Protein AF-0000000072274434 (afdb_homodimer)

Nearest PDB structures (foldseek):
  4j3c-assembly1_B  TM=9.153E-01  e=1.387E-28  Sinorhizobium meliloti 1021
  5o96-assembly4_G  TM=9.118E-01  e=1.972E-22  Legionella pneumophila
  1vhy-assembly3_A  TM=8.417E-01  e=1.534E-19  Haemophilus influenzae
  3kw2-assembly1_B  TM=8.567E-01  e=9.175E-18  Porphyromonas gingivalis ATCC 33277
  1z85-assembly2_A-2  TM=8.521E-01  e=2.335E-16  Thermotoga maritima MSB8

Solvent-accessible surface area (backbone atoms only — not comparable to full-atom values): 25683 Å² total; per-residue (Å²): 129,86,68,80,75,53,89,44,57,43,76,44,100,60,84,67,45,71,72,35,73,39,79,39,51,33,70,55,21,44,42,41,40,71,73,65,60,50,55,60,69,36,64,32,29,37,32,51,50,71,65,19,32,24,37,23,32,28,65,45,72,48,79,75,21,24,34,28,33,27,55,44,82,72,40,78,60,70,86,73,88,33,37,30,38,34,30,24,43,44,58,68,71,50,38,53,50,32,50,37,44,33,51,46,48,44,37,32,26,39,33,39,26,49,53,90,48,41,78,45,79,81,76,61,60,68,59,52,48,52,42,46,51,55,30,22,42,68,17,68,47,65,57,69,54,49,72,47,73,72,39,50,45,69,59,51,62,72,66,54,59,77,77,38,36,35,35,37,58,38,97,48,91,83,27,35,32,44,48,63,55,35,46,75,44,50,90,51,53,40,31,39,35,31,41,17,88,73,36,69,40,70,67,57,47,51,58,51,58,67,38,86,47,34,44,52,23,22,84,36,87,43,52,59,55,42,44,54,44,47,39,28,51,36,30,31,36,25,45,58,37,49,59,21,64,76,112,129,86,68,79,74,55,90,44,56,45,76,41,100,59,83,68,48,72,72,36,73,40,80,39,50,33,67,55,22,45,42,41,41,71,72,65,62,50,55,61,69,38,66,32,28,37,31,52,51,69,64,18,32,25,37,22,32,29,64,45,71,46,81,76,21,24,32,28,33,27,55,43,81,70,40,79,60,68,87,74,88,33,36,31,36,34,31,24,42,43,59,68,69,51,38,53,49,32,49,38,44,32,50,45,48,44,38,33,26,38,33,40,27,48,52,90,48,41,79,46,80,82,76,60,59,69,58,52,47,52,44,46,51,54,29,23,41,69,18,67,47,64,58,68,53,49,72,47,74,71,39,49,44,68,58,52,62,73,66,53,60,78,77,39,36,34,35,36,57,37,97,48,91,84,28,35,32,44,47,64,55,36,47,74,45,49,89,51,53,38,29,39,36,32,41,16,87,74,36,68,40,68,67,57,48,50,57,50,59,65,39,88,45,35,42,53,23,20,83,39,89,43,50,58,55,43,43,54,44,47,39,28,50,36,31,30,36,25,44,60,38,47,58,19,65,77,104

Radius of gyration: 24.23 Å; Cα contacts (8 Å, |Δi|>4): 1135; chains: 2; bounding box: 58×73×56 Å

pLDDT: mean 94.59, std 8.35, range [32.66, 98.94]

InterPro domains:
  IPR006700 Ribosomal RNA small subunit methyltransferase E [PIRSF015601] (8-243)
  IPR006700 Ribosomal RNA small subunit methyltransferase E [PTHR30027] (9-241)
  IPR006700 Ribosomal RNA small subunit methyltransferase E [TIGR00046] (11-241)
  IPR015947 PUA-like superfamily [SSF88697] (8-70)
  IPR029026 tRNA (guanine-N1-)-methyltransferase, N-terminal [G3DSA:3.40.1280.10] (83-245)
  IPR029028 Alpha/beta knot methyltransferases [SSF75217] (84-244)
  IPR046886 Ribosomal RNA small subunit methyltransferase E, methyltransferase domain [PF04452] (85-238)
  IPR046886 Ribosomal RNA small subunit methyltransferase E, methyltransferase domain [cd18084] (84-225)
  IPR046887 Ribosomal RNA small subunit methyltransferase E, PUA-like domain [PF20260] (24-63)

Sequence (494 aa):
MIAQPPRHRLYVDAPLAAGLDVRLDGAQAHYLRDVMRLGPGAAVALFNGRDGEWLATLDTLGKAGAQAVAQTLLRPQGDEDGPWLLFAPLKKEATDYLVEKAVELGCGALLPVMTRRTQSQKVRTDRLRAQVIGAAEQCERLTLPAVFEPRPLAKVLEDWPAERRLFVLAERRDALPAARAFAGARALKAALLVGPEGGLDDKDLDALLALPSSTPVGLGPRILRAETAAAAALAVWQAVAGDWETRMIAQPPRHRLYVDAPLAAGLDVRLDGAQAHYLRDVMRLGPGAAVALFNGRDGEWLATLDTLGKAGAQAVAQTLLRPQGDEDGPWLLFAPLKKEATDYLVEKAVELGCGALLPVMTRRTQSQKVRTDRLRAQVIGAAEQCERLTLPAVFEPRPLAKVLEDWPAERRLFVLAERRDALPAARAFAGARALKAALLVGPEGGLDDKDLDALLALPSSTPVGLGPRILRAETAAAAALAVWQAVAGDWETR

Structure (mmCIF, N/CA/C/O backbone):
data_AF-0000000072274434-model_v1
#
loop_
_entity.id
_entity.type
_entity.pdbx_description
1 polymer 'Ribosomal RNA small subunit methyltransferase E'
#
loop_
_atom_site.group_PDB
_atom_site.id
_atom_site.type_symbol
_atom_site.label_atom_id
_atom_site.label_alt_id
_atom_site.label_comp_id
_atom_site.label_asym_id
_atom_site.label_entity_id
_atom_site.label_seq_id
_atom_site.pdbx_PDB_ins_code
_atom_site.Cartn_x
_atom_site.Cartn_y
_atom_site.Cartn_z
_atom_site.occupancy
_atom_site.B_iso_or_equiv
_atom_site.auth_seq_id
_atom_site.auth_comp_id
_atom_site.auth_asym_id
_atom_site.auth_atom_id
_atom_site.pdbx_PDB_model_num
ATOM 1 N N . MET A 1 1 ? 17.5 -32.312 -11.68 1 32.66 1 MET A N 1
ATOM 2 C CA . MET A 1 1 ? 18.016 -30.969 -11.547 1 32.66 1 MET A CA 1
ATOM 3 C C . MET A 1 1 ? 17.141 -29.969 -12.281 1 32.66 1 MET A C 1
ATOM 5 O O . MET A 1 1 ? 17.141 -29.906 -13.508 1 32.66 1 MET A O 1
ATOM 9 N N . ILE A 1 2 ? 15.93 -29.734 -11.984 1 42.81 2 ILE A N 1
ATOM 10 C CA . ILE A 1 2 ? 15.023 -29 -12.859 1 42.81 2 ILE A CA 1
ATOM 11 C C . ILE A 1 2 ? 15.664 -27.672 -13.266 1 42.81 2 ILE A C 1
ATOM 13 O O . ILE A 1 2 ? 16.344 -27.031 -12.461 1 42.81 2 ILE A O 1
ATOM 17 N N . ALA A 1 3 ? 15.867 -27.391 -14.531 1 49.56 3 ALA A N 1
ATOM 18 C CA . ALA A 1 3 ? 16.234 -26.188 -15.273 1 49.56 3 ALA A CA 1
ATOM 19 C C . ALA A 1 3 ? 15.609 -24.953 -14.641 1 49.56 3 ALA A C 1
ATOM 21 O O . ALA A 1 3 ? 14.672 -25.047 -13.852 1 49.56 3 ALA A O 1
ATOM 22 N N . GLN A 1 4 ? 16.234 -23.844 -14.797 1 61.09 4 GLN A N 1
ATOM 23 C CA . GLN A 1 4 ? 15.82 -22.516 -14.391 1 61.09 4 GLN A CA 1
ATOM 24 C C . GLN A 1 4 ? 14.336 -22.297 -14.641 1 61.09 4 GLN A C 1
ATOM 26 O O . GLN A 1 4 ? 13.828 -22.609 -15.727 1 61.09 4 GLN A O 1
ATOM 31 N N . PRO A 1 5 ? 13.492 -22.172 -13.531 1 68.81 5 PRO A N 1
ATOM 32 C CA . PRO A 1 5 ? 12.062 -21.922 -13.75 1 68.81 5 PRO A CA 1
ATOM 33 C C . PRO A 1 5 ? 11.805 -20.953 -14.883 1 68.81 5 PRO A C 1
ATOM 35 O O . PRO A 1 5 ? 12.609 -20.047 -15.133 1 68.81 5 PRO A O 1
ATOM 38 N N . PRO A 1 6 ? 10.836 -21.391 -15.805 1 78.94 6 PRO A N 1
ATOM 39 C CA . PRO A 1 6 ? 10.516 -20.469 -16.891 1 78.94 6 PRO A CA 1
ATOM 40 C C . PRO A 1 6 ? 10.352 -19.016 -16.422 1 78.94 6 PRO A C 1
ATOM 42 O O . PRO A 1 6 ? 9.914 -18.781 -15.297 1 78.94 6 PRO A O 1
ATOM 45 N N . ARG A 1 7 ? 10.711 -18.203 -17.25 1 77.38 7 ARG A N 1
ATOM 46 C CA . ARG A 1 7 ? 10.719 -16.766 -16.953 1 77.38 7 ARG A CA 1
ATOM 47 C C . ARG A 1 7 ? 9.305 -16.188 -17.016 1 77.38 7 ARG A C 1
ATOM 49 O O . ARG A 1 7 ? 9.016 -15.188 -16.359 1 77.38 7 ARG A O 1
ATOM 56 N N . HIS A 1 8 ? 8.438 -16.891 -17.766 1 90.44 8 HIS A N 1
ATOM 57 C CA . HIS A 1 8 ? 7.102 -16.359 -18 1 90.44 8 HIS A CA 1
ATOM 58 C C . HIS A 1 8 ? 6.031 -17.266 -17.422 1 90.44 8 HIS A C 1
ATOM 60 O O . HIS A 1 8 ? 6.078 -18.484 -17.609 1 90.44 8 HIS A O 1
ATOM 66 N N . ARG A 1 9 ? 5.125 -16.625 -16.75 1 95.5 9 ARG A N 1
ATOM 67 C CA . ARG A 1 9 ? 4.062 -17.344 -16.047 1 95.5 9 ARG A CA 1
ATOM 68 C C . ARG A 1 9 ? 2.688 -16.859 -16.516 1 95.5 9 ARG A C 1
ATOM 70 O O . ARG A 1 9 ? 2.436 -15.656 -16.578 1 95.5 9 ARG A O 1
ATOM 77 N N . LEU A 1 10 ? 1.803 -17.828 -16.906 1 97.5 10 LEU A N 1
ATOM 78 C CA . LEU A 1 10 ? 0.482 -17.484 -17.422 1 97.5 10 LEU A CA 1
ATOM 79 C C . LEU A 1 10 ? -0.605 -18.281 -16.719 1 97.5 10 LEU A C 1
ATOM 81 O O . LEU A 1 10 ? -0.434 -19.469 -16.453 1 97.5 10 LEU A O 1
ATOM 85 N N . TYR A 1 11 ? -1.72 -17.641 -16.359 1 98.31 11 TYR A N 1
ATOM 86 C CA . TYR A 1 11 ? -2.932 -18.312 -15.906 1 98.31 11 TYR A CA 1
ATOM 87 C C . TYR A 1 11 ? -3.703 -18.906 -17.078 1 98.31 11 TYR A C 1
ATOM 89 O O . TYR A 1 11 ? -3.82 -18.266 -18.141 1 98.31 11 TYR A O 1
ATOM 97 N N . VAL A 1 12 ? -4.215 -20.047 -16.922 1 98 12 VAL A N 1
ATOM 98 C CA . VAL A 1 12 ? -5.086 -20.656 -17.922 1 98 12 VAL A CA 1
ATOM 99 C C . VAL A 1 12 ? -6.324 -21.234 -17.25 1 98 12 VAL A C 1
ATOM 101 O O . VAL A 1 12 ? -6.234 -21.781 -16.141 1 98 12 VAL A O 1
ATOM 104 N N . ASP A 1 13 ? -7.484 -21.047 -17.906 1 96.19 13 ASP A N 1
ATOM 105 C CA . ASP A 1 13 ? -8.703 -21.688 -17.422 1 96.19 13 ASP A CA 1
ATOM 106 C C . ASP A 1 13 ? -8.898 -23.062 -18.062 1 96.19 13 ASP A C 1
ATOM 108 O O . ASP A 1 13 ? -9.836 -23.266 -18.844 1 96.19 13 ASP A O 1
ATOM 112 N N . ALA A 1 14 ? -8.023 -24.031 -17.844 1 97.25 14 ALA A N 1
ATOM 113 C CA . ALA A 1 14 ? -8 -25.406 -18.359 1 97.25 14 ALA A CA 1
ATOM 114 C C . ALA A 1 14 ? -7.289 -26.344 -17.406 1 97.25 14 ALA A C 1
ATOM 116 O O . ALA A 1 14 ? -6.465 -25.922 -16.594 1 97.25 14 ALA A O 1
ATOM 117 N N . PRO A 1 15 ? -7.676 -27.609 -17.438 1 98 15 PRO A N 1
ATOM 118 C CA . PRO A 1 15 ? -6.941 -28.562 -16.609 1 98 15 PRO A CA 1
ATOM 119 C C . PRO A 1 15 ? -5.465 -28.656 -16.984 1 98 15 PRO A C 1
ATOM 121 O O . PRO A 1 15 ? -5.109 -28.484 -18.156 1 98 15 PRO A O 1
ATOM 124 N N . LEU A 1 16 ? -4.645 -28.891 -16.062 1 98.44 16 LEU A N 1
ATOM 125 C CA . LEU A 1 16 ? -3.211 -29.078 -16.266 1 98.44 16 LEU A CA 1
ATOM 126 C C . LEU A 1 16 ? -2.77 -30.438 -15.75 1 98.44 16 LEU A C 1
ATOM 128 O O . LEU A 1 16 ? -3.057 -30.812 -14.602 1 98.44 16 LEU A O 1
ATOM 132 N N . ALA A 1 17 ? -2.156 -31.188 -16.531 1 98.25 17 ALA A N 1
ATOM 133 C CA . ALA A 1 17 ? -1.574 -32.5 -16.234 1 98.25 17 ALA A CA 1
ATOM 134 C C . ALA A 1 17 ? -0.5 -32.844 -17.266 1 98.25 17 ALA A C 1
ATOM 136 O O . ALA A 1 17 ? -0.442 -32.25 -18.344 1 98.25 17 ALA A O 1
ATOM 137 N N . ALA A 1 18 ? 0.296 -33.812 -16.922 1 97.94 18 ALA A N 1
ATOM 138 C CA . ALA A 1 18 ? 1.395 -34.219 -17.797 1 97.94 18 ALA A CA 1
ATOM 139 C C . ALA A 1 18 ? 0.875 -34.656 -19.156 1 97.94 18 ALA A C 1
ATOM 141 O O . ALA A 1 18 ? 0.019 -35.562 -19.25 1 97.94 18 ALA A O 1
ATOM 142 N N . GLY A 1 19 ? 1.357 -34 -20.156 1 97.69 19 GLY A N 1
ATOM 143 C CA . GLY A 1 19 ? 1.059 -34.406 -21.531 1 97.69 19 GLY A CA 1
ATOM 144 C C . GLY A 1 19 ? -0.195 -33.75 -22.078 1 97.69 19 GLY A C 1
ATOM 145 O O . GLY A 1 19 ? -0.528 -33.906 -23.25 1 97.69 19 GLY A O 1
ATOM 146 N N . LEU A 1 20 ? -0.874 -33 -21.266 1 97.75 20 LEU A N 1
ATOM 147 C CA . LEU A 1 20 ? -2.139 -32.375 -21.688 1 97.75 20 LEU A CA 1
ATOM 148 C C . LEU A 1 20 ? -1.899 -31.125 -22.516 1 97.75 20 LEU A C 1
ATOM 150 O O . LEU A 1 20 ? -1.041 -30.312 -22.172 1 97.75 20 LEU A O 1
ATOM 154 N N . ASP A 1 21 ? -2.637 -31.062 -23.594 1 97.75 21 ASP A N 1
ATOM 155 C CA . ASP A 1 21 ? -2.633 -29.844 -24.406 1 97.75 21 ASP A CA 1
ATOM 156 C C . ASP A 1 21 ? -3.438 -28.734 -23.734 1 97.75 21 ASP A C 1
ATOM 158 O O . ASP A 1 21 ? -4.508 -28.984 -23.188 1 97.75 21 ASP A O 1
ATOM 162 N N . VAL A 1 22 ? -2.883 -27.547 -23.844 1 98.12 22 VAL A N 1
ATOM 163 C CA . VAL A 1 22 ? -3.545 -26.375 -23.281 1 98.12 22 VAL A CA 1
ATOM 164 C C . VAL A 1 22 ? -3.654 -25.281 -24.328 1 98.12 22 VAL A C 1
ATOM 166 O O . VAL A 1 22 ? -2.648 -24.875 -24.922 1 98.12 22 VAL A O 1
ATOM 169 N N . ARG A 1 23 ? -4.805 -24.859 -24.547 1 97.19 23 ARG A N 1
ATOM 170 C CA . ARG A 1 23 ? -5.035 -23.766 -25.5 1 97.19 23 ARG A CA 1
ATOM 171 C C . ARG A 1 23 ? -4.828 -22.406 -24.844 1 97.19 23 ARG A C 1
ATOM 173 O O . ARG A 1 23 ? -5.305 -22.188 -23.734 1 97.19 23 ARG A O 1
ATOM 180 N N . LEU A 1 24 ? -4.164 -21.562 -25.453 1 97.06 24 LEU A N 1
ATOM 181 C CA . LEU A 1 24 ? -4 -20.156 -25.062 1 97.06 24 LEU A CA 1
ATOM 182 C C . LEU A 1 24 ? -4.789 -19.234 -25.984 1 97.06 24 LEU A C 1
ATOM 184 O O . LEU A 1 24 ? -4.836 -19.469 -27.188 1 97.06 24 LEU A O 1
ATOM 188 N N . ASP A 1 25 ? -5.375 -18.234 -25.406 1 95 25 ASP A N 1
ATOM 189 C CA . ASP A 1 25 ? -6.211 -17.359 -26.219 1 95 25 ASP A CA 1
ATOM 190 C C . ASP A 1 25 ? -5.367 -16.359 -26.984 1 95 25 ASP A C 1
ATOM 192 O O . ASP A 1 25 ? -4.137 -16.375 -26.906 1 95 25 ASP A O 1
ATOM 196 N N . GLY A 1 26 ? -5.988 -15.578 -27.797 1 95.56 26 GLY A N 1
ATOM 197 C CA . GLY A 1 26 ? -5.301 -14.633 -28.672 1 95.56 26 GLY A CA 1
ATOM 198 C C . GLY A 1 26 ? -4.461 -13.625 -27.906 1 95.56 26 GLY A C 1
ATOM 199 O O . GLY A 1 26 ? -3.355 -13.289 -28.328 1 95.56 26 GLY A O 1
ATOM 200 N N . ALA A 1 27 ? -5 -13.141 -26.844 1 94.5 27 ALA A N 1
ATOM 201 C CA . ALA A 1 27 ? -4.273 -12.156 -26.047 1 94.5 27 ALA A CA 1
ATOM 202 C C . ALA A 1 27 ? -3.002 -12.758 -25.453 1 94.5 27 ALA A C 1
ATOM 204 O O . ALA A 1 27 ? -1.942 -12.125 -25.469 1 94.5 27 ALA A O 1
ATOM 205 N N . GLN A 1 28 ? -3.127 -13.922 -24.969 1 95.88 28 GLN A N 1
ATOM 206 C CA . GLN A 1 28 ? -1.974 -14.617 -24.406 1 95.88 28 GLN A CA 1
ATOM 207 C C . GLN A 1 28 ? -0.941 -14.93 -25.484 1 95.88 28 GLN A C 1
ATOM 209 O O . GLN A 1 28 ? 0.262 -14.773 -25.266 1 95.88 28 GLN A O 1
ATOM 214 N N . ALA A 1 29 ? -1.402 -15.344 -26.609 1 96.12 29 ALA A N 1
ATOM 215 C CA . ALA A 1 29 ? -0.507 -15.602 -27.734 1 96.12 29 ALA A CA 1
ATOM 216 C C . ALA A 1 29 ? 0.234 -14.336 -28.156 1 96.12 29 ALA A C 1
ATOM 218 O O . ALA A 1 29 ? 1.443 -14.367 -28.391 1 96.12 29 ALA A O 1
ATOM 219 N N . HIS A 1 30 ? -0.538 -13.312 -28.297 1 96.44 30 HIS A N 1
ATOM 220 C CA . HIS A 1 30 ? 0.065 -12.031 -28.641 1 96.44 30 HIS A CA 1
ATOM 221 C C . HIS A 1 30 ? 1.133 -11.641 -27.625 1 96.44 30 HIS A C 1
ATOM 223 O O . HIS A 1 30 ? 2.221 -11.203 -27.984 1 96.44 30 HIS A O 1
ATOM 229 N N . TYR A 1 31 ? 0.804 -11.82 -26.359 1 95.31 31 TYR A N 1
ATOM 230 C CA . TYR A 1 31 ? 1.747 -11.508 -25.297 1 95.31 31 TYR A CA 1
ATOM 231 C C . TYR A 1 31 ? 3.035 -12.305 -25.453 1 95.31 31 TYR A C 1
ATOM 233 O O . TYR A 1 31 ? 4.129 -11.742 -25.438 1 95.31 31 TYR A O 1
ATOM 241 N N . LEU A 1 32 ? 2.939 -13.555 -25.625 1 95.81 32 LEU A N 1
ATOM 242 C CA . LEU A 1 32 ? 4.102 -14.43 -25.719 1 95.81 32 LEU A CA 1
ATOM 243 C C . LEU A 1 32 ? 4.895 -14.141 -26.984 1 95.81 32 LEU A C 1
ATOM 245 O O . LEU A 1 32 ? 6.125 -14.047 -26.938 1 95.81 32 LEU A O 1
ATOM 249 N N . ARG A 1 33 ? 4.242 -13.961 -28.031 1 95.5 33 ARG A N 1
ATOM 250 C CA . ARG A 1 33 ? 4.875 -13.812 -29.328 1 95.5 33 ARG A CA 1
ATOM 251 C C . ARG A 1 33 ? 5.457 -12.406 -29.5 1 95.5 33 ARG A C 1
ATOM 253 O O . ARG A 1 33 ? 6.621 -12.258 -29.875 1 95.5 33 ARG A O 1
ATOM 260 N N . ASP A 1 34 ? 4.695 -11.391 -29.188 1 96.12 34 ASP A N 1
ATOM 261 C CA . ASP A 1 34 ? 5.051 -10.023 -29.547 1 96.12 34 ASP A CA 1
ATOM 262 C C . ASP A 1 34 ? 5.734 -9.297 -28.391 1 96.12 34 ASP A C 1
ATOM 264 O O . ASP A 1 34 ? 6.617 -8.469 -28.609 1 96.12 34 ASP A O 1
ATOM 268 N N . VAL A 1 35 ? 5.293 -9.594 -27.25 1 94.06 35 VAL A N 1
ATOM 269 C CA . VAL A 1 35 ? 5.848 -8.898 -26.094 1 94.06 35 VAL A CA 1
ATOM 270 C C . VAL A 1 35 ? 7.055 -9.656 -25.562 1 94.06 35 VAL A C 1
ATOM 272 O O . VAL A 1 35 ? 8.117 -9.07 -25.328 1 94.06 35 VAL A O 1
ATOM 275 N N . MET A 1 36 ? 6.926 -10.961 -25.453 1 93.69 36 MET A N 1
ATOM 276 C CA . MET A 1 36 ? 8 -11.758 -24.875 1 93.69 36 MET A CA 1
ATOM 277 C C . MET A 1 36 ? 8.906 -12.328 -25.953 1 93.69 36 MET A C 1
ATOM 279 O O . MET A 1 36 ? 9.969 -12.875 -25.672 1 93.69 36 MET A O 1
ATOM 283 N N . ARG A 1 37 ? 8.445 -12.242 -27.203 1 95.75 37 ARG A N 1
ATOM 284 C CA . ARG A 1 37 ? 9.203 -12.633 -28.375 1 95.75 37 ARG A CA 1
ATOM 285 C C . ARG A 1 37 ? 9.617 -14.102 -28.312 1 95.75 37 ARG A C 1
ATOM 287 O O . ARG A 1 37 ? 10.773 -14.438 -28.562 1 95.75 37 ARG A O 1
ATOM 294 N N . LEU A 1 38 ? 8.734 -14.836 -27.906 1 95.19 38 LEU A N 1
ATOM 295 C CA . LEU A 1 38 ? 8.945 -16.281 -27.844 1 95.19 38 LEU A CA 1
ATOM 296 C C . LEU A 1 38 ? 8.43 -16.953 -29.109 1 95.19 38 LEU A C 1
ATOM 298 O O . LEU A 1 38 ? 7.738 -16.328 -29.922 1 95.19 38 LEU A O 1
ATOM 302 N N . GLY A 1 39 ? 8.883 -18.203 -29.312 1 94.94 39 GLY A N 1
ATOM 303 C CA . GLY A 1 39 ? 8.406 -19.047 -30.391 1 94.94 39 GLY A CA 1
ATOM 304 C C . GLY A 1 39 ? 8.125 -20.469 -29.969 1 94.94 39 GLY A C 1
ATOM 305 O O . GLY A 1 39 ? 8.32 -20.828 -28.797 1 94.94 39 GLY A O 1
ATOM 306 N N . PRO A 1 40 ? 7.57 -21.266 -30.969 1 96.06 40 PRO A N 1
ATOM 307 C CA . PRO A 1 40 ? 7.391 -22.688 -30.656 1 96.06 40 PRO A CA 1
ATOM 308 C C . PRO A 1 40 ? 8.641 -23.328 -30.062 1 96.06 40 PRO A C 1
ATOM 310 O O . PRO A 1 40 ? 9.758 -23.016 -30.484 1 96.06 40 PRO A O 1
ATOM 313 N N . GLY A 1 41 ? 8.43 -24.188 -29.062 1 96.06 41 GLY A N 1
ATOM 314 C CA . GLY A 1 41 ? 9.555 -24.828 -28.391 1 96.06 41 GLY A CA 1
ATOM 315 C C . GLY A 1 41 ? 9.93 -24.125 -27.094 1 96.06 41 GLY A C 1
ATOM 316 O O . GLY A 1 41 ? 10.617 -24.703 -26.25 1 96.06 41 GLY A O 1
ATOM 317 N N . ALA A 1 42 ? 9.445 -22.922 -26.922 1 95.94 42 ALA A N 1
ATOM 318 C CA . ALA A 1 42 ? 9.773 -22.156 -25.719 1 95.94 42 ALA A CA 1
ATOM 319 C C . ALA A 1 42 ? 9.062 -22.719 -24.5 1 95.94 42 ALA A C 1
ATOM 321 O O . ALA A 1 42 ? 7.941 -23.234 -24.609 1 95.94 42 ALA A O 1
ATOM 322 N N . ALA A 1 43 ? 9.727 -22.594 -23.344 1 96.69 43 ALA A N 1
ATOM 323 C CA . ALA A 1 43 ? 9.164 -23.031 -22.062 1 96.69 43 ALA A CA 1
ATOM 324 C C . ALA A 1 43 ? 8.391 -21.906 -21.391 1 96.69 43 ALA A C 1
ATOM 326 O O . ALA A 1 43 ? 8.828 -20.75 -21.406 1 96.69 43 ALA A O 1
ATOM 327 N N . VAL A 1 44 ? 7.207 -22.234 -20.859 1 97.06 44 VAL A N 1
ATOM 328 C CA . VAL A 1 44 ? 6.406 -21.297 -20.078 1 97.06 44 VAL A CA 1
ATOM 329 C C . VAL A 1 44 ? 5.824 -22 -18.859 1 97.06 44 VAL A C 1
ATOM 331 O O . VAL A 1 44 ? 5.602 -23.219 -18.875 1 97.06 44 VAL A O 1
ATOM 334 N N . ALA A 1 45 ? 5.68 -21.266 -17.812 1 98 45 ALA A N 1
ATOM 335 C CA . ALA A 1 45 ? 4.984 -21.781 -16.641 1 98 45 ALA A CA 1
ATOM 336 C C . ALA A 1 45 ? 3.488 -21.484 -16.719 1 98 45 ALA A C 1
ATOM 338 O O . ALA A 1 45 ? 3.09 -20.344 -17 1 98 45 ALA A O 1
ATOM 339 N N . LEU A 1 46 ? 2.682 -22.5 -16.531 1 98.25 46 LEU A N 1
ATOM 340 C CA . LEU A 1 46 ? 1.23 -22.344 -16.516 1 98.25 46 LEU A CA 1
ATOM 341 C C . LEU A 1 46 ? 0.65 -22.688 -15.156 1 98.25 46 LEU A C 1
ATOM 343 O O . LEU A 1 46 ? 1.115 -23.625 -14.5 1 98.25 46 LEU A O 1
ATOM 347 N N . PHE A 1 47 ? -0.35 -21.984 -14.719 1 98.31 47 PHE A N 1
ATOM 348 C CA . PHE A 1 47 ? -1.101 -22.312 -13.516 1 98.31 47 PHE A CA 1
ATOM 349 C C . PHE A 1 47 ? -2.578 -21.984 -13.695 1 98.31 47 PHE A C 1
ATOM 351 O O . PHE A 1 47 ? -2.949 -21.234 -14.594 1 98.31 47 PHE A O 1
ATOM 358 N N . ASN A 1 48 ? -3.455 -22.656 -12.898 1 98.06 48 ASN A N 1
ATOM 359 C CA . ASN A 1 48 ? -4.887 -22.453 -13.078 1 98.06 48 ASN A CA 1
ATOM 360 C C . ASN A 1 48 ? -5.609 -22.312 -11.734 1 98.06 48 ASN A C 1
ATOM 362 O O . ASN A 1 48 ? -6.84 -22.375 -11.68 1 98.06 48 ASN A O 1
ATOM 366 N N . GLY A 1 49 ? -4.926 -22.281 -10.648 1 96.88 49 GLY A N 1
ATOM 367 C CA . GLY A 1 49 ? -5.496 -22.078 -9.328 1 96.88 49 GLY A CA 1
ATOM 368 C C . GLY A 1 49 ? -5.938 -23.375 -8.664 1 96.88 49 GLY A C 1
ATOM 369 O O . GLY A 1 49 ? -6.465 -23.359 -7.551 1 96.88 49 GLY A O 1
ATOM 370 N N . ARG A 1 50 ? -5.762 -24.547 -9.328 1 96.38 50 ARG A N 1
ATOM 371 C CA . ARG A 1 50 ? -6.289 -25.766 -8.75 1 96.38 50 ARG A CA 1
ATOM 372 C C . ARG A 1 50 ? -5.332 -26.938 -8.977 1 96.38 50 ARG A C 1
ATOM 374 O O . ARG A 1 50 ? -5.305 -27.891 -8.195 1 96.38 50 ARG A O 1
ATOM 381 N N . ASP A 1 51 ? -4.496 -26.859 -10.008 1 98.06 51 ASP A N 1
ATOM 382 C CA . ASP A 1 51 ? -3.715 -28.031 -10.383 1 98.06 51 ASP A CA 1
ATOM 383 C C . ASP A 1 51 ? -2.227 -27.797 -10.133 1 98.06 51 ASP A C 1
ATOM 385 O O . ASP A 1 51 ? -1.4 -28.656 -10.445 1 98.06 51 ASP A O 1
ATOM 389 N N . GLY A 1 52 ? -1.89 -26.641 -9.562 1 97.56 52 GLY A N 1
ATOM 390 C CA . GLY A 1 52 ? -0.487 -26.312 -9.375 1 97.56 52 GLY A CA 1
ATOM 391 C C . GLY A 1 52 ? 0.116 -25.562 -10.547 1 97.56 52 GLY A C 1
ATOM 392 O O . GLY A 1 52 ? -0.607 -25.109 -11.438 1 97.56 52 GLY A O 1
ATOM 393 N N . GLU A 1 53 ? 1.383 -25.375 -10.469 1 97.81 53 GLU A N 1
ATOM 394 C CA . GLU A 1 53 ? 2.139 -24.734 -11.547 1 97.81 53 GLU A CA 1
ATOM 395 C C . GLU A 1 53 ? 2.865 -25.781 -12.398 1 97.81 53 GLU A C 1
ATOM 397 O O . GLU A 1 53 ? 3.521 -26.672 -11.859 1 97.81 53 GLU A O 1
ATOM 402 N N . TRP A 1 54 ? 2.82 -25.625 -13.688 1 98.19 54 TRP A N 1
ATOM 403 C CA . TRP A 1 54 ? 3.344 -26.625 -14.602 1 98.19 54 TRP A CA 1
ATOM 404 C C . TRP A 1 54 ? 4.293 -26 -15.617 1 98.19 54 TRP A C 1
ATOM 406 O O . TRP A 1 54 ? 4.02 -24.922 -16.141 1 98.19 54 TRP A O 1
ATOM 416 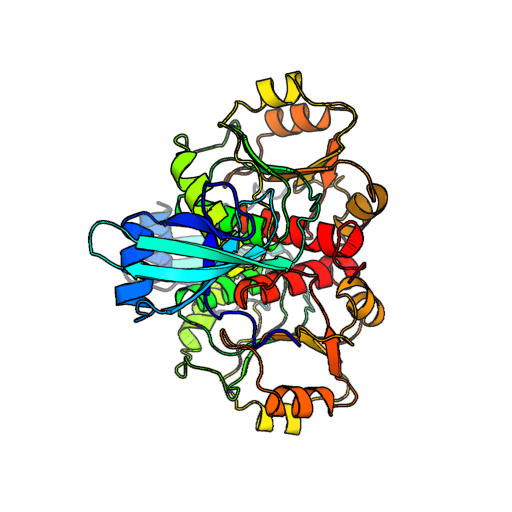N N . LEU A 1 55 ? 5.336 -26.625 -15.852 1 98.06 55 LEU A N 1
ATOM 417 C CA . LEU A 1 55 ? 6.16 -26.328 -17.016 1 98.06 55 LEU A CA 1
ATOM 418 C C . LEU A 1 55 ? 5.473 -26.781 -18.297 1 98.06 55 LEU A C 1
ATOM 420 O O . LEU A 1 55 ? 5.039 -27.922 -18.406 1 98.06 55 LEU A O 1
ATOM 424 N N . ALA A 1 56 ? 5.383 -25.906 -19.188 1 97.88 56 ALA A N 1
ATOM 425 C CA . ALA A 1 56 ? 4.785 -26.234 -20.484 1 97.88 56 ALA A CA 1
ATOM 426 C C . ALA A 1 56 ? 5.691 -25.781 -21.641 1 97.88 56 ALA A C 1
ATOM 428 O O . ALA A 1 56 ? 6.539 -24.906 -21.453 1 97.88 56 ALA A O 1
ATOM 429 N N . THR A 1 57 ? 5.496 -26.422 -22.672 1 97.31 57 THR A N 1
ATOM 430 C CA . THR A 1 57 ? 6.203 -26.047 -23.891 1 97.31 57 THR A CA 1
ATOM 431 C C . THR A 1 57 ? 5.223 -25.562 -24.969 1 97.31 57 THR A C 1
ATOM 433 O O . THR A 1 57 ? 4.195 -26.203 -25.203 1 97.31 57 THR A O 1
ATOM 436 N N . LEU A 1 58 ? 5.582 -24.484 -25.531 1 97.06 58 LEU A N 1
ATOM 437 C CA . LEU A 1 58 ? 4.754 -23.984 -26.625 1 97.06 58 LEU A CA 1
ATOM 438 C C . LEU A 1 58 ? 4.879 -24.875 -27.844 1 97.06 58 LEU A C 1
ATOM 440 O O . LEU A 1 58 ? 5.988 -25.125 -28.328 1 97.06 58 LEU A O 1
ATOM 444 N N . ASP A 1 59 ? 3.859 -25.359 -28.359 1 96.62 59 ASP A N 1
ATOM 445 C CA . ASP A 1 59 ? 3.84 -26.188 -29.547 1 96.62 59 ASP A CA 1
ATOM 446 C C . ASP A 1 59 ? 3.582 -25.344 -30.797 1 96.62 59 ASP A C 1
ATOM 448 O O . ASP A 1 59 ? 4.309 -25.453 -31.781 1 96.62 59 ASP A O 1
ATOM 452 N N . THR A 1 60 ? 2.475 -24.578 -30.812 1 95.44 60 THR A N 1
ATOM 453 C CA . THR A 1 60 ? 2.148 -23.641 -31.875 1 95.44 60 THR A CA 1
ATOM 454 C C . THR A 1 60 ? 1.903 -22.25 -31.297 1 95.44 60 THR A C 1
ATOM 456 O O . THR A 1 60 ? 1.489 -22.109 -30.141 1 95.44 60 THR A O 1
ATOM 459 N N . LEU A 1 61 ? 2.232 -21.25 -32.031 1 94.5 61 LEU A N 1
ATOM 460 C CA . LEU A 1 61 ? 2.051 -19.859 -31.656 1 94.5 61 LEU A CA 1
ATOM 461 C C . LEU A 1 61 ? 1.644 -19.016 -32.844 1 94.5 61 LEU A C 1
ATOM 463 O O . LEU A 1 61 ? 2.488 -18.656 -33.688 1 94.5 61 LEU A O 1
ATOM 467 N N . GLY A 1 62 ? 0.334 -18.875 -33.031 1 90.69 62 GLY A N 1
ATOM 468 C CA . GLY A 1 62 ? -0.209 -18.125 -34.125 1 90.69 62 GLY A CA 1
ATOM 469 C C . GLY A 1 62 ? -0.925 -16.859 -33.719 1 90.69 62 GLY A C 1
ATOM 470 O O . GLY A 1 62 ? -0.943 -16.516 -32.531 1 90.69 62 GLY A O 1
ATOM 471 N N . LYS A 1 63 ? -1.551 -16.094 -34.625 1 88.38 63 LYS A N 1
ATOM 472 C CA . LYS A 1 63 ? -2.25 -14.828 -34.375 1 88.38 63 LYS A CA 1
ATOM 473 C C . LYS A 1 63 ? -3.531 -15.07 -33.594 1 88.38 63 LYS A C 1
ATOM 475 O O . LYS A 1 63 ? -3.855 -14.297 -32.688 1 88.38 63 LYS A O 1
ATOM 480 N N . ALA A 1 64 ? -4.246 -16.125 -33.812 1 89.75 64 ALA A N 1
ATOM 481 C CA . ALA A 1 64 ? -5.551 -16.375 -33.219 1 89.75 64 ALA A CA 1
ATOM 482 C C . ALA A 1 64 ? -5.406 -17.062 -31.859 1 89.75 64 ALA A C 1
ATOM 484 O O . ALA A 1 64 ? -6.348 -17.078 -31.062 1 89.75 64 ALA A O 1
ATOM 485 N N . GLY A 1 65 ? -4.242 -17.625 -31.641 1 94.31 65 GLY A N 1
ATOM 486 C CA . GLY A 1 65 ? -4.016 -18.359 -30.406 1 94.31 65 GLY A CA 1
ATOM 487 C C . GLY A 1 65 ? -2.758 -19.203 -30.438 1 94.31 65 GLY A C 1
ATOM 488 O O . GLY A 1 65 ? -1.962 -19.109 -31.375 1 94.31 65 GLY A O 1
ATOM 489 N N . ALA A 1 66 ? -2.607 -19.922 -29.328 1 96.19 66 ALA A N 1
ATOM 490 C CA . ALA A 1 66 ? -1.454 -20.812 -29.219 1 96.19 66 ALA A CA 1
ATOM 491 C C . ALA A 1 66 ? -1.832 -22.109 -28.5 1 96.19 66 ALA A C 1
ATOM 493 O O . ALA A 1 66 ? -2.922 -22.219 -27.938 1 96.19 66 ALA A O 1
ATOM 494 N N . GLN A 1 67 ? -1.003 -23.047 -28.734 1 97.56 67 GLN A N 1
ATOM 495 C CA . GLN A 1 67 ? -1.114 -24.328 -28.031 1 97.56 67 GLN A CA 1
ATOM 496 C C . GLN A 1 67 ? 0.157 -24.641 -27.25 1 97.56 67 GLN A C 1
ATOM 498 O O . GLN A 1 67 ? 1.267 -24.438 -27.75 1 97.56 67 GLN A O 1
ATOM 503 N N . ALA A 1 68 ? -0.009 -25.062 -26.078 1 97.94 68 ALA A N 1
ATOM 504 C CA . ALA A 1 68 ? 1.099 -25.531 -25.25 1 97.94 68 ALA A CA 1
ATOM 505 C C . ALA A 1 68 ? 0.833 -26.922 -24.703 1 97.94 68 ALA A C 1
ATOM 507 O O . ALA A 1 68 ? -0.313 -27.375 -24.672 1 97.94 68 ALA A O 1
ATOM 508 N N . VAL A 1 69 ? 1.876 -27.609 -24.344 1 98.19 69 VAL A N 1
ATOM 509 C CA . VAL A 1 69 ? 1.751 -28.922 -23.734 1 98.19 69 VAL A CA 1
ATOM 510 C C . VAL A 1 69 ? 2.338 -28.891 -22.312 1 98.19 69 VAL A C 1
ATOM 512 O O . VAL A 1 69 ? 3.516 -28.578 -22.141 1 98.19 69 VAL A O 1
ATOM 515 N N . ALA A 1 70 ? 1.472 -29.141 -21.375 1 98.19 70 ALA A N 1
ATOM 516 C CA . ALA A 1 70 ? 1.961 -29.25 -20 1 98.19 70 ALA A CA 1
ATOM 517 C C . ALA A 1 70 ? 2.85 -30.469 -19.828 1 98.19 70 ALA A C 1
ATOM 519 O O . ALA A 1 70 ? 2.506 -31.562 -20.297 1 98.19 70 ALA A O 1
ATOM 520 N N . GLN A 1 71 ? 3.959 -30.281 -19.188 1 97.19 71 GLN A N 1
ATOM 521 C CA . GLN A 1 71 ? 4.922 -31.375 -19.125 1 97.19 71 GLN A CA 1
ATOM 522 C C . GLN A 1 71 ? 5.145 -31.844 -17.688 1 97.19 71 GLN A C 1
ATOM 524 O O . GLN A 1 71 ? 4.879 -33 -17.359 1 97.19 71 GLN A O 1
ATOM 529 N N . THR A 1 72 ? 5.613 -30.953 -16.875 1 97.12 72 THR A N 1
ATOM 530 C CA . THR A 1 72 ? 6.043 -31.328 -15.531 1 97.12 72 THR A CA 1
ATOM 531 C C . THR A 1 72 ? 5.484 -30.375 -14.484 1 97.12 72 THR A C 1
ATOM 533 O O . THR A 1 72 ? 5.441 -29.156 -14.711 1 97.12 72 THR A O 1
ATOM 536 N N . LEU A 1 73 ? 5.035 -30.969 -13.352 1 97.62 73 LEU A N 1
ATOM 537 C CA . LEU A 1 73 ? 4.602 -30.172 -12.219 1 97.62 73 LEU A CA 1
ATOM 538 C C . LEU A 1 73 ? 5.789 -29.469 -11.562 1 97.62 73 LEU A C 1
ATOM 540 O O . LEU A 1 73 ? 6.75 -30.125 -11.141 1 97.62 73 LEU A O 1
ATOM 544 N N . LEU A 1 74 ? 5.754 -28.141 -11.625 1 96.81 74 LEU A N 1
ATOM 545 C CA . LEU A 1 74 ? 6.82 -27.359 -11.008 1 96.81 74 LEU A CA 1
ATOM 546 C C . LEU A 1 74 ? 6.551 -27.141 -9.523 1 96.81 74 LEU A C 1
ATOM 548 O O . LEU A 1 74 ? 7.461 -27.25 -8.703 1 96.81 74 LEU A O 1
ATOM 552 N N . ARG A 1 75 ? 5.402 -26.719 -9.156 1 95.75 75 ARG A N 1
ATOM 553 C CA . ARG A 1 75 ? 4.965 -26.469 -7.789 1 95.75 75 ARG A CA 1
ATOM 554 C C . ARG A 1 75 ? 3.566 -27.016 -7.547 1 95.75 75 ARG A C 1
ATOM 556 O O . ARG A 1 75 ? 2.643 -26.75 -8.312 1 95.75 75 ARG A O 1
ATOM 563 N N . PRO A 1 76 ? 3.41 -27.891 -6.535 1 97.25 76 PRO A N 1
ATOM 564 C CA . PRO A 1 76 ? 2.062 -28.375 -6.23 1 97.25 76 PRO A CA 1
ATOM 565 C C . PRO A 1 76 ? 1.123 -27.25 -5.785 1 97.25 76 PRO A C 1
ATOM 567 O O . PRO A 1 76 ? 1.577 -26.234 -5.246 1 97.25 76 PRO A O 1
ATOM 570 N N . GLN A 1 77 ? -0.146 -27.609 -6.051 1 96.12 77 GLN A N 1
ATOM 571 C CA . GLN A 1 77 ? -1.15 -26.656 -5.598 1 96.12 77 GLN A CA 1
ATOM 572 C C . GLN A 1 77 ? -1.186 -26.578 -4.074 1 96.12 77 GLN A C 1
ATOM 574 O O . GLN A 1 77 ? -1.147 -27.594 -3.393 1 96.12 77 GLN A O 1
ATOM 579 N N . GLY A 1 78 ? -1.11 -25.469 -3.529 1 90.31 78 GLY A N 1
ATOM 580 C CA . GLY A 1 78 ? -1.275 -25.234 -2.102 1 90.31 78 GLY A CA 1
ATOM 581 C C . GLY A 1 78 ? -2.467 -24.359 -1.767 1 90.31 78 GLY A C 1
ATOM 582 O O . GLY A 1 78 ? -3.113 -23.812 -2.662 1 90.31 78 GLY A O 1
ATOM 583 N N . ASP A 1 79 ? -2.742 -24.328 -0.47 1 87.06 79 ASP A N 1
ATOM 584 C CA . ASP A 1 79 ? -3.805 -23.453 0 1 87.06 79 ASP A CA 1
ATOM 585 C C . ASP A 1 79 ? -3.238 -22.094 0.45 1 87.06 79 ASP A C 1
ATOM 587 O O . ASP A 1 79 ? -2.078 -22.016 0.858 1 87.06 79 ASP A O 1
ATOM 591 N N . GLU A 1 80 ? -3.797 -21.156 0.149 1 87.06 80 GLU A N 1
ATOM 592 C CA . GLU A 1 80 ? -3.547 -19.844 0.721 1 87.06 80 GLU A CA 1
ATOM 593 C C . GLU A 1 80 ? -4.812 -19.25 1.341 1 87.06 80 GLU A C 1
ATOM 595 O O . GLU A 1 80 ? -5.754 -18.906 0.628 1 87.06 80 GLU A O 1
ATOM 600 N N . ASP A 1 81 ? -4.777 -19.391 2.639 1 87.06 81 ASP A N 1
ATOM 601 C CA . ASP A 1 81 ? -5.926 -18.875 3.383 1 87.06 81 ASP A CA 1
ATOM 602 C C . ASP A 1 81 ? -5.672 -17.453 3.883 1 87.06 81 ASP A C 1
ATOM 604 O O . ASP A 1 81 ? -4.883 -17.25 4.805 1 87.06 81 ASP A O 1
ATOM 608 N N . GLY A 1 82 ? -6.102 -16.484 3.203 1 95.31 82 GLY A N 1
ATOM 609 C CA . GLY A 1 82 ? -6.008 -15.094 3.646 1 95.31 82 GLY A CA 1
ATOM 610 C C . GLY A 1 82 ? -7.352 -14.484 3.982 1 95.31 82 GLY A C 1
ATOM 611 O O . GLY A 1 82 ? -8.398 -15.102 3.75 1 95.31 82 GLY A O 1
ATOM 612 N N . PRO A 1 83 ? -7.324 -13.422 4.586 1 98.44 83 PRO A N 1
ATOM 613 C CA . PRO A 1 83 ? -8.594 -12.781 4.945 1 98.44 83 PRO A CA 1
ATOM 614 C C . PRO A 1 83 ? -9.375 -12.297 3.725 1 98.44 83 PRO A C 1
ATOM 616 O O . PRO A 1 83 ? -8.781 -11.984 2.691 1 98.44 83 PRO A O 1
ATOM 619 N N . TRP A 1 84 ? -10.703 -12.336 3.895 1 98.75 84 TRP A N 1
ATOM 620 C CA . TRP A 1 84 ? -11.508 -11.625 2.91 1 98.75 84 TRP A CA 1
ATOM 621 C C . TRP A 1 84 ? -11.281 -10.117 3.01 1 98.75 84 TRP A C 1
ATOM 623 O O . TRP A 1 84 ? -11.094 -9.586 4.105 1 98.75 84 TRP A O 1
ATOM 633 N N . LEU A 1 85 ? -11.266 -9.539 1.891 1 98.94 85 LEU A N 1
ATOM 634 C CA . LEU A 1 85 ? -11.258 -8.078 1.877 1 98.94 85 LEU A CA 1
ATOM 635 C C . LEU A 1 85 ? -12.578 -7.531 1.357 1 98.94 85 LEU A C 1
ATOM 637 O O . LEU A 1 85 ? -12.914 -7.711 0.183 1 98.94 85 LEU A O 1
ATOM 641 N N . LEU A 1 86 ? -13.359 -6.992 2.25 1 98.88 86 LEU A N 1
ATOM 642 C CA . LEU A 1 86 ? -14.523 -6.191 1.884 1 98.88 86 LEU A CA 1
ATOM 643 C C . LEU A 1 86 ? -14.133 -4.738 1.656 1 98.88 86 LEU A C 1
ATOM 645 O O . LEU A 1 86 ? -13.414 -4.148 2.469 1 98.88 86 LEU A O 1
ATOM 649 N N . PHE A 1 87 ? -14.602 -4.191 0.535 1 98.5 87 PHE A N 1
ATOM 650 C CA . PHE A 1 87 ? -14.25 -2.799 0.276 1 98.5 87 PHE A CA 1
ATOM 651 C C . PHE A 1 87 ? -15.391 -2.07 -0.412 1 98.5 87 PHE A C 1
ATOM 653 O O . PHE A 1 87 ? -16.094 -2.652 -1.239 1 98.5 87 PHE A O 1
ATOM 660 N N . ALA A 1 88 ? -15.57 -0.859 0.018 1 97.75 88 ALA A N 1
ATOM 661 C CA . ALA A 1 88 ? -16.438 0.011 -0.763 1 97.75 88 ALA A CA 1
ATOM 662 C C . ALA A 1 88 ? -15.773 0.441 -2.064 1 97.75 88 ALA A C 1
ATOM 664 O O . ALA A 1 88 ? -14.609 0.848 -2.062 1 97.75 88 ALA A O 1
ATOM 665 N N . PRO A 1 89 ? -16.531 0.338 -3.145 1 96.12 89 PRO A N 1
ATOM 666 C CA . PRO A 1 89 ? -15.953 0.742 -4.43 1 96.12 89 PRO A CA 1
ATOM 667 C C . PRO A 1 89 ? -15.375 2.154 -4.398 1 96.12 89 PRO A C 1
ATOM 669 O O . PRO A 1 89 ? -15.992 3.066 -3.84 1 96.12 89 PRO A O 1
ATOM 672 N N . LEU A 1 90 ? -14.18 2.299 -4.977 1 96.69 90 LEU A N 1
ATOM 673 C CA . LEU A 1 90 ? -13.445 3.555 -5.059 1 96.69 90 LEU A CA 1
ATOM 674 C C . LEU A 1 90 ? -13.328 4.027 -6.504 1 96.6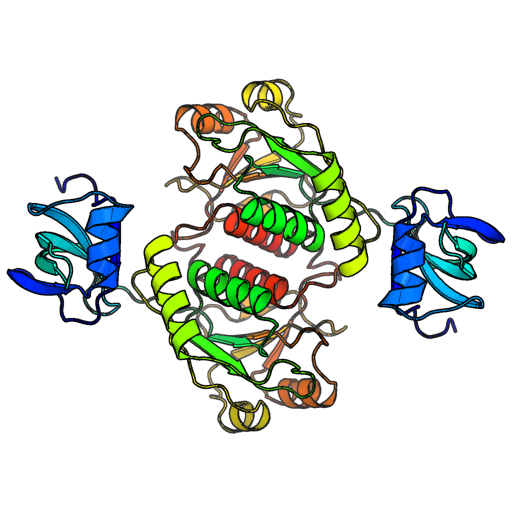9 90 LEU A C 1
ATOM 676 O O . LEU A 1 90 ? -13.812 3.359 -7.422 1 96.69 90 LEU A O 1
ATOM 680 N N . LYS A 1 91 ? -12.742 5.176 -6.66 1 94.69 91 LYS A N 1
ATOM 681 C CA . LYS A 1 91 ? -12.414 5.609 -8.016 1 94.69 91 LYS A CA 1
ATOM 682 C C . LYS A 1 91 ? -11.508 4.598 -8.711 1 94.69 91 LYS A C 1
ATOM 684 O O . LYS A 1 91 ? -10.812 3.826 -8.055 1 94.69 91 LYS A O 1
ATOM 689 N N . LYS A 1 92 ? -11.484 4.648 -9.984 1 94.31 92 LYS A N 1
ATOM 690 C CA . LYS A 1 92 ? -10.883 3.607 -10.812 1 94.31 92 LYS A CA 1
ATOM 691 C C . LYS A 1 92 ? -9.438 3.34 -10.391 1 94.31 92 LYS A C 1
ATOM 693 O O . LYS A 1 92 ? -9.078 2.199 -10.094 1 94.31 92 LYS A O 1
ATOM 698 N N . GLU A 1 93 ? -8.633 4.375 -10.367 1 94.56 93 GLU A N 1
ATOM 699 C CA . GLU A 1 93 ? -7.211 4.207 -10.078 1 94.56 93 GLU A CA 1
ATOM 700 C C . GLU A 1 93 ? -6.996 3.623 -8.688 1 94.56 93 GLU A C 1
ATOM 702 O O . GLU A 1 93 ? -6.156 2.738 -8.5 1 94.56 93 GLU A O 1
ATOM 707 N N . ALA A 1 94 ? -7.789 4.121 -7.734 1 96.5 94 ALA A N 1
ATOM 708 C CA . ALA A 1 94 ? -7.695 3.627 -6.363 1 96.5 94 ALA A CA 1
ATOM 709 C C . ALA A 1 94 ? -8.164 2.178 -6.27 1 96.5 94 ALA A C 1
ATOM 711 O O . ALA A 1 94 ? -7.566 1.371 -5.551 1 96.5 94 ALA A O 1
ATOM 712 N N . THR A 1 95 ? -9.203 1.853 -6.945 1 96.88 95 THR A N 1
ATOM 713 C CA . THR A 1 95 ? -9.695 0.481 -6.969 1 96.88 95 THR A CA 1
ATOM 714 C C . THR A 1 95 ? -8.672 -0.454 -7.602 1 96.88 95 THR A C 1
ATOM 716 O O . THR A 1 95 ? -8.414 -1.544 -7.086 1 96.88 95 THR A O 1
ATOM 719 N N . ASP A 1 96 ? -8.102 -0.003 -8.711 1 96.5 96 ASP A N 1
ATOM 720 C CA . ASP A 1 96 ? -7.078 -0.801 -9.375 1 96.5 96 ASP A CA 1
ATOM 721 C C . ASP A 1 96 ? -5.91 -1.084 -8.43 1 96.5 96 ASP A C 1
ATOM 723 O O . ASP A 1 96 ? -5.438 -2.219 -8.344 1 96.5 96 ASP A O 1
ATOM 727 N N . TYR A 1 97 ? -5.449 -0.077 -7.746 1 97.62 97 TYR A N 1
ATOM 728 C CA . TYR A 1 97 ? -4.387 -0.236 -6.758 1 97.62 97 TYR A CA 1
ATOM 729 C C . TYR A 1 97 ? -4.793 -1.231 -5.676 1 97.62 97 TYR A C 1
ATOM 731 O O . TYR A 1 97 ? -4.043 -2.156 -5.363 1 97.62 97 TYR A O 1
ATOM 739 N N . LEU A 1 98 ? -5.934 -1.036 -5.156 1 98.38 98 LEU A N 1
ATOM 740 C CA . LEU A 1 98 ? -6.422 -1.857 -4.055 1 98.38 98 LEU A CA 1
ATOM 741 C C . LEU A 1 98 ? -6.438 -3.334 -4.441 1 98.38 98 LEU A C 1
ATOM 743 O O . LEU A 1 98 ? -5.914 -4.176 -3.707 1 98.38 98 LEU A O 1
ATOM 747 N N . VAL A 1 99 ? -6.945 -3.641 -5.547 1 98.5 99 VAL A N 1
ATOM 748 C CA . VAL A 1 99 ? -7.109 -5.023 -5.977 1 98.5 99 VAL A CA 1
ATOM 749 C C . VAL A 1 99 ? -5.738 -5.652 -6.227 1 98.5 99 VAL A C 1
ATOM 751 O O . VAL A 1 99 ? -5.461 -6.758 -5.754 1 98.5 99 VAL A O 1
ATOM 754 N N . GLU A 1 100 ? -4.934 -4.949 -6.961 1 98.56 100 GLU A N 1
ATOM 755 C CA . GLU A 1 100 ? -3.598 -5.453 -7.262 1 98.56 100 GLU A CA 1
ATOM 756 C C . GLU A 1 100 ? -2.822 -5.758 -5.98 1 98.56 100 GLU A C 1
ATOM 758 O O . GLU A 1 100 ? -2.25 -6.84 -5.836 1 98.56 100 GLU A O 1
ATOM 763 N N . LYS A 1 101 ? -2.801 -4.82 -5.031 1 98.81 101 LYS A N 1
ATOM 764 C CA . LYS A 1 101 ? -2.043 -4.98 -3.797 1 98.81 101 LYS A CA 1
ATOM 765 C C . LYS A 1 101 ? -2.672 -6.047 -2.902 1 98.81 101 LYS A C 1
ATOM 767 O O . LYS A 1 101 ? -1.964 -6.77 -2.197 1 98.81 101 LYS A O 1
ATOM 772 N N . ALA A 1 102 ? -3.988 -6.113 -2.93 1 98.81 102 ALA A N 1
ATOM 773 C CA . ALA A 1 102 ? -4.656 -7.137 -2.133 1 98.81 102 ALA A CA 1
ATOM 774 C C . ALA A 1 102 ? -4.227 -8.539 -2.564 1 98.81 102 ALA A C 1
ATOM 776 O O . ALA A 1 102 ? -3.969 -9.398 -1.723 1 98.81 102 ALA A O 1
ATOM 777 N N . VAL A 1 103 ? -4.137 -8.766 -3.846 1 98.62 103 VAL A N 1
ATOM 778 C CA . VAL A 1 103 ? -3.719 -10.062 -4.363 1 98.62 103 VAL A CA 1
ATOM 779 C C . VAL A 1 103 ? -2.271 -10.336 -3.963 1 98.62 103 VAL A C 1
ATOM 781 O O . VAL A 1 103 ? -1.954 -11.414 -3.457 1 98.62 103 VAL A O 1
ATOM 784 N N . GLU A 1 104 ? -1.412 -9.352 -4.121 1 98.19 104 GLU A N 1
ATOM 785 C CA . GLU A 1 104 ? -0.008 -9.469 -3.742 1 98.19 104 GLU A CA 1
ATOM 786 C C . GLU A 1 104 ? 0.137 -9.781 -2.256 1 98.19 104 GLU A C 1
ATOM 788 O O . GLU A 1 104 ? 1.024 -10.539 -1.859 1 98.19 104 GLU A O 1
ATOM 793 N N . LEU A 1 105 ? -0.764 -9.203 -1.514 1 98.62 105 LEU A N 1
ATOM 794 C CA . LEU A 1 105 ? -0.626 -9.281 -0.064 1 98.62 105 LEU A CA 1
ATOM 795 C C . LEU A 1 105 ? -1.465 -10.422 0.503 1 98.62 105 LEU A C 1
ATOM 797 O O . LEU A 1 105 ? -1.67 -10.5 1.716 1 98.62 105 LEU A O 1
ATOM 801 N N . GLY A 1 106 ? -2.008 -11.258 -0.345 1 97.75 106 GLY A N 1
ATOM 802 C CA . GLY A 1 106 ? -2.479 -12.562 0.07 1 97.75 106 GLY A CA 1
ATOM 803 C C . GLY A 1 106 ? -3.926 -12.562 0.522 1 97.75 106 GLY A C 1
ATOM 804 O O . GLY A 1 106 ? -4.328 -13.406 1.332 1 97.75 106 GLY A O 1
ATOM 805 N N . CYS A 1 107 ? -4.734 -11.641 0.054 1 98.44 107 CYS A N 1
ATOM 806 C CA . CYS A 1 107 ? -6.152 -11.711 0.393 1 98.44 107 CYS A CA 1
ATOM 807 C C . CYS A 1 107 ? -6.773 -13 -0.138 1 98.44 107 CYS A C 1
ATOM 809 O O . CYS A 1 107 ? -6.348 -13.523 -1.168 1 98.44 107 CYS A O 1
ATOM 811 N N . GLY A 1 108 ? -7.777 -13.508 0.561 1 97.75 108 GLY A N 1
ATOM 812 C CA . GLY A 1 108 ? -8.406 -14.758 0.172 1 97.75 108 GLY A CA 1
ATOM 813 C C . GLY A 1 108 ? -9.594 -14.562 -0.759 1 97.75 108 GLY A C 1
ATOM 814 O O . GLY A 1 108 ? -9.945 -15.469 -1.519 1 97.75 108 GLY A O 1
ATOM 815 N N . ALA A 1 109 ? -10.203 -13.391 -0.658 1 98.38 109 ALA A N 1
ATOM 816 C CA . ALA A 1 109 ? -11.359 -13.031 -1.476 1 98.38 109 ALA A CA 1
ATOM 817 C C . ALA A 1 109 ? -11.578 -11.523 -1.48 1 98.38 109 ALA A C 1
ATOM 819 O O . ALA A 1 109 ? -11.109 -10.812 -0.58 1 98.38 109 ALA A O 1
ATOM 820 N N . LEU A 1 110 ? -12.195 -11.078 -2.549 1 98.69 110 LEU A N 1
ATOM 821 C CA . LEU A 1 110 ? -12.586 -9.68 -2.695 1 98.69 110 LEU A CA 1
ATOM 822 C C . LEU A 1 110 ? -14.102 -9.539 -2.766 1 98.69 110 LEU A C 1
ATOM 824 O O . LEU A 1 110 ? -14.75 -10.203 -3.574 1 98.69 110 LEU A O 1
ATOM 828 N N . LEU A 1 111 ? -14.633 -8.734 -1.923 1 98.56 111 LEU A N 1
ATOM 829 C CA . LEU A 1 111 ? -16.062 -8.5 -1.904 1 98.56 111 LEU A CA 1
ATOM 830 C C . LEU A 1 111 ? -16.375 -7.008 -1.91 1 98.56 111 LEU A C 1
ATOM 832 O O . LEU A 1 111 ? -16.312 -6.352 -0.869 1 98.56 111 LEU A O 1
ATOM 836 N N . PRO A 1 112 ? -16.734 -6.449 -3.1 1 98.31 112 PRO A N 1
ATOM 837 C CA . PRO A 1 112 ? -17.234 -5.074 -3.096 1 98.31 112 PRO A CA 1
ATOM 838 C C . PRO A 1 112 ? -18.531 -4.918 -2.316 1 98.31 112 PRO A C 1
ATOM 840 O O . PRO A 1 112 ? -19.469 -5.711 -2.498 1 98.31 112 PRO A O 1
ATOM 843 N N . VAL A 1 113 ? -18.562 -3.961 -1.462 1 98.19 113 VAL A N 1
ATOM 844 C CA . VAL A 1 113 ? -19.703 -3.729 -0.602 1 98.19 113 VAL A CA 1
ATOM 845 C C . VAL A 1 113 ? -20.188 -2.287 -0.759 1 98.19 113 VAL A C 1
ATOM 847 O O . VAL A 1 113 ? -19.406 -1.347 -0.622 1 98.19 113 VAL A O 1
ATOM 850 N N . MET A 1 114 ? -21.453 -2.1 -1.067 1 97.5 114 MET A N 1
ATOM 851 C CA . MET A 1 114 ? -22.031 -0.765 -1.21 1 97.5 114 MET A CA 1
ATOM 852 C C . MET A 1 114 ? -22.406 -0.187 0.149 1 97.5 114 MET A C 1
ATOM 854 O O . MET A 1 114 ? -23.266 -0.739 0.847 1 97.5 114 MET A O 1
ATOM 858 N N . THR A 1 115 ? -21.781 0.918 0.499 1 96.94 115 THR A N 1
ATOM 859 C CA . THR A 1 115 ? -22.078 1.62 1.742 1 96.94 115 THR A CA 1
ATOM 860 C C . THR A 1 115 ? -22.766 2.957 1.458 1 96.94 115 THR A C 1
ATOM 862 O O . THR A 1 115 ? -22.891 3.363 0.3 1 96.94 115 THR A O 1
ATOM 865 N N . ARG A 1 116 ? -23.141 3.668 2.463 1 96.19 116 ARG A N 1
ATOM 866 C CA . ARG A 1 116 ? -23.953 4.879 2.33 1 96.19 116 ARG A CA 1
ATOM 867 C C . ARG A 1 116 ? -23.156 5.984 1.634 1 96.19 116 ARG A C 1
ATOM 869 O O . ARG A 1 116 ? -23.734 6.797 0.904 1 96.19 116 ARG A O 1
ATOM 876 N N . ARG A 1 117 ? -21.844 6 1.812 1 95.69 117 ARG A N 1
ATOM 877 C CA . ARG A 1 117 ? -21.047 7.098 1.265 1 95.69 117 ARG A CA 1
ATOM 878 C C . ARG A 1 117 ? -20.266 6.645 0.032 1 95.69 117 ARG A C 1
ATOM 880 O O . ARG A 1 117 ? -19.312 7.309 -0.385 1 95.69 117 ARG A O 1
ATOM 887 N N . THR A 1 118 ? -20.625 5.484 -0.533 1 95.38 118 THR A N 1
ATOM 888 C CA . THR A 1 118 ? -19.984 5.012 -1.759 1 95.38 118 THR A CA 1
ATOM 889 C C . THR A 1 118 ? -20.375 5.895 -2.941 1 95.38 118 THR A C 1
ATOM 891 O O . THR A 1 118 ? -21.562 6.137 -3.182 1 95.38 118 THR A O 1
ATOM 894 N N . GLN A 1 119 ? -19.453 6.387 -3.645 1 88.69 119 GLN A N 1
ATOM 895 C CA . GLN A 1 119 ? -19.703 7.273 -4.777 1 88.69 119 GLN A CA 1
ATOM 896 C C . GLN A 1 119 ? -19.641 6.508 -6.098 1 88.69 119 GLN A C 1
ATOM 898 O O . GLN A 1 119 ? -20.375 6.836 -7.039 1 88.69 119 GLN A O 1
ATOM 903 N N . SER A 1 120 ? -18.766 5.562 -6.102 1 80.88 120 SER A N 1
ATOM 904 C CA . SER A 1 120 ? -18.641 4.746 -7.309 1 80.88 120 SER A CA 1
ATOM 905 C C . SER A 1 120 ? -19.625 3.578 -7.289 1 80.88 120 SER A C 1
ATOM 907 O O . SER A 1 120 ? -19.531 2.697 -6.434 1 80.88 120 SER A O 1
ATOM 909 N N . GLN A 1 121 ? -20.578 3.547 -8.172 1 75.31 121 GLN A N 1
ATOM 910 C CA . GLN A 1 121 ? -21.609 2.52 -8.07 1 75.31 121 GLN A CA 1
ATOM 911 C C . GLN A 1 121 ? -21.344 1.386 -9.062 1 75.31 121 GLN A C 1
ATOM 913 O O . GLN A 1 121 ? -21.844 0.274 -8.883 1 75.31 121 GLN A O 1
ATOM 918 N N . LYS A 1 122 ? -20.641 1.641 -9.961 1 81.5 122 LYS A N 1
ATOM 919 C CA . LYS A 1 122 ? -20.438 0.589 -10.953 1 81.5 122 LYS A CA 1
ATOM 920 C C . LYS A 1 122 ? -19.156 -0.178 -10.703 1 81.5 122 LYS A C 1
ATOM 922 O O . LYS A 1 122 ? -18.062 0.415 -10.656 1 81.5 122 LYS A O 1
ATOM 927 N N . VAL A 1 123 ? -19.344 -1.425 -10.352 1 88.44 123 VAL A N 1
ATOM 928 C CA . VAL A 1 123 ? -18.219 -2.324 -10.203 1 88.44 123 VAL A CA 1
ATOM 929 C C . VAL A 1 123 ? -18.219 -3.369 -11.312 1 88.44 123 VAL A C 1
ATOM 931 O O . VAL A 1 123 ? -19.203 -4.094 -11.484 1 88.44 123 VAL A O 1
ATOM 934 N N . ARG A 1 124 ? -17.25 -3.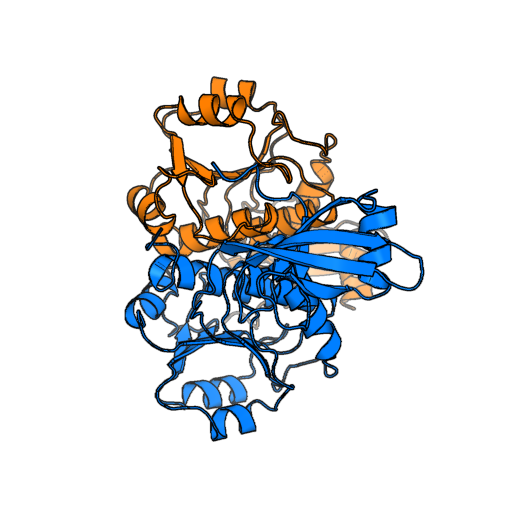299 -12.148 1 92.06 124 ARG A N 1
ATOM 935 C CA . ARG A 1 124 ? -17.094 -4.312 -13.18 1 92.06 124 ARG A CA 1
ATOM 936 C C . ARG A 1 124 ? -16.297 -5.504 -12.664 1 92.06 124 ARG A C 1
ATOM 938 O O . ARG A 1 124 ? -15.07 -5.523 -12.75 1 92.06 124 ARG A O 1
ATOM 945 N N . THR A 1 125 ? -17 -6.527 -12.234 1 95.44 125 THR A N 1
ATOM 946 C CA . THR A 1 125 ? -16.375 -7.68 -11.594 1 95.44 125 THR A CA 1
ATOM 947 C C . THR A 1 125 ? -15.461 -8.414 -12.57 1 95.44 125 THR A C 1
ATOM 949 O O . THR A 1 125 ? -14.453 -8.992 -12.164 1 95.44 125 THR A O 1
ATOM 952 N N . ASP A 1 126 ? -15.812 -8.414 -13.844 1 95.75 126 ASP A N 1
ATOM 953 C CA . ASP A 1 126 ? -14.961 -9.031 -14.852 1 95.75 126 ASP A CA 1
ATOM 954 C C . ASP A 1 126 ? -13.594 -8.344 -14.922 1 95.75 126 ASP A C 1
ATOM 956 O O . ASP A 1 126 ? -12.57 -9.008 -15.078 1 95.75 126 ASP A O 1
ATOM 960 N N . ARG A 1 127 ? -13.617 -7.043 -14.82 1 96.12 127 ARG A N 1
ATOM 961 C CA . ARG A 1 127 ? -12.375 -6.289 -14.797 1 96.12 127 ARG A CA 1
ATOM 962 C C . ARG A 1 127 ? -11.547 -6.625 -13.562 1 96.12 127 ARG A C 1
ATOM 964 O O . ARG A 1 127 ? -10.328 -6.777 -13.641 1 96.12 127 ARG A O 1
ATOM 971 N N . LEU A 1 128 ? -12.227 -6.723 -12.43 1 97.75 128 LEU A N 1
ATOM 972 C CA . LEU A 1 128 ? -11.539 -7.082 -11.195 1 97.75 128 LEU A CA 1
ATOM 973 C C . LEU A 1 128 ? -10.906 -8.469 -11.312 1 97.75 128 LEU A C 1
ATOM 975 O O . LEU A 1 128 ? -9.773 -8.672 -10.883 1 97.75 128 LEU A O 1
ATOM 979 N N . ARG A 1 129 ? -11.633 -9.375 -11.852 1 97.81 129 ARG A N 1
ATOM 980 C CA . ARG A 1 129 ? -11.117 -10.727 -12.031 1 97.81 129 ARG A CA 1
ATOM 981 C C . ARG A 1 129 ? -9.883 -10.727 -12.922 1 97.81 129 ARG A C 1
ATOM 983 O O . ARG A 1 129 ? -8.906 -11.43 -12.633 1 97.81 129 ARG A O 1
ATOM 990 N N . ALA A 1 130 ? -9.93 -10 -13.977 1 97.31 130 ALA A N 1
ATOM 991 C CA . ALA A 1 130 ? -8.773 -9.875 -14.859 1 97.31 130 ALA A CA 1
ATOM 992 C C . ALA A 1 130 ? -7.562 -9.32 -14.109 1 97.31 130 ALA A C 1
ATOM 994 O O . ALA A 1 130 ? -6.434 -9.773 -14.312 1 97.31 130 ALA A O 1
ATOM 995 N N . GLN A 1 131 ? -7.82 -8.352 -13.289 1 97.88 131 GLN A N 1
ATOM 996 C CA . GLN A 1 131 ? -6.75 -7.758 -12.492 1 97.88 131 GLN A CA 1
ATOM 997 C C . GLN A 1 131 ? -6.172 -8.766 -11.508 1 97.88 131 GLN A C 1
ATOM 999 O O . GLN A 1 131 ? -4.961 -8.812 -11.289 1 97.88 131 GLN A O 1
ATOM 1004 N N . VAL A 1 132 ? -7.055 -9.531 -10.906 1 98.5 132 VAL A N 1
ATOM 1005 C CA . VAL A 1 132 ? -6.633 -10.578 -9.977 1 98.5 132 VAL A CA 1
ATOM 1006 C C . VAL A 1 132 ? -5.703 -11.555 -10.695 1 98.5 132 VAL A C 1
ATOM 1008 O O . VAL A 1 132 ? -4.641 -11.906 -10.172 1 98.5 132 VAL A O 1
ATOM 1011 N N . ILE A 1 133 ? -6.055 -11.969 -11.836 1 97.75 133 ILE A N 1
ATOM 1012 C CA . ILE A 1 133 ? -5.266 -12.898 -12.625 1 97.75 133 ILE A CA 1
ATOM 1013 C C . ILE A 1 133 ? -3.898 -12.289 -12.938 1 97.75 133 ILE A C 1
ATOM 1015 O O . ILE A 1 133 ? -2.863 -12.93 -12.711 1 97.75 133 ILE A O 1
ATOM 1019 N N . GLY A 1 134 ? -3.889 -11.086 -13.477 1 97.25 134 GLY A N 1
ATOM 1020 C CA . GLY A 1 134 ? -2.635 -10.414 -13.781 1 97.25 134 GLY A CA 1
ATOM 1021 C C . GLY A 1 134 ? -1.721 -10.297 -12.578 1 97.25 134 GLY A C 1
ATOM 1022 O O . GLY A 1 134 ? -0.514 -10.523 -12.68 1 97.25 134 GLY A O 1
ATOM 1023 N N . ALA A 1 135 ? -2.311 -9.883 -11.469 1 97.94 135 ALA A N 1
ATOM 1024 C CA . ALA A 1 135 ? -1.532 -9.734 -10.242 1 97.94 135 ALA A CA 1
ATOM 1025 C C . ALA A 1 135 ? -0.976 -11.078 -9.773 1 97.94 135 ALA A C 1
ATOM 1027 O O . ALA A 1 135 ? 0.172 -11.164 -9.328 1 97.94 135 ALA A O 1
ATOM 1028 N N . ALA A 1 136 ? -1.771 -12.117 -9.828 1 97.5 136 ALA A N 1
ATOM 1029 C CA . ALA A 1 136 ? -1.325 -13.453 -9.438 1 97.5 136 ALA A CA 1
ATOM 1030 C C . ALA A 1 136 ? -0.162 -13.922 -10.312 1 97.5 136 ALA A C 1
ATOM 1032 O O . ALA A 1 136 ? 0.807 -14.492 -9.805 1 97.5 136 ALA A O 1
ATOM 1033 N N . GLU A 1 137 ? -0.251 -13.719 -11.625 1 96.69 137 GLU A N 1
ATOM 1034 C CA . GLU A 1 137 ? 0.84 -14.047 -12.539 1 96.69 137 GLU A CA 1
ATOM 1035 C C . GLU A 1 137 ? 2.133 -13.352 -12.133 1 96.69 137 GLU A C 1
ATOM 1037 O O . GLU A 1 137 ? 3.201 -13.961 -12.125 1 96.69 137 GLU A O 1
ATOM 1042 N N . GLN A 1 138 ? 1.964 -12.148 -11.758 1 94.06 138 GLN A N 1
ATOM 1043 C CA . GLN A 1 138 ? 3.135 -11.328 -11.461 1 94.06 138 GLN A CA 1
ATOM 1044 C C . GLN A 1 138 ? 3.734 -11.695 -10.109 1 94.06 138 GLN A C 1
ATOM 1046 O O . GLN A 1 138 ? 4.957 -11.766 -9.961 1 94.06 138 GLN A O 1
ATOM 1051 N N . CYS A 1 139 ? 2.92 -11.867 -9.094 1 95.5 139 CYS A N 1
ATOM 1052 C CA . CYS A 1 139 ? 3.441 -12.047 -7.742 1 95.5 139 CYS A CA 1
ATOM 1053 C C . CYS A 1 139 ? 3.732 -13.516 -7.461 1 95.5 139 CYS A C 1
ATOM 1055 O O . CYS A 1 139 ? 4.125 -13.867 -6.352 1 95.5 139 CYS A O 1
ATOM 1057 N N . GLU A 1 140 ? 3.48 -14.422 -8.391 1 93.88 140 GLU A N 1
ATOM 1058 C CA . GLU A 1 140 ? 3.807 -15.844 -8.391 1 93.88 140 GLU A CA 1
ATOM 1059 C C . GLU A 1 140 ? 2.936 -16.609 -7.402 1 93.88 140 GLU A C 1
ATOM 1061 O O . GLU A 1 140 ? 3.379 -17.594 -6.812 1 93.88 140 GLU A O 1
ATOM 1066 N N . ARG A 1 141 ? 1.845 -16.047 -7.121 1 95 141 ARG A N 1
ATOM 1067 C CA . ARG A 1 141 ? 0.84 -16.766 -6.348 1 95 141 ARG A CA 1
ATOM 1068 C C . ARG A 1 141 ? 0.131 -17.812 -7.203 1 95 141 ARG A C 1
ATOM 1070 O O . ARG A 1 141 ? -0.11 -17.594 -8.391 1 95 141 ARG A O 1
ATOM 1077 N N . LEU A 1 142 ? -0.234 -18.969 -6.613 1 96.31 142 LEU A N 1
ATOM 1078 C CA . LEU A 1 142 ? -0.894 -20.016 -7.383 1 96.31 142 LEU A CA 1
ATOM 1079 C C . LEU A 1 142 ? -2.41 -19.906 -7.25 1 96.31 142 LEU A C 1
ATOM 1081 O O . LEU A 1 142 ? -3.143 -20.25 -8.18 1 96.31 142 LEU A O 1
ATOM 1085 N N . THR A 1 143 ? -2.855 -19.453 -6.09 1 96.62 143 THR A N 1
ATOM 1086 C CA . THR A 1 143 ? -4.289 -19.328 -5.859 1 96.62 143 THR A CA 1
ATOM 1087 C C . THR A 1 143 ? -4.816 -18.016 -6.438 1 96.62 143 THR A C 1
ATOM 1089 O O . THR A 1 143 ? -4.082 -17.031 -6.531 1 96.62 143 THR A O 1
ATOM 1092 N N . LEU A 1 144 ? -6.055 -18.031 -6.809 1 97.19 144 LEU A N 1
ATOM 1093 C CA . LEU A 1 144 ? -6.75 -16.812 -7.207 1 97.19 144 LEU A CA 1
ATOM 1094 C C . LEU A 1 144 ? -7.832 -16.453 -6.195 1 97.19 144 LEU A C 1
ATOM 1096 O O . LEU A 1 144 ? -8.773 -17.219 -5.98 1 97.19 144 LEU A O 1
ATOM 1100 N N . PRO A 1 145 ? -7.703 -15.297 -5.582 1 97.69 145 PRO A N 1
ATOM 1101 C CA . PRO A 1 145 ? -8.812 -14.867 -4.719 1 97.69 145 PRO A CA 1
ATOM 1102 C C . PRO A 1 145 ? -10.141 -14.805 -5.461 1 97.69 145 PRO A C 1
ATOM 1104 O O . PRO A 1 145 ? -10.188 -14.391 -6.621 1 97.69 145 PRO A O 1
ATOM 1107 N N . ALA A 1 146 ? -11.211 -15.258 -4.801 1 97.12 146 ALA A N 1
ATOM 1108 C CA . ALA A 1 146 ? -12.547 -15.094 -5.367 1 97.12 146 ALA A CA 1
ATOM 1109 C C . ALA A 1 146 ? -12.93 -13.617 -5.461 1 97.12 146 ALA A C 1
ATOM 1111 O O . ALA A 1 146 ? -12.555 -12.82 -4.598 1 97.12 146 ALA A O 1
ATOM 1112 N N . VAL A 1 147 ? -13.57 -13.273 -6.508 1 98.25 147 VAL A N 1
ATOM 1113 C CA . VAL A 1 147 ? -14.164 -11.953 -6.656 1 98.25 147 VAL A CA 1
ATOM 1114 C C . VAL A 1 147 ? -15.688 -12.062 -6.633 1 98.25 147 VAL A C 1
ATOM 1116 O O . VAL A 1 147 ? -16.297 -12.594 -7.566 1 98.25 147 VAL A O 1
ATOM 1119 N N . PHE A 1 148 ? -16.266 -11.578 -5.574 1 98 148 PHE A N 1
ATOM 1120 C CA . PHE A 1 148 ? -17.719 -11.672 -5.426 1 98 148 PHE A CA 1
ATOM 1121 C C . PHE A 1 148 ? -18.406 -10.492 -6.113 1 98 148 PHE A C 1
ATOM 1123 O O . PHE A 1 148 ? -17.781 -9.453 -6.332 1 98 148 PHE A O 1
ATOM 1130 N N . GLU A 1 149 ? -19.672 -10.719 -6.465 1 97.25 149 GLU A N 1
ATOM 1131 C CA . GLU A 1 149 ? -20.5 -9.609 -6.949 1 97.25 149 GLU A CA 1
ATOM 1132 C C . GLU A 1 149 ? -20.734 -8.57 -5.855 1 97.25 149 GLU A C 1
ATOM 1134 O O . GLU A 1 149 ? -20.859 -8.922 -4.68 1 97.25 149 GLU A O 1
ATOM 1139 N N . PRO A 1 150 ? -20.781 -7.32 -6.312 1 97.38 150 PRO A N 1
ATOM 1140 C CA . PRO A 1 150 ? -21.078 -6.281 -5.32 1 97.38 150 PRO A CA 1
ATOM 1141 C C . PRO A 1 150 ? -22.406 -6.512 -4.602 1 97.38 150 PRO A C 1
ATOM 1143 O O . PRO A 1 150 ? -23.375 -6.973 -5.215 1 97.38 150 PRO A O 1
ATOM 1146 N N . ARG A 1 151 ? -22.438 -6.27 -3.359 1 97.31 151 ARG A N 1
ATOM 1147 C CA . ARG A 1 151 ? -23.641 -6.398 -2.541 1 97.31 151 ARG A CA 1
ATOM 1148 C C . ARG A 1 151 ? -23.812 -5.199 -1.614 1 97.31 151 ARG A C 1
ATOM 1150 O O . ARG A 1 151 ? -22.812 -4.609 -1.172 1 97.31 151 ARG A O 1
ATOM 1157 N N . PRO A 1 152 ? -25.094 -4.844 -1.284 1 97.44 152 PRO A N 1
ATOM 1158 C CA . PRO A 1 152 ? -25.281 -3.836 -0.239 1 97.44 152 PRO A CA 1
ATOM 1159 C C . PRO A 1 152 ? -24.766 -4.297 1.124 1 97.44 152 PRO A C 1
ATOM 1161 O O . PRO A 1 152 ? -24.891 -5.473 1.471 1 97.44 152 PRO A O 1
ATOM 1164 N N . LEU A 1 153 ? -24.25 -3.357 1.88 1 98.25 153 LEU A N 1
ATOM 1165 C CA . LEU A 1 153 ? -23.719 -3.664 3.203 1 98.25 153 LEU A CA 1
ATOM 1166 C C . LEU A 1 153 ? -24.766 -4.398 4.047 1 98.25 153 LEU A C 1
ATOM 1168 O O . LEU A 1 153 ? -24.438 -5.387 4.711 1 98.25 153 LEU A O 1
ATOM 1172 N N . ALA A 1 154 ? -25.984 -3.984 4.004 1 97.88 154 ALA A N 1
ATOM 1173 C CA . ALA A 1 154 ? -27.062 -4.566 4.812 1 97.88 154 ALA A CA 1
ATOM 1174 C C . ALA A 1 154 ? -27.219 -6.055 4.508 1 97.88 154 ALA A C 1
ATOM 1176 O O . ALA A 1 154 ? -27.391 -6.863 5.422 1 97.88 154 ALA A O 1
ATOM 1177 N N . LYS A 1 155 ? -27.156 -6.426 3.285 1 98.25 155 LYS A N 1
ATOM 1178 C CA . LYS A 1 155 ? -27.312 -7.82 2.877 1 98.25 155 LYS A CA 1
ATOM 1179 C C . LYS A 1 155 ? -26.109 -8.656 3.326 1 98.25 155 LYS A C 1
ATOM 1181 O O . LYS A 1 155 ? -26.281 -9.805 3.754 1 98.25 155 LYS A O 1
ATOM 1186 N N . VAL A 1 156 ? -24.953 -8.078 3.184 1 98.5 156 VAL A N 1
ATOM 1187 C CA . VAL A 1 156 ? -23.734 -8.758 3.623 1 98.5 156 VAL A CA 1
ATOM 1188 C C . VAL A 1 156 ? -23.828 -9.07 5.113 1 98.5 156 VAL A C 1
ATOM 1190 O O . VAL A 1 156 ? -23.516 -10.188 5.543 1 98.5 156 VAL A O 1
ATOM 1193 N N . LEU A 1 157 ? -24.25 -8.117 5.887 1 98.31 157 LEU A N 1
ATOM 1194 C CA . LEU A 1 157 ? -24.328 -8.273 7.336 1 98.31 157 LEU A CA 1
ATOM 1195 C C . LEU A 1 157 ? -25.406 -9.289 7.715 1 98.31 157 LEU A C 1
ATOM 1197 O O . LEU A 1 157 ? -25.219 -10.062 8.656 1 98.31 157 LEU A O 1
ATOM 1201 N N . GLU A 1 158 ? -26.484 -9.281 7.008 1 97.62 158 GLU A N 1
ATOM 1202 C CA . GLU A 1 158 ? -27.562 -10.227 7.246 1 97.62 158 GLU A CA 1
ATOM 1203 C C . GLU A 1 158 ? -27.094 -11.664 7.07 1 97.62 158 GLU A C 1
ATOM 1205 O O . GLU A 1 158 ? -27.5 -12.562 7.816 1 97.62 158 GLU A O 1
ATOM 1210 N N . ASP A 1 159 ? -26.234 -11.883 6.133 1 97.56 159 ASP A N 1
ATOM 1211 C CA . ASP A 1 159 ? -25.781 -13.219 5.754 1 97.56 159 ASP A CA 1
ATOM 1212 C C . ASP A 1 159 ? -24.406 -13.516 6.348 1 97.56 159 ASP A C 1
ATOM 1214 O O . ASP A 1 159 ? -23.75 -14.484 5.945 1 97.56 159 ASP A O 1
ATOM 1218 N N . TRP A 1 160 ? -23.938 -12.75 7.27 1 98.06 160 TRP A N 1
ATOM 1219 C CA . TRP A 1 160 ? -22.562 -12.844 7.715 1 98.06 160 TRP A CA 1
ATOM 1220 C C . TRP A 1 160 ? -22.312 -14.172 8.43 1 98.06 160 TRP A C 1
ATOM 1222 O O . TRP A 1 160 ? -23.062 -14.547 9.328 1 98.06 160 TRP A O 1
ATOM 1232 N N . PRO A 1 161 ? -21.328 -14.883 8.078 1 96.69 161 PRO A N 1
ATOM 1233 C CA . PRO A 1 161 ? -20.984 -16.109 8.797 1 96.69 161 PRO A CA 1
ATOM 1234 C C . PRO A 1 161 ? -20.406 -15.836 10.188 1 96.69 161 PRO A C 1
ATOM 1236 O O . PRO A 1 161 ? -19.312 -15.266 10.305 1 96.69 161 PRO A O 1
ATOM 1239 N N . ALA A 1 162 ? -20.906 -16.391 11.219 1 93.94 162 ALA A N 1
ATOM 1240 C CA . ALA A 1 162 ? -20.562 -16.078 12.602 1 93.94 162 ALA A CA 1
ATOM 1241 C C . ALA A 1 162 ? -19.156 -16.531 12.938 1 93.94 162 ALA A C 1
ATOM 1243 O O . ALA A 1 162 ? -18.5 -15.961 13.828 1 93.94 162 ALA A O 1
ATOM 1244 N N . GLU A 1 163 ? -18.688 -17.453 12.203 1 95.94 163 GLU A N 1
ATOM 1245 C CA . GLU A 1 163 ? -17.359 -18 12.508 1 95.94 163 GLU A CA 1
ATOM 1246 C C . GLU A 1 163 ? -16.266 -17.125 11.938 1 95.94 163 GLU A C 1
ATOM 1248 O O . GLU A 1 163 ? -15.086 -17.297 12.266 1 95.94 163 GLU A O 1
ATOM 1253 N N . ARG A 1 164 ? -16.594 -16.188 11.117 1 97.62 164 ARG A N 1
ATOM 1254 C CA . ARG A 1 164 ? -15.594 -15.312 10.508 1 97.62 164 ARG A CA 1
ATOM 1255 C C . ARG A 1 164 ? -15.516 -13.984 11.258 1 97.62 164 ARG A C 1
ATOM 1257 O O . ARG A 1 164 ? -16.516 -13.273 11.375 1 97.62 164 ARG A O 1
ATOM 1264 N N . ARG A 1 165 ? -14.352 -13.664 11.703 1 98.25 165 ARG A N 1
ATOM 1265 C CA . ARG A 1 165 ? -14.141 -12.398 12.398 1 98.25 165 ARG A CA 1
ATOM 1266 C C . ARG A 1 165 ? -14.055 -11.242 11.406 1 98.25 165 ARG A C 1
ATOM 1268 O O . ARG A 1 165 ? -13.344 -11.32 10.406 1 98.25 165 ARG A O 1
ATOM 1275 N N . LEU A 1 166 ? -14.805 -10.234 11.695 1 98.56 166 LEU A N 1
ATOM 1276 C CA . LEU A 1 166 ? -14.812 -9.047 10.844 1 98.56 166 LEU A CA 1
ATOM 1277 C C . LEU A 1 166 ? -14.07 -7.895 11.508 1 98.56 166 LEU A C 1
ATOM 1279 O O . LEU A 1 166 ? -14.477 -7.422 12.57 1 98.56 166 LEU A O 1
ATOM 1283 N N . PHE A 1 167 ? -13 -7.461 10.906 1 98.75 167 PHE A N 1
ATOM 1284 C CA . PHE A 1 167 ? -12.266 -6.285 11.359 1 98.75 167 PHE A CA 1
ATOM 1285 C C . PHE A 1 167 ? -12.633 -5.062 10.531 1 98.75 167 PHE A C 1
ATOM 1287 O O . PHE A 1 167 ? -12.406 -5.039 9.32 1 98.75 167 PHE A O 1
ATOM 1294 N N . VAL A 1 168 ? -13.195 -4.086 11.156 1 98.56 168 VAL A N 1
ATOM 1295 C CA . VAL A 1 168 ? -13.625 -2.859 10.5 1 98.56 168 VAL A CA 1
ATOM 1296 C C . VAL A 1 168 ? -12.547 -1.787 10.648 1 98.56 168 VAL A C 1
ATOM 1298 O O . VAL A 1 168 ? -12.273 -1.329 11.758 1 98.56 168 VAL A O 1
ATOM 1301 N N . LEU A 1 169 ? -11.93 -1.417 9.508 1 97.88 169 LEU A N 1
ATOM 1302 C CA . LEU A 1 169 ? -10.914 -0.373 9.562 1 97.88 169 LEU A CA 1
ATOM 1303 C C . LEU A 1 169 ? -11.555 0.998 9.766 1 97.88 169 LEU A C 1
ATOM 1305 O O . LEU A 1 169 ? -12.195 1.53 8.859 1 97.88 169 LEU A O 1
ATOM 1309 N N . ALA A 1 170 ? -11.43 1.519 10.898 1 90.25 170 ALA A N 1
ATOM 1310 C CA . ALA A 1 170 ? -12.125 2.748 11.281 1 90.25 170 ALA A CA 1
ATOM 1311 C C . ALA A 1 170 ? -11.25 3.609 12.188 1 90.25 170 ALA A C 1
ATOM 1313 O O . ALA A 1 170 ? -10.469 3.088 12.984 1 90.25 170 ALA A O 1
ATOM 1314 N N . GLU A 1 171 ? -11.422 4.879 11.883 1 80.19 171 GLU A N 1
ATOM 1315 C CA . GLU A 1 171 ? -10.781 5.836 12.781 1 80.19 171 GLU A CA 1
ATOM 1316 C C . GLU A 1 171 ? -11.672 6.141 13.984 1 80.19 171 GLU A C 1
ATOM 1318 O O . GLU A 1 171 ? -12.531 7.027 13.914 1 80.19 171 GLU A O 1
ATOM 1323 N N . ARG A 1 172 ? -11.641 5.363 14.953 1 76.06 172 ARG A N 1
ATOM 1324 C CA . ARG A 1 172 ? -12.43 5.535 16.172 1 76.06 172 ARG A CA 1
ATOM 1325 C C . ARG A 1 172 ? -11.555 5.496 17.406 1 76.06 172 ARG A C 1
ATOM 1327 O O . ARG A 1 172 ? -10.484 4.875 17.406 1 76.06 172 ARG A O 1
ATOM 1334 N N . ARG A 1 173 ? -12.117 6.152 18.391 1 74.44 173 ARG A N 1
ATOM 1335 C CA . ARG A 1 173 ? -11.383 6.219 19.641 1 74.44 173 ARG A CA 1
ATOM 1336 C C . ARG A 1 173 ? -11.258 4.84 20.281 1 74.44 173 ARG A C 1
ATOM 1338 O O . ARG A 1 173 ? -10.25 4.531 20.922 1 74.44 173 ARG A O 1
ATOM 1345 N N . ASP A 1 174 ? -12.188 3.998 20.062 1 83.88 174 ASP A N 1
ATOM 1346 C CA . ASP A 1 174 ? -12.188 2.703 20.734 1 83.88 174 ASP A CA 1
ATOM 1347 C C . ASP A 1 174 ? -11.656 1.606 19.812 1 83.88 174 ASP A C 1
ATOM 1349 O O . ASP A 1 174 ? -11.695 0.424 20.156 1 83.88 174 ASP A O 1
ATOM 1353 N N . ALA A 1 175 ? -11.109 2 18.75 1 93.31 175 ALA A N 1
ATOM 1354 C CA . ALA A 1 175 ? -10.555 1.009 17.844 1 93.31 175 ALA A CA 1
ATOM 1355 C C . ALA A 1 175 ? -9.258 0.415 18.391 1 93.31 175 ALA A C 1
ATOM 1357 O O . ALA A 1 175 ? -8.445 1.128 18.984 1 93.31 175 ALA A O 1
ATOM 1358 N N . LEU A 1 176 ? -9.078 -0.862 18.281 1 95.44 176 LEU A N 1
ATOM 1359 C CA . LEU A 1 176 ? -7.852 -1.531 18.703 1 95.44 176 LEU A CA 1
ATOM 1360 C C . LEU A 1 176 ? -6.742 -1.325 17.672 1 95.44 176 LEU A C 1
ATOM 1362 O O . LEU A 1 176 ? -6.996 -1.329 16.469 1 95.44 176 LEU A O 1
ATOM 1366 N N . PRO A 1 177 ? -5.496 -1.17 18.172 1 96.88 177 PRO A N 1
ATOM 1367 C CA . PRO A 1 177 ? -4.402 -1.171 17.203 1 96.88 177 PRO A CA 1
ATOM 1368 C C . PRO A 1 177 ? -4.363 -2.443 16.359 1 96.88 177 PRO A C 1
ATOM 1370 O O . PRO A 1 177 ? -4.598 -3.539 16.875 1 96.88 177 PRO A O 1
ATOM 1373 N N . ALA A 1 178 ? -4.094 -2.311 15.125 1 97.62 178 ALA A N 1
ATOM 1374 C CA . ALA A 1 178 ? -4.223 -3.371 14.133 1 97.62 178 ALA A CA 1
ATOM 1375 C C . ALA A 1 178 ? -3.451 -4.617 14.555 1 97.62 178 ALA A C 1
ATOM 1377 O O . ALA A 1 178 ? -3.994 -5.727 14.547 1 97.62 178 ALA A O 1
ATOM 1378 N N . ALA A 1 179 ? -2.164 -4.445 14.914 1 97.31 179 ALA A N 1
ATOM 1379 C CA . ALA A 1 179 ? -1.336 -5.598 15.258 1 97.31 179 ALA A CA 1
ATOM 1380 C C . ALA A 1 179 ? -1.947 -6.387 16.406 1 97.31 179 ALA A C 1
ATOM 1382 O O . ALA A 1 179 ? -1.977 -7.621 16.391 1 97.31 179 ALA A O 1
ATOM 1383 N N . ARG A 1 180 ? -2.408 -5.707 17.422 1 96.25 180 ARG A N 1
ATOM 1384 C CA . ARG A 1 180 ? -3.021 -6.355 18.578 1 96.25 180 ARG A CA 1
ATOM 1385 C C . ARG A 1 180 ? -4.312 -7.07 18.188 1 96.25 180 ARG A C 1
ATOM 1387 O O . ARG A 1 180 ? -4.531 -8.219 18.562 1 96.25 180 ARG A O 1
ATOM 1394 N N . ALA A 1 181 ? -5.168 -6.383 17.469 1 97.19 181 ALA A N 1
ATOM 1395 C CA . ALA A 1 181 ? -6.434 -6.965 17.047 1 97.19 181 ALA A CA 1
ATOM 1396 C C . ALA A 1 181 ? -6.207 -8.234 16.219 1 97.19 181 ALA A C 1
ATOM 1398 O O . ALA A 1 181 ? -6.855 -9.258 16.453 1 97.19 181 ALA A O 1
ATOM 1399 N N . PHE A 1 182 ? -5.297 -8.172 15.297 1 97.94 182 PHE A N 1
ATOM 1400 C CA . PHE A 1 182 ? -5.07 -9.273 14.375 1 97.94 182 PHE A CA 1
ATOM 1401 C C . PHE A 1 182 ? -4.395 -10.445 15.078 1 97.94 182 PHE A C 1
ATOM 1403 O O . PHE A 1 182 ? -4.695 -11.602 14.797 1 97.94 182 PHE A O 1
ATOM 1410 N N . ALA A 1 183 ? -3.451 -10.133 15.969 1 95.44 183 ALA A N 1
ATOM 1411 C CA . ALA A 1 183 ? -2.766 -11.188 16.703 1 95.44 183 ALA A CA 1
ATOM 1412 C C . ALA A 1 183 ? -3.764 -12.07 17.453 1 95.44 183 ALA A C 1
ATOM 1414 O O . ALA A 1 183 ? -3.555 -13.281 17.594 1 95.44 183 ALA A O 1
ATOM 1415 N N . GLY A 1 184 ? -4.82 -11.508 17.891 1 94.19 184 GLY A N 1
ATOM 1416 C CA . GLY A 1 184 ? -5.836 -12.234 18.625 1 94.19 184 GLY A CA 1
ATOM 1417 C C . GLY A 1 184 ? -6.691 -13.125 17.75 1 94.19 184 GLY A C 1
ATOM 1418 O O . GLY A 1 184 ? -7.473 -13.945 18.25 1 94.19 184 GLY A O 1
ATOM 1419 N N . ALA A 1 185 ? -6.531 -13.016 16.469 1 94.12 185 ALA A N 1
ATOM 1420 C CA . ALA A 1 185 ? -7.379 -13.758 15.547 1 94.12 185 ALA A CA 1
ATOM 1421 C C . ALA A 1 185 ? -6.551 -14.695 14.672 1 94.12 185 ALA A C 1
ATOM 1423 O O . ALA A 1 185 ? -6.992 -15.102 13.594 1 94.12 185 ALA A O 1
ATOM 1424 N N . ARG A 1 186 ? -5.422 -14.984 15.211 1 90.94 186 ARG A N 1
ATOM 1425 C CA . ARG A 1 186 ? -4.57 -15.922 14.484 1 90.94 186 ARG A CA 1
ATOM 1426 C C . ARG A 1 186 ? -5.281 -17.25 14.266 1 90.94 186 ARG A C 1
ATOM 1428 O O . ARG A 1 186 ? -5.945 -17.766 15.164 1 90.94 186 ARG A O 1
ATOM 1435 N N . ALA A 1 187 ? -5.32 -17.844 13.094 1 89.75 187 ALA A N 1
ATOM 1436 C CA . ALA A 1 187 ? -5.84 -19.172 12.742 1 89.75 187 ALA A CA 1
ATOM 1437 C C . ALA A 1 187 ? -7.352 -19.125 12.531 1 89.75 187 ALA A C 1
ATOM 1439 O O . ALA A 1 187 ? -7.98 -20.156 12.297 1 89.75 187 ALA A O 1
ATOM 1440 N N . LEU A 1 188 ? -7.934 -17.922 12.742 1 93.31 188 LEU A N 1
ATOM 1441 C CA . LEU A 1 188 ? -9.359 -17.766 12.5 1 93.31 188 LEU A CA 1
ATOM 1442 C C . LEU A 1 188 ? -9.625 -17.297 11.078 1 93.31 188 LEU A C 1
ATOM 1444 O O . LEU A 1 188 ? -8.742 -16.703 10.445 1 93.31 188 LEU A O 1
ATOM 1448 N N . LYS A 1 189 ? -10.82 -17.656 10.617 1 96.81 189 LYS A N 1
ATOM 1449 C CA . LYS A 1 189 ? -11.281 -17 9.398 1 96.81 189 LYS A CA 1
ATOM 1450 C C . LYS A 1 189 ? -11.523 -15.508 9.633 1 96.81 189 LYS A C 1
ATOM 1452 O O . LYS A 1 189 ? -12.156 -15.125 10.617 1 96.81 189 LYS A O 1
ATOM 1457 N N . ALA A 1 190 ? -10.93 -14.734 8.797 1 98.31 190 ALA A N 1
ATOM 1458 C CA . ALA A 1 190 ? -11 -13.289 9.039 1 98.31 190 ALA A CA 1
ATOM 1459 C C . ALA A 1 190 ? -11.453 -12.547 7.789 1 98.31 190 ALA A C 1
ATOM 1461 O O . ALA A 1 190 ? -11.367 -13.078 6.68 1 98.31 190 ALA A O 1
ATOM 1462 N N . ALA A 1 191 ? -11.961 -11.398 8.031 1 98.81 191 ALA A N 1
ATOM 1463 C CA . ALA A 1 191 ? -12.281 -10.422 6.992 1 98.81 191 ALA A CA 1
ATOM 1464 C C . ALA A 1 191 ? -11.922 -9.008 7.434 1 98.81 191 ALA A C 1
ATOM 1466 O O . ALA A 1 191 ? -12 -8.688 8.617 1 98.81 191 ALA A O 1
ATOM 1467 N N . LEU A 1 192 ? -11.453 -8.273 6.543 1 98.88 192 LEU A N 1
ATOM 1468 C CA . LEU A 1 192 ? -11.195 -6.852 6.734 1 98.88 192 LEU A CA 1
ATOM 1469 C C . LEU A 1 192 ? -12.148 -6.004 5.902 1 98.88 192 LEU A C 1
ATOM 1471 O O . LEU A 1 192 ? -12.438 -6.336 4.75 1 98.88 192 LEU A O 1
ATOM 1475 N N . LEU A 1 193 ? -12.633 -4.918 6.426 1 98.88 193 LEU A N 1
ATOM 1476 C CA . LEU A 1 193 ? -13.523 -4.035 5.68 1 98.88 193 LEU A CA 1
ATOM 1477 C C . LEU A 1 193 ? -12.961 -2.617 5.629 1 98.88 193 LEU A C 1
ATOM 1479 O O . LEU A 1 193 ? -12.672 -2.023 6.672 1 98.88 193 LEU A O 1
ATOM 1483 N N . VAL A 1 194 ? -12.75 -2.127 4.477 1 98.44 194 VAL A N 1
ATOM 1484 C CA . VAL A 1 194 ? -12.32 -0.747 4.273 1 98.44 194 VAL A CA 1
ATOM 1485 C C . VAL A 1 194 ? -13.453 0.054 3.631 1 98.44 194 VAL A C 1
ATOM 1487 O O . VAL A 1 194 ? -14.078 -0.406 2.674 1 98.44 194 VAL A O 1
ATOM 1490 N N . GLY A 1 195 ? -13.758 1.193 4.125 1 97.38 195 GLY A N 1
ATOM 1491 C CA . GLY A 1 195 ? -14.836 2.045 3.648 1 97.38 195 GLY A CA 1
ATOM 1492 C C . GLY A 1 195 ? -14.469 2.842 2.414 1 97.38 195 GLY A C 1
ATOM 1493 O O . GLY A 1 195 ? -13.367 2.68 1.87 1 97.38 195 GLY A O 1
ATOM 1494 N N . PRO A 1 196 ? -15.445 3.666 1.961 1 96.38 196 PRO A N 1
ATOM 1495 C CA . PRO A 1 196 ? -15.219 4.492 0.772 1 96.38 196 PRO A CA 1
ATOM 1496 C C . PRO A 1 196 ? -14.359 5.719 1.06 1 96.38 196 PRO A C 1
ATOM 1498 O O . PRO A 1 196 ? -13.961 5.941 2.203 1 96.38 196 PRO A O 1
ATOM 1501 N N . GLU A 1 197 ? -14.047 6.551 0.034 1 93.69 197 GLU A N 1
ATOM 1502 C CA . GLU A 1 197 ? -13.258 7.77 0.153 1 93.69 197 GLU A CA 1
ATOM 1503 C C . GLU A 1 197 ? -13.828 8.695 1.219 1 93.69 197 GLU A C 1
ATOM 1505 O O . GLU A 1 197 ? -13.086 9.359 1.946 1 93.69 197 GLU A O 1
ATOM 1510 N N . GLY A 1 198 ? -15.078 8.711 1.359 1 92.06 198 GLY A N 1
ATOM 1511 C CA . GLY A 1 198 ? -15.742 9.586 2.311 1 92.06 198 GLY A CA 1
ATOM 1512 C C . GLY A 1 198 ? -15.859 8.984 3.697 1 92.06 198 GLY A C 1
ATOM 1513 O O . GLY A 1 198 ? -16.469 9.578 4.586 1 92.06 198 GLY A O 1
ATOM 1514 N N . GLY A 1 199 ? -15.266 7.836 3.928 1 94.31 199 GLY A N 1
ATOM 1515 C CA . GLY A 1 199 ? -15.383 7.164 5.211 1 94.31 199 GLY A CA 1
ATOM 1516 C C . GLY A 1 199 ? -16.719 6.465 5.398 1 94.31 199 GLY A C 1
ATOM 1517 O O . GLY A 1 199 ? -17.609 6.578 4.555 1 94.31 199 GLY A O 1
ATOM 1518 N N . LEU A 1 200 ? -16.797 5.75 6.477 1 95.56 200 LEU A N 1
ATOM 1519 C CA . LEU A 1 200 ? -18.047 5.062 6.805 1 95.56 200 LEU A CA 1
ATOM 1520 C C . LEU A 1 200 ? -19.016 6 7.512 1 95.56 200 LEU A C 1
ATOM 1522 O O . LEU A 1 200 ? -18.641 6.699 8.453 1 95.56 200 LEU A O 1
ATOM 1526 N N . ASP A 1 201 ? -20.188 5.992 7.035 1 95.12 201 ASP A N 1
ATOM 1527 C CA . ASP A 1 201 ? -21.266 6.691 7.727 1 95.12 201 ASP A CA 1
ATOM 1528 C C . ASP A 1 201 ? -21.5 6.102 9.117 1 95.12 201 ASP A C 1
ATOM 1530 O O . ASP A 1 201 ? -21.344 4.895 9.32 1 95.12 201 ASP A O 1
ATOM 1534 N N . ASP A 1 202 ? -22 6.938 10 1 95.44 202 ASP A N 1
ATOM 1535 C CA . ASP A 1 202 ? -22.234 6.492 11.367 1 95.44 202 ASP A CA 1
ATOM 1536 C C . ASP A 1 202 ? -23.203 5.305 11.406 1 95.44 202 ASP A C 1
ATOM 1538 O O . ASP A 1 202 ? -23 4.371 12.188 1 95.44 202 ASP A O 1
ATOM 1542 N N . LYS A 1 203 ? -24.188 5.336 10.609 1 96.88 203 LYS A N 1
ATOM 1543 C CA . LYS A 1 203 ? -25.156 4.25 10.57 1 96.88 203 LYS A CA 1
ATOM 1544 C C . LYS A 1 203 ? -24.516 2.957 10.07 1 96.88 203 LYS A C 1
ATOM 1546 O O . LYS A 1 203 ? -24.812 1.873 10.57 1 96.88 203 LYS A O 1
ATOM 1551 N N . ASP A 1 204 ? -23.734 3.057 9.016 1 97.38 204 ASP A N 1
ATOM 1552 C CA . ASP A 1 204 ? -22.984 1.895 8.531 1 97.38 204 ASP A CA 1
ATOM 1553 C C . ASP A 1 204 ? -22.078 1.329 9.617 1 97.38 204 ASP A C 1
ATOM 1555 O O . ASP A 1 204 ? -22.047 0.118 9.844 1 97.38 204 ASP A O 1
ATOM 1559 N N . LEU A 1 205 ? -21.328 2.229 10.211 1 96.62 205 LEU A N 1
ATOM 1560 C CA . LEU A 1 205 ? -20.406 1.819 11.25 1 96.62 205 LEU A CA 1
ATOM 1561 C C . LEU A 1 205 ? -21.141 1.156 12.414 1 96.62 205 LEU A C 1
ATOM 1563 O O . LEU A 1 205 ? -20.703 0.113 12.914 1 96.62 205 LEU A O 1
ATOM 1567 N N . ASP A 1 206 ? -22.219 1.762 12.82 1 96.69 206 ASP A N 1
ATOM 1568 C CA . ASP A 1 206 ? -23.031 1.198 13.898 1 96.69 206 ASP A CA 1
ATOM 1569 C C . ASP A 1 206 ? -23.531 -0.202 13.539 1 96.69 206 ASP A C 1
ATOM 1571 O O . ASP A 1 206 ? -23.469 -1.114 14.367 1 96.69 206 ASP A O 1
ATOM 1575 N N . ALA A 1 207 ? -24.016 -0.356 12.336 1 97.69 207 ALA A N 1
ATOM 1576 C CA . ALA A 1 207 ? -24.5 -1.655 11.875 1 97.69 207 ALA A CA 1
ATOM 1577 C C . ALA A 1 207 ? -23.375 -2.689 11.875 1 97.69 207 ALA A C 1
ATOM 1579 O O . ALA A 1 207 ? -23.578 -3.834 12.281 1 97.69 207 ALA A O 1
ATOM 1580 N N . LEU A 1 208 ? -22.25 -2.305 11.43 1 97.75 208 LEU A N 1
ATOM 1581 C CA . LEU A 1 208 ? -21.078 -3.182 11.391 1 97.75 208 LEU A CA 1
ATOM 1582 C C . LEU A 1 208 ? -20.688 -3.613 12.805 1 97.75 208 LEU A C 1
ATOM 1584 O O . LEU A 1 208 ? -20.422 -4.793 13.047 1 97.75 208 LEU A O 1
ATOM 1588 N N . LEU A 1 209 ? -20.641 -2.652 13.68 1 96.06 209 LEU A N 1
ATOM 1589 C CA . LEU A 1 209 ? -20.125 -2.9 15.023 1 96.06 209 LEU A CA 1
ATOM 1590 C C . LEU A 1 209 ? -21.172 -3.613 15.875 1 96.06 209 LEU A C 1
ATOM 1592 O O . LEU A 1 209 ? -20.859 -4.121 16.953 1 96.06 209 LEU A O 1
ATOM 1596 N N . ALA A 1 210 ? -22.406 -3.646 15.398 1 96.38 210 ALA A N 1
ATOM 1597 C CA . ALA A 1 210 ? -23.453 -4.398 16.094 1 96.38 210 ALA A CA 1
ATOM 1598 C C . ALA A 1 210 ? -23.25 -5.902 15.914 1 96.38 210 ALA A C 1
ATOM 1600 O O . ALA A 1 210 ? -23.812 -6.699 16.672 1 96.38 210 ALA A O 1
ATOM 1601 N N . LEU A 1 211 ? -22.531 -6.324 14.906 1 96.31 211 LEU A N 1
ATOM 1602 C CA . LEU A 1 211 ? -22.188 -7.734 14.719 1 96.31 211 LEU A CA 1
ATOM 1603 C C . LEU A 1 211 ? -21.266 -8.219 15.836 1 96.31 211 LEU A C 1
ATOM 1605 O O . LEU A 1 211 ? -20.219 -7.613 16.094 1 96.31 211 LEU A O 1
ATOM 1609 N N . PRO A 1 212 ? -21.562 -9.32 16.516 1 96 212 PRO A N 1
ATOM 1610 C CA . PRO A 1 212 ? -20.734 -9.805 17.625 1 96 212 PRO A CA 1
ATOM 1611 C C . PRO A 1 212 ? -19.312 -10.172 17.188 1 96 212 PRO A C 1
ATOM 1613 O O . PRO A 1 212 ? -18.375 -10.078 17.984 1 96 212 PRO A O 1
ATOM 1616 N N . SER A 1 213 ? -19.156 -10.57 15.992 1 96.75 213 SER A N 1
ATOM 1617 C CA . SER A 1 213 ? -17.859 -11.008 15.5 1 96.75 213 SER A CA 1
ATOM 1618 C C . SER A 1 213 ? -17.062 -9.844 14.922 1 96.75 213 SER A C 1
ATOM 1620 O O . SER A 1 213 ? -16 -10.039 14.328 1 96.75 213 SER A O 1
ATOM 1622 N N . SER A 1 214 ? -17.562 -8.641 15.086 1 97.19 214 SER A N 1
ATOM 1623 C CA . SER A 1 214 ? -16.922 -7.469 14.484 1 97.19 214 SER A CA 1
ATOM 1624 C C . SER A 1 214 ? -16.062 -6.723 15.492 1 97.19 214 SER A C 1
ATOM 1626 O O . SER A 1 214 ? -16.422 -6.605 16.656 1 97.19 214 SER A O 1
ATOM 1628 N N . THR A 1 215 ? -14.93 -6.234 15.102 1 97.12 215 THR A N 1
ATOM 1629 C CA . THR A 1 215 ? -14 -5.457 15.906 1 97.12 215 THR A CA 1
ATOM 1630 C C . THR A 1 215 ? -13.484 -4.25 15.125 1 97.12 215 THR A C 1
ATOM 1632 O O . THR A 1 215 ? -12.977 -4.391 14.008 1 97.12 215 THR A O 1
ATOM 1635 N N . PRO A 1 216 ? -13.672 -3.039 15.641 1 97.44 216 PRO A N 1
ATOM 1636 C CA . PRO A 1 216 ? -13.023 -1.891 15 1 97.44 216 PRO A CA 1
ATOM 1637 C C . PRO A 1 216 ? -11.508 -1.881 15.188 1 97.44 216 PRO A C 1
ATOM 1639 O O . PRO A 1 216 ? -11.016 -2.217 16.266 1 97.44 216 PRO A O 1
ATOM 1642 N N . VAL A 1 217 ? -10.805 -1.526 14.18 1 97.69 217 VAL A N 1
ATOM 1643 C CA . VAL A 1 217 ? -9.344 -1.552 14.18 1 97.69 217 VAL A CA 1
ATOM 1644 C C . VAL A 1 217 ? -8.805 -0.216 13.672 1 97.69 217 VAL A C 1
ATOM 1646 O O . VAL A 1 217 ? -9.297 0.326 12.688 1 97.69 217 VAL A O 1
ATOM 1649 N N . GLY A 1 218 ? -7.793 0.291 14.359 1 96.75 218 GLY A N 1
ATOM 1650 C CA . GLY A 1 218 ? -7.133 1.526 13.969 1 96.75 218 GLY A CA 1
ATOM 1651 C C . GLY A 1 218 ? -5.781 1.302 13.312 1 96.75 218 GLY A C 1
ATOM 1652 O O . GLY A 1 218 ? -5.066 0.362 13.664 1 96.75 218 GLY A O 1
ATOM 1653 N N . LEU A 1 219 ? -5.449 2.16 12.367 1 97 219 LEU A N 1
ATOM 1654 C CA . LEU A 1 219 ? -4.184 2.092 11.648 1 97 219 LEU A CA 1
ATOM 1655 C C . LEU A 1 219 ? -3.328 3.322 11.93 1 97 219 LEU A C 1
ATOM 1657 O O . LEU A 1 219 ? -2.729 3.895 11.016 1 97 219 LEU A O 1
ATOM 1661 N N . GLY A 1 220 ? -3.363 3.732 13.172 1 94.62 220 GLY A N 1
ATOM 1662 C CA . GLY A 1 220 ? -2.469 4.793 13.609 1 94.62 220 GLY A CA 1
ATOM 1663 C C . GLY A 1 220 ? -3.096 6.172 13.523 1 94.62 220 GLY A C 1
ATOM 1664 O O . GLY A 1 220 ? -4.305 6.301 13.32 1 94.62 220 GLY A O 1
ATOM 1665 N N . PRO A 1 221 ? -2.283 7.227 13.672 1 92.62 221 PRO A N 1
ATOM 1666 C CA . PRO A 1 221 ? -2.795 8.578 13.891 1 92.62 221 PRO A CA 1
ATOM 1667 C C . PRO A 1 221 ? -3.057 9.328 12.586 1 92.62 221 PRO A C 1
ATOM 1669 O O . PRO A 1 221 ? -3.693 10.383 12.586 1 92.62 221 PRO A O 1
ATOM 1672 N N . ARG A 1 222 ? -2.57 8.898 11.484 1 94.25 222 ARG A N 1
ATOM 1673 C CA . ARG A 1 222 ? -2.725 9.578 10.203 1 94.25 222 ARG A CA 1
ATOM 1674 C C . ARG A 1 222 ? -3.947 9.062 9.453 1 94.25 222 ARG A C 1
ATOM 1676 O O . ARG A 1 222 ? -4.34 7.91 9.617 1 94.25 222 ARG A O 1
ATOM 1683 N N . ILE A 1 223 ? -4.477 9.859 8.695 1 94 223 ILE A N 1
ATOM 1684 C CA . ILE A 1 223 ? -5.613 9.461 7.871 1 94 223 ILE A CA 1
ATOM 1685 C C . ILE A 1 223 ? -5.113 8.781 6.594 1 94 223 ILE A C 1
ATOM 1687 O O . ILE A 1 223 ? -4.535 9.438 5.723 1 94 223 ILE A O 1
ATOM 1691 N N . LEU A 1 224 ? -5.387 7.559 6.496 1 97 224 LEU A N 1
ATOM 1692 C CA . LEU A 1 224 ? -4.969 6.824 5.305 1 97 224 LEU A CA 1
ATOM 1693 C C . LEU A 1 224 ? -6.055 6.855 4.238 1 97 224 LEU A C 1
ATOM 1695 O O . LEU A 1 224 ? -7.242 6.754 4.551 1 97 224 LEU A O 1
ATOM 1699 N N . ARG A 1 225 ? -5.656 7.039 2.98 1 97.19 225 ARG A N 1
ATOM 1700 C CA . ARG A 1 225 ? -6.598 6.754 1.902 1 97.19 225 ARG A CA 1
ATOM 1701 C C . A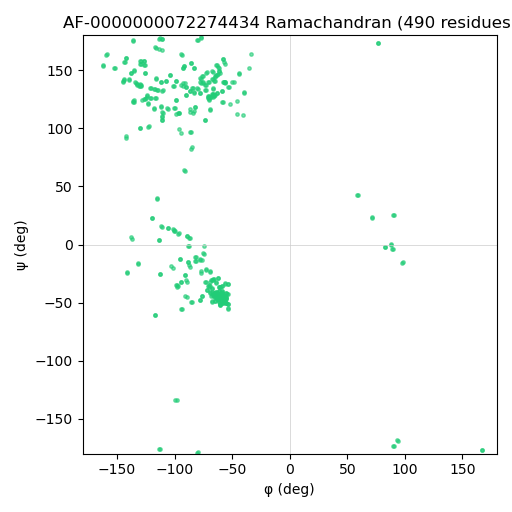RG A 1 225 ? -7.105 5.316 1.986 1 97.19 225 ARG A C 1
ATOM 1703 O O . ARG A 1 225 ? -6.418 4.441 2.51 1 97.19 225 ARG A O 1
ATOM 1710 N N . ALA A 1 226 ? -8.266 5.082 1.432 1 97.44 226 ALA A N 1
ATOM 1711 C CA . ALA A 1 226 ? -8.922 3.785 1.551 1 97.44 226 ALA A CA 1
ATOM 1712 C C . ALA A 1 226 ? -8.047 2.67 0.985 1 97.44 226 ALA A C 1
ATOM 1714 O O . ALA A 1 226 ? -7.898 1.615 1.605 1 97.44 226 ALA A O 1
ATOM 1715 N N . GLU A 1 227 ? -7.445 2.883 -0.191 1 98.25 227 GLU A N 1
ATOM 1716 C CA . GLU A 1 227 ? -6.621 1.851 -0.815 1 98.25 227 GLU A CA 1
ATOM 1717 C C . GLU A 1 227 ? -5.336 1.616 -0.026 1 98.25 227 GLU A C 1
ATOM 1719 O O . GLU A 1 227 ? -4.824 0.496 0.016 1 98.25 227 GLU A O 1
ATOM 1724 N N . THR A 1 228 ? -4.793 2.688 0.628 1 98.5 228 THR A N 1
ATOM 1725 C CA . THR A 1 228 ? -3.633 2.541 1.501 1 98.5 228 THR A CA 1
ATOM 1726 C C . THR A 1 228 ? -3.994 1.737 2.748 1 98.5 228 THR A C 1
ATOM 1728 O O . THR A 1 228 ? -3.24 0.853 3.16 1 98.5 228 THR A O 1
ATOM 1731 N N . ALA A 1 229 ? -5.16 2.061 3.312 1 98.56 229 ALA A N 1
ATOM 1732 C CA . ALA A 1 229 ? -5.625 1.358 4.504 1 98.56 229 ALA A CA 1
ATOM 1733 C C . ALA A 1 229 ? -5.777 -0.137 4.238 1 98.56 229 ALA A C 1
ATOM 1735 O O . ALA A 1 229 ? -5.379 -0.964 5.062 1 98.56 229 ALA A O 1
ATOM 1736 N N . ALA A 1 230 ? -6.336 -0.478 3.115 1 98.75 230 ALA A N 1
ATOM 1737 C CA . ALA A 1 230 ? -6.527 -1.877 2.746 1 98.75 230 ALA A CA 1
ATOM 1738 C C . ALA A 1 230 ? -5.195 -2.609 2.652 1 98.75 230 ALA A C 1
ATOM 1740 O O . ALA A 1 230 ? -5.016 -3.668 3.26 1 98.75 230 ALA A O 1
ATOM 1741 N N . ALA A 1 231 ? -4.273 -2.02 1.898 1 98.81 231 ALA A N 1
ATOM 1742 C CA . ALA A 1 231 ? -2.969 -2.65 1.718 1 98.81 231 ALA A CA 1
ATOM 1743 C C . ALA A 1 231 ? -2.223 -2.76 3.045 1 98.81 231 ALA A C 1
ATOM 1745 O O . ALA A 1 231 ? -1.621 -3.795 3.344 1 98.81 231 ALA A O 1
ATOM 1746 N N . ALA A 1 232 ? -2.299 -1.676 3.826 1 98.81 232 ALA A N 1
ATOM 1747 C CA . ALA A 1 232 ? -1.615 -1.646 5.117 1 98.81 232 ALA A CA 1
ATOM 1748 C C . ALA A 1 232 ? -2.176 -2.707 6.059 1 98.81 232 ALA A C 1
ATOM 1750 O O . ALA A 1 232 ? -1.42 -3.432 6.711 1 98.81 232 ALA A O 1
ATOM 1751 N N . ALA A 1 233 ? -3.467 -2.801 6.121 1 98.88 233 ALA A N 1
ATOM 1752 C CA . ALA A 1 233 ? -4.105 -3.77 7.004 1 98.88 233 ALA A CA 1
ATOM 1753 C C . ALA A 1 233 ? -3.762 -5.199 6.59 1 98.88 233 ALA A C 1
ATOM 1755 O O . ALA A 1 233 ? -3.484 -6.047 7.441 1 98.88 233 ALA A O 1
ATOM 1756 N N . LEU A 1 234 ? -3.76 -5.453 5.297 1 98.88 234 LEU A N 1
ATOM 1757 C CA . LEU A 1 234 ? -3.41 -6.785 4.809 1 98.88 234 LEU A CA 1
ATOM 1758 C C . LEU A 1 234 ? -1.961 -7.121 5.141 1 98.88 234 LEU A C 1
ATOM 1760 O O . LEU A 1 234 ? -1.654 -8.258 5.516 1 98.88 234 LEU A O 1
ATOM 1764 N N . ALA A 1 235 ? -1.064 -6.152 4.988 1 98.81 235 ALA A N 1
ATOM 1765 C CA . ALA A 1 235 ? 0.341 -6.371 5.316 1 98.81 235 ALA A CA 1
ATOM 1766 C C . ALA A 1 235 ? 0.512 -6.707 6.797 1 98.81 235 ALA A C 1
ATOM 1768 O O . ALA A 1 235 ? 1.219 -7.656 7.145 1 98.81 235 ALA A O 1
ATOM 1769 N N . VAL A 1 236 ? -0.136 -5.926 7.645 1 98.69 236 VAL A N 1
ATOM 1770 C CA . VAL A 1 236 ? -0.037 -6.16 9.078 1 98.69 236 VAL A CA 1
ATOM 1771 C C . VAL A 1 236 ? -0.646 -7.516 9.43 1 98.69 236 VAL A C 1
ATOM 1773 O O . VAL A 1 236 ? -0.091 -8.266 10.234 1 98.69 236 VAL A O 1
ATOM 1776 N N . TRP A 1 237 ? -1.801 -7.883 8.828 1 98.56 237 TRP A N 1
ATOM 1777 C CA . TRP A 1 237 ? -2.4 -9.195 9.039 1 98.56 237 TRP A CA 1
ATOM 1778 C C . TRP A 1 237 ? -1.409 -10.305 8.711 1 98.56 237 TRP A C 1
ATOM 1780 O O . TRP A 1 237 ? -1.201 -11.219 9.516 1 98.56 237 TRP A O 1
ATOM 1790 N N . GLN A 1 238 ? -0.79 -10.203 7.5 1 97.81 238 GLN A N 1
ATOM 1791 C CA . GLN A 1 238 ? 0.133 -11.25 7.074 1 97.81 238 GLN A CA 1
ATOM 1792 C C . GLN A 1 238 ? 1.321 -11.359 8.023 1 97.81 238 GLN A C 1
ATOM 1794 O O . GLN A 1 238 ? 1.79 -12.461 8.32 1 97.81 238 GLN A O 1
ATOM 1799 N N . ALA A 1 239 ? 1.773 -10.266 8.531 1 97.75 239 ALA A N 1
ATOM 1800 C CA . ALA A 1 239 ? 2.969 -10.219 9.367 1 97.75 239 ALA A CA 1
ATOM 1801 C C . ALA A 1 239 ? 2.695 -10.805 10.75 1 97.75 239 ALA A C 1
ATOM 1803 O O . ALA A 1 239 ? 3.58 -11.414 11.359 1 97.75 239 ALA A O 1
ATOM 1804 N N . VAL A 1 240 ? 1.441 -10.641 11.227 1 96.88 240 VAL A N 1
ATOM 1805 C CA . VAL A 1 240 ? 1.229 -10.953 12.633 1 96.88 240 VAL A CA 1
ATOM 1806 C C . VAL A 1 240 ? 0.332 -12.188 12.758 1 96.88 240 VAL A C 1
ATOM 1808 O O . VAL A 1 240 ? 0.368 -12.883 13.773 1 96.88 240 VAL A O 1
ATOM 1811 N N . ALA A 1 241 ? -0.469 -12.422 11.766 1 96.75 241 ALA A N 1
ATOM 1812 C CA . ALA A 1 241 ? -1.46 -13.484 11.898 1 96.75 241 ALA A CA 1
ATOM 1813 C C . ALA A 1 241 ? -1.451 -14.398 10.68 1 96.75 241 ALA A C 1
ATOM 1815 O O . ALA A 1 241 ? -2.004 -15.5 10.711 1 96.75 241 ALA A O 1
ATOM 1816 N N . GLY A 1 242 ? -0.835 -13.891 9.609 1 96.19 242 GLY A N 1
ATOM 1817 C CA . GLY A 1 242 ? -0.923 -14.602 8.344 1 96.19 242 GLY A CA 1
ATOM 1818 C C . GLY A 1 242 ? 0.293 -15.461 8.062 1 96.19 242 GLY A C 1
ATOM 1819 O O . GLY A 1 242 ? 0.764 -16.188 8.938 1 96.19 242 GLY A O 1
ATOM 1820 N N . ASP A 1 243 ? 0.835 -15.406 6.891 1 95 243 ASP A N 1
ATOM 1821 C CA . ASP A 1 243 ? 1.796 -16.406 6.441 1 95 243 ASP A CA 1
ATOM 1822 C C . ASP A 1 243 ? 3.191 -15.812 6.297 1 95 243 ASP A C 1
ATOM 1824 O O . ASP A 1 243 ? 4.043 -16.359 5.594 1 95 243 ASP A O 1
ATOM 1828 N N . TRP A 1 244 ? 3.457 -14.594 6.887 1 95.38 244 TRP A N 1
ATOM 1829 C CA . TRP A 1 244 ? 4.785 -14 6.762 1 95.38 244 TRP A CA 1
ATOM 1830 C C . TRP A 1 244 ? 5.742 -14.586 7.789 1 95.38 244 TRP A C 1
ATOM 1832 O O . TRP A 1 244 ? 6.957 -14.398 7.699 1 95.38 244 TRP A O 1
ATOM 1842 N N . GLU A 1 245 ? 5.273 -15.312 8.828 1 86.5 245 GLU A N 1
ATOM 1843 C CA . GLU A 1 245 ? 6.152 -15.922 9.82 1 86.5 245 GLU A CA 1
ATOM 1844 C C . GLU A 1 245 ? 6.578 -17.328 9.391 1 86.5 245 GLU A C 1
ATOM 1846 O O . GLU A 1 245 ? 7.562 -17.859 9.898 1 86.5 245 GLU A O 1
ATOM 1851 N N . THR A 1 246 ? 5.707 -18.016 8.68 1 66.19 246 THR A N 1
ATOM 1852 C CA . THR A 1 246 ? 5.945 -19.422 8.352 1 66.19 246 THR A CA 1
ATOM 1853 C C . THR A 1 246 ? 7.012 -19.547 7.27 1 66.19 246 THR A C 1
ATOM 1855 O O . THR A 1 246 ? 7.605 -20.609 7.098 1 66.19 246 THR A O 1
ATOM 1858 N N . ARG A 1 247 ? 7.621 -18.5 6.676 1 52.25 247 ARG A N 1
ATOM 1859 C CA . ARG A 1 247 ? 8.609 -18.938 5.695 1 52.25 247 ARG A CA 1
ATOM 1860 C C . ARG A 1 247 ? 9.938 -19.266 6.363 1 52.25 247 ARG A C 1
ATOM 1862 O O . ARG A 1 247 ? 10.312 -18.625 7.352 1 52.25 247 ARG A O 1
ATOM 1869 N N . MET B 1 1 ? -14.305 26.469 22.75 1 34.5 1 MET B N 1
ATOM 1870 C CA . MET B 1 1 ? -14.859 25.312 22.047 1 34.5 1 MET B CA 1
ATOM 1871 C C . MET B 1 1 ? -14.57 25.375 20.562 1 34.5 1 MET B C 1
ATOM 1873 O O . MET B 1 1 ? -15.188 26.172 19.844 1 34.5 1 MET B O 1
ATOM 1877 N N . ILE B 1 2 ? -13.383 25.438 20.031 1 43.66 2 ILE B N 1
ATOM 1878 C CA . ILE B 1 2 ? -13.102 25.75 18.641 1 43.66 2 ILE B CA 1
ATOM 1879 C C . ILE B 1 2 ? -14.039 24.953 17.734 1 43.66 2 ILE B C 1
ATOM 1881 O O . ILE B 1 2 ? -14.352 23.797 18.016 1 43.66 2 ILE B O 1
ATOM 1885 N N . ALA B 1 3 ? -14.773 25.578 16.906 1 50.97 3 ALA B N 1
ATOM 1886 C CA . ALA B 1 3 ? -15.586 25.203 15.75 1 50.97 3 ALA B CA 1
ATOM 1887 C C . ALA B 1 3 ? -14.953 24.031 14.984 1 50.97 3 ALA B C 1
ATOM 1889 O O . ALA B 1 3 ? -13.789 23.703 15.211 1 50.97 3 ALA B O 1
ATOM 1890 N N . GLN B 1 4 ? -15.719 23.453 14.195 1 61.75 4 GLN B N 1
ATOM 1891 C CA . GLN B 1 4 ? -15.391 22.359 13.289 1 61.75 4 GLN B CA 1
ATOM 1892 C C . GLN B 1 4 ? -14.094 22.625 12.531 1 61.75 4 GLN B C 1
ATOM 1894 O O . GLN B 1 4 ? -13.914 23.719 11.977 1 61.75 4 GLN B O 1
ATOM 1899 N N . PRO B 1 5 ? -12.992 21.844 12.797 1 68.88 5 PRO B N 1
ATOM 1900 C CA . PRO B 1 5 ? -11.75 22.047 12.047 1 68.88 5 PRO B CA 1
ATOM 1901 C C . PRO B 1 5 ? -12 22.328 10.57 1 68.88 5 PRO B C 1
ATOM 1903 O O . PRO B 1 5 ? -12.969 21.828 9.992 1 68.88 5 PRO B O 1
ATOM 1906 N N . PRO B 1 6 ? -11.312 23.453 10.07 1 79.12 6 PRO B N 1
ATOM 1907 C CA . PRO B 1 6 ? -11.484 23.75 8.648 1 79.12 6 PRO B CA 1
ATOM 1908 C C . PRO B 1 6 ? -11.398 22.5 7.773 1 79.12 6 PRO B C 1
ATOM 1910 O O . PRO B 1 6 ? -10.672 21.562 8.102 1 79.12 6 PRO B O 1
ATOM 1913 N N . ARG B 1 7 ? -12.109 22.562 6.793 1 77.19 7 ARG B N 1
ATOM 1914 C CA . ARG B 1 7 ? -12.234 21.438 5.875 1 77.19 7 ARG B CA 1
ATOM 1915 C C . ARG B 1 7 ? -11.016 21.328 4.969 1 77.19 7 ARG B C 1
ATOM 1917 O O . ARG B 1 7 ? -10.688 20.234 4.492 1 77.19 7 ARG B O 1
ATOM 1924 N N . HIS B 1 8 ? -10.336 22.484 4.797 1 90.5 8 HIS B N 1
ATOM 1925 C CA . HIS B 1 8 ? -9.234 22.516 3.844 1 90.5 8 HIS B CA 1
ATOM 1926 C C . HIS B 1 8 ? -7.914 22.812 4.539 1 90.5 8 HIS B C 1
ATOM 1928 O O . HIS B 1 8 ? -7.836 23.719 5.371 1 90.5 8 HIS B O 1
ATOM 1934 N N . ARG B 1 9 ? -6.949 22.031 4.16 1 95.56 9 ARG B N 1
ATOM 1935 C CA . ARG B 1 9 ? -5.633 22.109 4.777 1 95.56 9 ARG B CA 1
ATOM 1936 C C . ARG B 1 9 ? -4.551 22.359 3.732 1 95.56 9 ARG B C 1
ATOM 1938 O O . ARG B 1 9 ? -4.508 21.688 2.703 1 95.56 9 ARG B O 1
ATOM 1945 N N . LEU B 1 10 ? -3.695 23.422 3.961 1 97.56 10 LEU B N 1
ATOM 1946 C CA . LEU B 1 10 ? -2.664 23.781 2.996 1 97.56 10 LEU B CA 1
ATOM 1947 C C . LEU B 1 10 ? -1.306 23.922 3.676 1 97.56 10 LEU B C 1
ATOM 1949 O O . LEU B 1 10 ? -1.212 24.453 4.781 1 97.56 10 LEU B O 1
ATOM 1953 N N . TYR B 1 11 ? -0.254 23.406 3.041 1 98.31 11 TYR B N 1
ATOM 1954 C CA . TYR B 1 11 ? 1.124 23.672 3.439 1 98.31 11 TYR B CA 1
ATOM 1955 C C . TYR B 1 11 ? 1.573 25.047 2.971 1 98.31 11 TYR B C 1
ATOM 1957 O O . TYR B 1 11 ? 1.264 25.469 1.852 1 98.31 11 TYR B O 1
ATOM 1965 N N . VAL B 1 12 ? 2.283 25.734 3.773 1 98 12 VAL B N 1
ATOM 1966 C CA . VAL B 1 12 ? 2.881 27 3.391 1 98 12 VAL B CA 1
ATOM 1967 C C . VAL B 1 12 ? 4.34 27.047 3.84 1 98 12 VAL B C 1
ATOM 1969 O O . VAL B 1 12 ? 4.68 26.531 4.91 1 98 12 VAL B O 1
ATOM 1972 N N . ASP B 1 13 ? 5.191 27.609 2.967 1 96.19 13 ASP B N 1
ATOM 1973 C CA . ASP B 1 13 ? 6.582 27.828 3.348 1 96.19 13 ASP B CA 1
ATOM 1974 C C . ASP B 1 13 ? 6.762 29.219 3.953 1 96.19 13 ASP B C 1
ATOM 1976 O O . ASP B 1 13 ? 7.426 30.078 3.365 1 96.19 13 ASP B O 1
ATOM 1980 N N . ALA B 1 14 ? 6.16 29.547 5.09 1 97.25 14 ALA B N 1
ATOM 1981 C CA . ALA B 1 14 ? 6.176 30.797 5.828 1 97.25 14 ALA B CA 1
ATOM 1982 C C . ALA B 1 14 ? 5.945 30.562 7.32 1 97.25 14 ALA B C 1
ATOM 1984 O O . ALA B 1 14 ? 5.355 29.562 7.711 1 97.25 14 ALA B O 1
ATOM 1985 N N . PRO B 1 15 ? 6.484 31.453 8.141 1 97.94 15 PRO B N 1
ATOM 1986 C CA . PRO B 1 15 ? 6.195 31.312 9.57 1 97.94 15 PRO B CA 1
ATOM 1987 C C . PRO B 1 15 ? 4.707 31.453 9.883 1 97.94 15 PRO B C 1
ATOM 1989 O O . PRO B 1 15 ? 3.986 32.156 9.195 1 97.94 15 PRO B O 1
ATOM 1992 N N . LEU B 1 16 ? 4.25 30.766 10.836 1 98.44 16 LEU B N 1
ATOM 1993 C CA . LEU B 1 16 ? 2.871 30.828 11.305 1 98.44 16 LEU B CA 1
ATOM 1994 C C . LEU B 1 16 ? 2.814 31.25 12.773 1 98.44 16 LEU B C 1
ATOM 1996 O O . LEU B 1 16 ? 3.49 30.656 13.617 1 98.44 16 LEU B O 1
ATOM 2000 N N . ALA B 1 17 ? 2.109 32.219 13.078 1 98.19 17 ALA B N 1
ATOM 2001 C CA . ALA B 1 17 ? 1.842 32.75 14.406 1 98.19 17 ALA B CA 1
ATOM 2002 C C . ALA B 1 17 ? 0.571 33.594 14.422 1 98.19 17 ALA B C 1
ATOM 2004 O O . ALA B 1 17 ? 0.099 34.031 13.367 1 98.19 17 ALA B O 1
ATOM 2005 N N . ALA B 1 18 ? 0.07 33.812 15.594 1 97.94 18 ALA B N 1
ATOM 2006 C CA . ALA B 1 18 ? -1.174 34.594 15.727 1 97.94 18 ALA B CA 1
ATOM 2007 C C . ALA B 1 18 ? -1.039 35.969 15.117 1 97.94 18 ALA B C 1
ATOM 2009 O O . ALA B 1 18 ? -0.132 36.719 15.477 1 97.94 18 ALA B O 1
ATOM 2010 N N . GLY B 1 19 ? -1.899 36.25 14.188 1 97.69 19 GLY B N 1
ATOM 2011 C CA . GLY B 1 19 ? -1.983 37.562 13.602 1 97.69 19 GLY B CA 1
ATOM 2012 C C . GLY B 1 19 ? -1.073 37.75 12.406 1 97.69 19 GLY B C 1
ATOM 2013 O O . GLY B 1 19 ? -1.103 38.781 11.75 1 97.69 19 GLY B O 1
ATOM 2014 N N . LEU B 1 20 ? -0.295 36.781 12.094 1 97.69 20 LEU B N 1
ATOM 2015 C CA . LEU B 1 20 ? 0.675 36.906 11.008 1 97.69 20 LEU B CA 1
ATOM 2016 C C . LEU B 1 20 ? 0.007 36.688 9.656 1 97.69 20 LEU B C 1
ATOM 2018 O O . LEU B 1 20 ? -0.824 35.781 9.5 1 97.69 20 LEU B O 1
ATOM 2022 N N . ASP B 1 21 ? 0.354 37.562 8.75 1 97.75 21 ASP B N 1
ATOM 2023 C CA . ASP B 1 21 ? -0.081 37.406 7.367 1 97.75 21 ASP B CA 1
ATOM 2024 C C . ASP B 1 21 ? 0.719 36.312 6.66 1 97.75 21 ASP B C 1
ATOM 2026 O O . ASP B 1 21 ? 1.933 36.188 6.848 1 97.75 21 ASP B O 1
ATOM 2030 N N . VAL B 1 22 ? -0.012 35.531 5.879 1 98.12 22 VAL B N 1
ATOM 2031 C CA . VAL B 1 22 ? 0.612 34.469 5.117 1 98.12 22 VAL B CA 1
ATOM 2032 C C . VAL B 1 22 ? 0.226 34.594 3.643 1 98.12 22 VAL B C 1
ATOM 2034 O O . VAL B 1 22 ? -0.96 34.625 3.307 1 98.12 22 VAL B O 1
ATOM 2037 N N . ARG B 1 23 ? 1.176 34.656 2.836 1 97.25 23 ARG B N 1
ATOM 2038 C CA . ARG B 1 23 ? 0.935 34.719 1.397 1 97.25 23 ARG B CA 1
ATOM 2039 C C . ARG B 1 23 ? 0.747 33.312 0.815 1 97.25 23 ARG B C 1
ATOM 2041 O O . ARG B 1 23 ? 1.503 32.406 1.137 1 97.25 23 ARG B O 1
ATOM 2048 N N . LEU B 1 24 ? -0.197 33.125 0.015 1 97.06 24 LEU B N 1
ATOM 2049 C CA . LEU B 1 24 ? -0.431 31.922 -0.762 1 97.06 24 LEU B CA 1
ATOM 2050 C C . LEU B 1 24 ? -0.114 32.156 -2.236 1 97.06 24 LEU B C 1
ATOM 2052 O O . LEU B 1 24 ? -0.416 33.219 -2.781 1 97.06 24 LEU B O 1
ATOM 2056 N N . ASP B 1 25 ? 0.466 31.172 -2.842 1 95.12 25 ASP B N 1
ATOM 2057 C CA . ASP B 1 25 ? 0.874 31.344 -4.23 1 95.12 25 ASP B CA 1
ATOM 2058 C C . ASP B 1 25 ? -0.31 31.172 -5.18 1 95.12 25 ASP B C 1
ATOM 2060 O O . ASP B 1 25 ? -1.436 30.922 -4.738 1 95.12 25 ASP B O 1
ATOM 2064 N N . GLY B 1 26 ? -0.084 31.375 -6.418 1 95.69 26 GLY B N 1
ATOM 2065 C CA . GLY B 1 26 ? -1.135 31.328 -7.422 1 95.69 26 GLY B CA 1
ATOM 2066 C C . GLY B 1 26 ? -1.838 29.984 -7.492 1 95.69 26 GLY B C 1
ATOM 2067 O O . GLY B 1 26 ? -3.059 29.922 -7.652 1 95.69 26 GLY B O 1
ATOM 2068 N N . ALA B 1 27 ? -1.073 28.953 -7.426 1 94.56 27 ALA B N 1
ATOM 2069 C CA . ALA B 1 27 ? -1.656 27.625 -7.488 1 94.56 27 ALA B CA 1
ATOM 2070 C C . ALA B 1 27 ? -2.578 27.375 -6.297 1 94.56 27 ALA B C 1
ATOM 2072 O O . ALA B 1 27 ? -3.67 26.812 -6.457 1 94.56 27 ALA B O 1
ATOM 2073 N N . GLN B 1 28 ? -2.137 27.75 -5.16 1 95.94 28 GLN B N 1
ATOM 2074 C CA . GLN B 1 28 ? -2.945 27.609 -3.955 1 95.94 28 GLN B CA 1
ATOM 2075 C C . GLN B 1 28 ? -4.203 28.469 -4.027 1 95.94 28 GLN B C 1
ATOM 2077 O O . GLN B 1 28 ? -5.289 28.016 -3.645 1 95.94 28 GLN B O 1
ATOM 2082 N N . ALA B 1 29 ? -4.059 29.656 -4.508 1 96.19 29 ALA B N 1
ATOM 2083 C CA . ALA B 1 29 ? -5.211 30.547 -4.684 1 96.19 29 ALA B CA 1
ATOM 2084 C C . ALA B 1 29 ? -6.223 29.938 -5.656 1 96.19 29 ALA B C 1
ATOM 2086 O O . ALA B 1 29 ? -7.426 29.953 -5.398 1 96.19 29 ALA B O 1
ATOM 2087 N N . HIS B 1 30 ? -5.691 29.516 -6.754 1 96.56 30 HIS B N 1
ATOM 2088 C CA . HIS B 1 30 ? -6.547 28.859 -7.734 1 96.56 30 HIS B CA 1
ATOM 2089 C C . HIS B 1 30 ? -7.293 27.672 -7.117 1 96.56 30 HIS B C 1
ATOM 2091 O O . HIS B 1 30 ? -8.5 27.516 -7.332 1 96.56 30 HIS B O 1
ATOM 2097 N N . TYR B 1 31 ? -6.57 26.891 -6.367 1 95.38 31 TYR B N 1
ATOM 2098 C CA . TYR B 1 31 ? -7.176 25.75 -5.703 1 95.38 31 TYR B CA 1
ATOM 2099 C C . TYR B 1 31 ? -8.312 26.172 -4.789 1 95.38 31 TYR B C 1
ATOM 2101 O O . TYR B 1 31 ? -9.422 25.641 -4.871 1 95.38 31 TYR B O 1
ATOM 2109 N N . LEU B 1 32 ? -8.102 27.109 -3.957 1 95.88 32 LEU B N 1
ATOM 2110 C CA . LEU B 1 32 ? -9.086 27.578 -2.99 1 95.88 32 LEU B CA 1
ATOM 2111 C C . LEU B 1 32 ? -10.273 28.234 -3.697 1 95.88 32 LEU B C 1
ATOM 2113 O O . LEU B 1 32 ? -11.43 27.953 -3.367 1 95.88 32 LEU B O 1
ATOM 2117 N N . ARG B 1 33 ? -10.008 29 -4.633 1 95.56 33 ARG B N 1
ATOM 2118 C CA . ARG B 1 33 ? -11.031 29.797 -5.305 1 95.56 33 ARG B CA 1
ATOM 2119 C C . ARG B 1 33 ? -11.836 28.938 -6.281 1 95.56 33 ARG B C 1
ATOM 2121 O O . ARG B 1 33 ? -13.062 28.953 -6.258 1 95.56 33 ARG B O 1
ATOM 2128 N N . ASP B 1 34 ? -11.164 28.156 -7.109 1 96.19 34 ASP B N 1
ATOM 2129 C CA . ASP B 1 34 ? -11.812 27.516 -8.25 1 96.19 34 ASP B CA 1
ATOM 2130 C C . ASP B 1 34 ? -12.195 26.078 -7.922 1 96.19 34 ASP B C 1
ATOM 2132 O O . ASP B 1 34 ? -13.211 25.562 -8.414 1 96.19 34 ASP B O 1
ATOM 2136 N N . VAL B 1 35 ? -11.391 25.484 -7.156 1 94.19 35 VAL B N 1
ATOM 2137 C CA . VAL B 1 35 ? -11.656 24.078 -6.855 1 94.19 35 VAL B CA 1
ATOM 2138 C C . VAL B 1 35 ? -12.516 23.969 -5.598 1 94.19 35 VAL B C 1
ATOM 2140 O O . VAL B 1 35 ? -13.523 23.266 -5.582 1 94.19 35 VAL B O 1
ATOM 2143 N N . MET B 1 36 ? -12.172 24.734 -4.59 1 93.75 36 MET B N 1
ATOM 2144 C CA . MET B 1 36 ? -12.891 24.641 -3.322 1 93.75 36 MET B CA 1
ATOM 2145 C C . MET B 1 36 ? -13.992 25.703 -3.236 1 93.75 36 MET B C 1
ATOM 2147 O O . MET B 1 36 ? -14.812 25.672 -2.324 1 93.75 36 MET B O 1
ATOM 2151 N N . ARG B 1 37 ? -13.945 26.656 -4.152 1 95.88 37 ARG B N 1
ATOM 2152 C CA . ARG B 1 37 ? -14.969 27.688 -4.305 1 95.88 37 ARG B CA 1
ATOM 2153 C C . ARG B 1 37 ? -15.117 28.5 -3.023 1 95.88 37 ARG B C 1
ATOM 2155 O O . ARG B 1 37 ? -16.234 28.75 -2.562 1 95.88 37 ARG B O 1
ATOM 2162 N N . LEU B 1 38 ? -14.062 28.797 -2.506 1 95.19 38 LEU B N 1
ATOM 2163 C CA . LEU B 1 38 ? -14.031 29.641 -1.314 1 95.19 38 LEU B CA 1
ATOM 2164 C C . LEU B 1 38 ? -13.836 31.109 -1.688 1 95.19 38 LEU B C 1
ATOM 2166 O O . LEU B 1 38 ? -13.516 31.422 -2.838 1 95.19 38 LEU B O 1
ATOM 2170 N N . GLY B 1 39 ? -14.133 31.984 -0.722 1 94.94 39 GLY B N 1
ATOM 2171 C CA . GLY B 1 39 ? -13.898 33.406 -0.857 1 94.94 39 GLY B CA 1
ATOM 2172 C C . GLY B 1 39 ? -13.281 34.031 0.384 1 94.94 39 GLY B C 1
ATOM 2173 O O . GLY B 1 39 ? -13.062 33.344 1.383 1 94.94 39 GLY B O 1
ATOM 2174 N N . PRO B 1 40 ? -12.969 35.375 0.225 1 96.06 40 PRO B N 1
ATOM 2175 C CA . PRO B 1 40 ? -12.492 36.062 1.423 1 96.06 40 PRO B CA 1
ATOM 2176 C C . PRO B 1 40 ? -13.391 35.844 2.635 1 96.06 40 PRO B C 1
ATOM 2178 O O . PRO B 1 40 ? -14.617 35.812 2.5 1 96.06 40 PRO B O 1
ATOM 2181 N N . GLY B 1 41 ? -12.75 35.656 3.811 1 96.06 41 GLY B N 1
ATOM 2182 C CA . GLY B 1 41 ? -13.5 35.375 5.023 1 96.06 41 GLY B CA 1
ATOM 2183 C C . GLY B 1 41 ? -13.555 33.906 5.355 1 96.06 41 GLY B C 1
ATOM 2184 O O . GLY B 1 41 ? -13.859 33.531 6.488 1 96.06 41 GLY B O 1
ATOM 2185 N N . ALA B 1 42 ? -13.219 33.094 4.395 1 95.94 42 ALA B N 1
ATOM 2186 C CA . ALA B 1 42 ? -13.266 31.641 4.609 1 95.94 42 ALA B CA 1
ATOM 2187 C C . ALA B 1 42 ? -12.133 31.188 5.523 1 95.94 42 ALA B C 1
ATOM 2189 O O . ALA B 1 42 ? -11.047 31.75 5.508 1 95.94 42 ALA B O 1
ATOM 2190 N N . ALA B 1 43 ? -12.422 30.125 6.309 1 96.69 43 ALA B N 1
ATOM 2191 C CA . ALA B 1 43 ? -11.438 29.516 7.199 1 96.69 43 ALA B CA 1
ATOM 2192 C C . ALA B 1 43 ? -10.664 28.406 6.496 1 96.69 43 ALA B C 1
ATOM 2194 O O . ALA B 1 43 ? -11.25 27.625 5.746 1 96.69 43 ALA B O 1
ATOM 2195 N N . VAL B 1 44 ? -9.336 28.406 6.688 1 97.06 44 VAL B N 1
ATOM 2196 C CA . VAL B 1 44 ? -8.484 27.328 6.18 1 97.06 44 VAL B CA 1
ATOM 2197 C C . VAL B 1 44 ? -7.453 26.953 7.238 1 97.06 44 VAL B C 1
ATOM 2199 O O . VAL B 1 44 ? -7.074 27.766 8.07 1 97.06 44 VAL B O 1
ATOM 2202 N N . ALA B 1 45 ? -7.117 25.703 7.23 1 98 45 ALA B N 1
ATOM 2203 C CA . ALA B 1 45 ? -6.023 25.25 8.086 1 98 45 ALA B CA 1
ATOM 2204 C C . ALA B 1 45 ? -4.684 25.344 7.355 1 98 45 ALA B C 1
ATOM 2206 O O . ALA B 1 45 ? -4.562 24.891 6.211 1 98 45 ALA B O 1
ATOM 2207 N N . LEU B 1 46 ? -3.717 25.969 7.984 1 98.25 46 LEU B N 1
ATOM 2208 C CA . LEU B 1 46 ? -2.375 26.078 7.426 1 98.25 46 LEU B CA 1
ATOM 2209 C C . LEU B 1 46 ? -1.356 25.359 8.297 1 98.25 46 LEU B C 1
ATOM 2211 O O . LEU B 1 46 ? -1.454 25.391 9.531 1 98.25 46 LEU B O 1
ATOM 2215 N N . PHE B 1 47 ? -0.385 24.719 7.711 1 98.25 47 PHE B N 1
ATOM 2216 C CA . PHE B 1 47 ? 0.741 24.125 8.422 1 98.25 47 PHE B CA 1
ATOM 2217 C C . PHE B 1 47 ? 2.027 24.281 7.621 1 98.25 47 PHE B C 1
ATOM 2219 O O . PHE B 1 47 ? 1.987 24.531 6.414 1 98.25 47 PHE B O 1
ATOM 2226 N N . ASN B 1 48 ? 3.195 24.234 8.312 1 98.06 48 ASN B N 1
ATOM 2227 C CA . ASN B 1 48 ? 4.453 24.453 7.609 1 98.06 48 ASN B CA 1
ATOM 2228 C C . ASN B 1 48 ? 5.527 23.469 8.062 1 98.06 48 ASN B C 1
ATOM 2230 O O . ASN B 1 48 ? 6.711 23.656 7.77 1 98.06 48 ASN B O 1
ATOM 2234 N N . GLY B 1 49 ? 5.215 22.516 8.875 1 96.81 49 GLY B N 1
ATOM 2235 C CA . GLY B 1 49 ? 6.133 21.469 9.305 1 96.81 49 GLY B CA 1
ATOM 2236 C C . GLY B 1 49 ? 6.938 21.859 10.531 1 96.81 49 GLY B C 1
ATOM 2237 O O . GLY B 1 49 ? 7.773 21.078 11 1 96.81 49 GLY B O 1
ATOM 2238 N N . ARG B 1 50 ? 6.75 23.078 11.086 1 96.38 50 ARG B N 1
ATOM 2239 C CA . ARG B 1 50 ? 7.602 23.5 12.188 1 96.38 50 ARG B CA 1
ATOM 2240 C C . ARG B 1 50 ? 6.805 24.281 13.234 1 96.38 50 ARG B C 1
ATOM 2242 O O . ARG B 1 50 ? 7.16 24.281 14.414 1 96.38 50 ARG B O 1
ATOM 2249 N N . ASP B 1 51 ? 5.684 24.875 12.828 1 98 51 ASP B N 1
ATOM 2250 C CA . ASP B 1 51 ? 5.004 25.797 13.742 1 98 51 ASP B CA 1
ATOM 2251 C C . ASP B 1 51 ? 3.648 25.234 14.172 1 98 51 ASP B C 1
ATOM 2253 O O . ASP B 1 51 ? 2.896 25.891 14.883 1 98 51 ASP B O 1
ATOM 2257 N N . GLY B 1 52 ? 3.336 24 13.734 1 97.56 52 GLY B N 1
ATOM 2258 C CA . GLY B 1 52 ? 2.027 23.438 14.023 1 97.56 52 GLY B CA 1
ATOM 2259 C C . GLY B 1 52 ? 0.989 23.766 12.961 1 97.56 52 GLY B C 1
ATOM 2260 O O . GLY B 1 52 ? 1.329 24.25 11.883 1 97.56 52 GLY B O 1
ATOM 2261 N N . GLU B 1 53 ? -0.205 23.406 13.25 1 97.75 53 GLU B N 1
ATOM 2262 C CA . GLU B 1 53 ? -1.341 23.703 12.383 1 97.75 53 GLU B CA 1
ATOM 2263 C C . GLU B 1 53 ? -2.135 24.891 12.906 1 97.75 53 GLU B C 1
ATOM 2265 O O . GLU B 1 53 ? -2.457 24.953 14.094 1 97.75 53 GLU B O 1
ATOM 2270 N N . TRP B 1 54 ? -2.516 25.781 12.023 1 98.12 54 TRP B N 1
ATOM 2271 C CA . TRP B 1 54 ? -3.145 27.031 12.422 1 98.12 54 TRP B CA 1
ATOM 2272 C C . TRP B 1 54 ? -4.441 27.266 11.656 1 98.12 54 TRP B C 1
ATOM 2274 O O . TRP B 1 54 ? -4.508 27.016 10.445 1 98.12 54 TRP B O 1
ATOM 2284 N N . LEU B 1 55 ? -5.402 27.672 12.328 1 98.06 55 LEU B N 1
ATOM 2285 C CA . LEU B 1 55 ? -6.578 28.25 11.68 1 98.06 55 LEU B CA 1
ATOM 2286 C C . LEU B 1 55 ? -6.262 29.609 11.062 1 98.06 55 LEU B C 1
ATOM 2288 O O . LEU B 1 55 ? -5.719 30.484 11.742 1 98.06 55 LEU B O 1
ATOM 2292 N N . ALA B 1 56 ? -6.578 29.75 9.859 1 97.81 56 ALA B N 1
ATOM 2293 C CA . ALA B 1 56 ? -6.371 31.016 9.172 1 97.81 56 ALA B CA 1
ATOM 2294 C C . ALA B 1 56 ? -7.641 31.469 8.453 1 97.81 56 ALA B C 1
ATOM 2296 O O . ALA B 1 56 ? -8.516 30.641 8.148 1 97.81 56 ALA B O 1
ATOM 2297 N N . THR B 1 57 ? -7.691 32.688 8.273 1 97.31 57 THR B N 1
ATOM 2298 C CA . THR B 1 57 ? -8.789 33.281 7.504 1 97.31 57 THR B CA 1
ATOM 2299 C C . THR B 1 57 ? -8.266 33.906 6.223 1 97.31 57 THR B C 1
ATOM 2301 O O . THR B 1 57 ? -7.285 34.656 6.25 1 97.31 57 THR B O 1
ATOM 2304 N N . LEU B 1 58 ? -8.945 33.594 5.195 1 97.06 58 LEU B N 1
ATOM 2305 C CA . LEU B 1 58 ? -8.578 34.219 3.932 1 97.06 58 LEU B CA 1
ATOM 2306 C C . LEU B 1 58 ? -8.945 35.719 3.939 1 97.06 58 LEU B C 1
ATOM 2308 O O . LEU B 1 58 ? -10.102 36.062 4.195 1 97.06 58 LEU B O 1
ATOM 2312 N N . ASP B 1 59 ? -8.062 36.562 3.707 1 96.62 59 ASP B N 1
ATOM 2313 C CA . ASP B 1 59 ? -8.297 38 3.633 1 96.62 59 ASP B CA 1
ATOM 2314 C C . ASP B 1 59 ? -8.555 38.438 2.195 1 96.62 59 ASP B C 1
ATOM 2316 O O . ASP B 1 59 ? -9.531 39.125 1.927 1 96.62 59 ASP B O 1
ATOM 2320 N N . THR B 1 60 ? -7.629 38.125 1.266 1 95.5 60 THR B N 1
ATOM 2321 C CA . THR B 1 60 ? -7.789 38.375 -0.163 1 95.5 60 THR B CA 1
ATOM 2322 C C . THR B 1 60 ? -7.582 37.094 -0.961 1 95.5 60 THR B C 1
ATOM 2324 O O . THR B 1 60 ? -6.855 36.188 -0.526 1 95.5 60 THR B O 1
ATOM 2327 N N . LEU B 1 61 ? -8.258 36.969 -2.029 1 94.56 61 LEU B N 1
ATOM 2328 C CA . LEU B 1 61 ? -8.18 35.844 -2.93 1 94.56 61 LEU B CA 1
ATOM 2329 C C . LEU B 1 61 ? -8.289 36.281 -4.383 1 94.56 61 LEU B C 1
ATOM 2331 O O . LEU B 1 61 ? -9.383 36.562 -4.871 1 94.56 61 LEU B O 1
ATOM 2335 N N . GLY B 1 62 ? -7.125 36.5 -4.988 1 90.75 62 GLY B N 1
ATOM 2336 C CA . GLY B 1 62 ? -7.066 36.938 -6.367 1 90.75 62 GLY B CA 1
ATOM 2337 C C . GLY B 1 62 ? -6.457 35.906 -7.305 1 90.75 62 GLY B C 1
ATOM 2338 O O . GLY B 1 62 ? -6.125 34.812 -6.887 1 90.75 62 GLY B O 1
ATOM 2339 N N . LYS B 1 63 ? -6.258 36.219 -8.602 1 88.56 63 LYS B N 1
ATOM 2340 C CA . LYS B 1 63 ? -5.711 35.312 -9.625 1 88.56 63 LYS B CA 1
ATOM 2341 C C . LYS B 1 63 ? -4.227 35.062 -9.383 1 88.56 63 LYS B C 1
ATOM 2343 O O . LYS B 1 63 ? -3.762 33.938 -9.547 1 88.56 63 LYS B O 1
ATOM 2348 N N . ALA B 1 64 ? -3.461 36 -8.93 1 89.88 64 ALA B N 1
ATOM 2349 C CA . ALA B 1 64 ? -2.01 35.906 -8.797 1 89.88 64 ALA B CA 1
ATOM 2350 C C . ALA B 1 64 ? -1.629 35.281 -7.453 1 89.88 64 ALA B C 1
ATOM 2352 O O . ALA B 1 64 ? -0.498 34.844 -7.27 1 89.88 64 ALA B O 1
ATOM 2353 N N . GLY B 1 65 ? -2.586 35.312 -6.535 1 94.38 65 GLY B N 1
ATOM 2354 C CA . GLY B 1 65 ? -2.314 34.812 -5.195 1 94.38 65 GLY B CA 1
ATOM 2355 C C . GLY B 1 65 ? -3.383 35.188 -4.188 1 94.38 65 GLY B C 1
ATOM 2356 O O . GLY B 1 65 ? -4.43 35.75 -4.559 1 94.38 65 GLY B O 1
ATOM 2357 N N . ALA B 1 66 ? -3.082 34.781 -2.973 1 96.25 66 ALA B N 1
ATOM 2358 C CA . ALA B 1 66 ? -4 35.094 -1.879 1 96.25 66 ALA B CA 1
ATOM 2359 C C . ALA B 1 66 ? -3.236 35.438 -0.604 1 96.25 66 ALA B C 1
ATOM 2361 O O . ALA B 1 66 ? -2.021 35.25 -0.527 1 96.25 66 ALA B O 1
ATOM 2362 N N . GLN B 1 67 ? -3.947 36.094 0.235 1 97.56 67 GLN B N 1
ATOM 2363 C CA . GLN B 1 67 ? -3.443 36.406 1.569 1 97.56 67 GLN B CA 1
ATOM 2364 C C . GLN B 1 67 ? -4.352 35.812 2.648 1 97.56 67 GLN B C 1
ATOM 2366 O O . GLN B 1 67 ? -5.578 35.906 2.543 1 97.56 67 GLN B O 1
ATOM 2371 N N . ALA B 1 68 ? -3.764 35.219 3.592 1 97.94 68 ALA B N 1
ATOM 2372 C CA . ALA B 1 68 ? -4.48 34.719 4.762 1 97.94 68 ALA B CA 1
ATOM 2373 C C . ALA B 1 68 ? -3.863 35.25 6.051 1 97.94 68 ALA B C 1
ATOM 2375 O O . ALA B 1 68 ? -2.713 35.688 6.059 1 97.94 68 ALA B O 1
ATOM 2376 N N . VAL B 1 69 ? -4.637 35.25 7.098 1 98.19 69 VAL B N 1
ATOM 2377 C CA . VAL B 1 69 ? -4.137 35.656 8.414 1 98.19 69 VAL B CA 1
ATOM 2378 C C . VAL B 1 69 ? -4.254 34.469 9.383 1 98.19 69 VAL B C 1
ATOM 2380 O O . VAL B 1 69 ? -5.352 33.938 9.609 1 98.19 69 VAL B O 1
ATOM 2383 N N . ALA B 1 70 ? -3.111 34.031 9.844 1 98.19 70 ALA B N 1
ATOM 2384 C CA . ALA B 1 70 ? -3.131 33 10.867 1 98.19 70 ALA B CA 1
ATOM 2385 C C . ALA B 1 70 ? -3.734 33.531 12.172 1 98.19 70 ALA B C 1
ATOM 2387 O O . ALA B 1 70 ? -3.395 34.625 12.625 1 98.19 70 ALA B O 1
ATOM 2388 N N . GLN B 1 71 ? -4.598 32.75 12.734 1 97.19 71 GLN B N 1
ATOM 2389 C CA . GLN B 1 71 ? -5.324 33.25 13.891 1 97.19 71 GLN B CA 1
ATOM 2390 C C . GLN B 1 71 ? -5.023 32.438 15.141 1 97.19 71 GLN B C 1
ATOM 2392 O O . GLN B 1 71 ? -4.516 32.969 16.125 1 97.19 71 GLN B O 1
ATOM 2397 N N . THR B 1 72 ? -5.344 31.172 15.07 1 97.06 72 THR B N 1
ATOM 2398 C CA . THR B 1 72 ? -5.289 30.328 16.266 1 97.06 72 THR B CA 1
ATOM 2399 C C . THR B 1 72 ? -4.57 29.016 15.977 1 97.06 72 THR B C 1
ATOM 2401 O O . THR B 1 72 ? -4.77 28.422 14.914 1 97.06 72 THR B O 1
ATOM 2404 N N . LEU B 1 73 ? -3.709 28.609 16.938 1 97.62 73 LEU B N 1
ATOM 2405 C CA . LEU B 1 73 ? -3.066 27.312 16.859 1 97.62 73 LEU B CA 1
ATOM 2406 C C . LEU B 1 73 ? -4.078 26.188 17.078 1 97.62 73 LEU B C 1
ATOM 2408 O O . LEU B 1 73 ? -4.754 26.141 18.109 1 97.62 73 LEU B O 1
ATOM 2412 N N . LEU B 1 74 ? -4.25 25.391 16.047 1 96.75 74 LEU B N 1
ATOM 2413 C CA . LEU B 1 74 ? -5.18 24.266 16.141 1 96.75 74 LEU B CA 1
ATOM 2414 C C . LEU B 1 74 ? -4.496 23.047 16.75 1 96.75 74 LEU B C 1
ATOM 2416 O O . LEU B 1 74 ? -5.086 22.359 17.578 1 96.75 74 LEU B O 1
ATOM 2420 N N . ARG B 1 75 ? -3.371 22.672 16.281 1 95.62 75 ARG B N 1
ATOM 2421 C CA . ARG B 1 75 ? -2.574 21.547 16.75 1 95.62 75 ARG B CA 1
ATOM 2422 C C . ARG B 1 75 ? -1.104 21.922 16.875 1 95.62 75 ARG B C 1
ATOM 2424 O O . ARG B 1 75 ? -0.516 22.469 15.945 1 95.62 75 ARG B O 1
ATOM 2431 N N . PRO B 1 76 ? -0.511 21.734 18.062 1 97.25 76 PRO B N 1
ATOM 2432 C CA . PRO B 1 76 ? 0.922 22.016 18.188 1 97.25 76 PRO B CA 1
ATOM 2433 C C . PRO B 1 76 ? 1.777 21.094 17.312 1 97.25 76 PRO B C 1
ATOM 2435 O O . PRO B 1 76 ? 1.369 19.984 17 1 97.25 76 PRO B O 1
ATOM 2438 N N . GLN B 1 77 ? 2.941 21.719 17.031 1 96.06 77 GLN B N 1
ATOM 2439 C CA . GLN B 1 77 ? 3.887 20.906 16.25 1 96.06 77 GLN B CA 1
ATOM 2440 C C . GLN B 1 77 ? 4.383 19.719 17.062 1 96.06 77 GLN B C 1
ATOM 2442 O O . GLN B 1 77 ? 4.715 19.859 18.25 1 96.06 77 GLN B O 1
ATOM 2447 N N . GLY B 1 78 ? 4.293 18.594 16.578 1 89.94 78 GLY B N 1
ATOM 2448 C CA . GLY B 1 78 ? 4.855 17.391 17.188 1 89.94 78 GLY B CA 1
ATOM 2449 C C . GLY B 1 78 ? 5.938 16.75 16.344 1 89.94 78 GLY B C 1
ATOM 2450 O O . GLY B 1 78 ? 6.168 17.156 15.203 1 89.94 78 GLY B O 1
ATOM 2451 N N . ASP B 1 79 ? 6.605 15.789 17 1 86.62 79 ASP B N 1
ATOM 2452 C CA . ASP B 1 79 ? 7.613 15.023 16.266 1 86.62 79 ASP B CA 1
ATOM 2453 C C . ASP B 1 79 ? 7.008 13.75 15.672 1 86.62 79 ASP B C 1
ATOM 2455 O O . ASP B 1 79 ? 6.023 13.227 16.188 1 86.62 79 ASP B O 1
ATOM 2459 N N . GLU B 1 80 ? 7.289 13.484 14.609 1 86.81 80 GLU B N 1
ATOM 2460 C CA . GLU B 1 80 ? 7.02 12.188 14 1 86.81 80 GLU B CA 1
ATOM 2461 C C . GLU B 1 80 ? 8.312 11.531 13.516 1 86.81 80 GLU B C 1
ATOM 2463 O O . GLU B 1 80 ? 8.906 11.977 12.539 1 86.81 80 GLU B O 1
ATOM 2468 N N . ASP B 1 81 ? 8.695 10.617 14.359 1 86.94 81 ASP B N 1
ATOM 2469 C CA . ASP B 1 81 ? 9.922 9.898 14.039 1 86.94 81 ASP B CA 1
ATOM 2470 C C . ASP B 1 81 ? 9.617 8.578 13.336 1 86.94 81 ASP B C 1
ATOM 2472 O O . ASP B 1 81 ? 9.039 7.668 13.938 1 86.94 81 ASP B O 1
ATOM 2476 N N . GLY B 1 82 ? 9.711 8.516 12.078 1 95.25 82 GLY B N 1
ATOM 2477 C CA . GLY B 1 82 ? 9.562 7.285 11.328 1 95.25 82 GLY B CA 1
ATOM 2478 C C . GLY B 1 82 ? 10.836 6.84 10.641 1 95.25 82 GLY B C 1
ATOM 2479 O O . GLY B 1 82 ? 11.836 7.562 10.656 1 95.25 82 GLY B O 1
ATOM 2480 N N . PRO B 1 83 ? 10.836 5.707 10.188 1 98.44 83 PRO B N 1
ATOM 2481 C CA . PRO B 1 83 ? 12.047 5.219 9.523 1 98.44 83 PRO B CA 1
ATOM 2482 C C . PRO B 1 83 ? 12.336 5.949 8.211 1 98.44 83 PRO B C 1
ATOM 2484 O O . PRO B 1 83 ? 11.406 6.438 7.559 1 98.44 83 PRO B O 1
ATOM 2487 N N . TRP B 1 84 ? 13.641 6.035 7.938 1 98.75 84 TRP B N 1
ATOM 2488 C CA . TRP B 1 84 ? 13.984 6.445 6.582 1 98.75 84 TRP B CA 1
ATOM 2489 C C . TRP B 1 84 ? 13.578 5.379 5.57 1 98.75 84 TRP B C 1
ATOM 2491 O O . TRP B 1 84 ? 13.656 4.18 5.855 1 98.75 84 TRP B O 1
ATOM 2501 N N . LEU B 1 85 ? 13.133 5.855 4.488 1 98.94 85 LEU B N 1
ATOM 2502 C CA . LEU B 1 85 ? 12.898 4.938 3.377 1 98.94 85 LEU B CA 1
ATOM 2503 C C . LEU B 1 85 ? 13.906 5.18 2.256 1 98.94 85 LEU B C 1
ATOM 2505 O O . LEU B 1 85 ? 13.883 6.23 1.613 1 98.94 85 LEU B O 1
ATOM 2509 N N . LEU B 1 86 ? 14.828 4.27 2.131 1 98.88 86 LEU B N 1
ATOM 2510 C CA . LEU B 1 86 ? 15.688 4.211 0.955 1 98.88 86 LEU B CA 1
ATOM 2511 C C . LEU B 1 86 ? 15.031 3.396 -0.157 1 98.88 86 LEU B C 1
ATOM 2513 O O . LEU B 1 86 ? 14.523 2.301 0.088 1 98.88 86 LEU B O 1
ATOM 2517 N N . PHE B 1 87 ? 15.047 3.971 -1.366 1 98.5 87 PHE B N 1
ATOM 2518 C CA . PHE B 1 87 ? 14.43 3.225 -2.459 1 98.5 87 PHE B CA 1
ATOM 2519 C C . PHE B 1 87 ? 15.195 3.449 -3.762 1 98.5 87 PHE B C 1
ATOM 2521 O O . PHE B 1 87 ? 15.695 4.547 -4.012 1 98.5 87 PHE B O 1
ATOM 2528 N N . ALA B 1 88 ? 15.305 2.377 -4.492 1 97.81 88 ALA B N 1
ATOM 2529 C CA . ALA B 1 88 ? 15.758 2.543 -5.867 1 97.81 88 ALA B CA 1
ATOM 2530 C C . ALA B 1 88 ? 14.664 3.152 -6.738 1 97.81 88 ALA B C 1
ATOM 2532 O O . ALA B 1 88 ? 13.508 2.715 -6.688 1 97.81 88 ALA B O 1
ATOM 2533 N N . PRO B 1 89 ? 15.055 4.148 -7.512 1 96.06 89 PRO B N 1
ATOM 2534 C CA . PRO B 1 89 ? 14.055 4.777 -8.383 1 96.06 89 PRO B CA 1
ATOM 2535 C C . PRO B 1 89 ? 13.312 3.766 -9.258 1 96.06 89 PRO B C 1
ATOM 2537 O O . PRO B 1 89 ? 13.93 2.854 -9.812 1 96.06 89 PRO B O 1
ATOM 2540 N N . LEU B 1 90 ? 12 3.93 -9.328 1 96.62 90 LEU B N 1
ATOM 2541 C CA . LEU B 1 90 ? 11.102 3.078 -10.102 1 96.62 90 LEU B CA 1
ATOM 2542 C C . LEU B 1 90 ? 10.492 3.848 -11.266 1 96.62 90 LEU B C 1
ATOM 2544 O O . LEU B 1 90 ? 10.766 5.035 -11.445 1 96.62 90 LEU B O 1
ATOM 2548 N N . LYS B 1 91 ? 9.711 3.145 -12.039 1 94.62 91 LYS B N 1
ATOM 2549 C CA . LYS B 1 91 ? 8.93 3.848 -13.055 1 94.62 91 LYS B CA 1
ATOM 2550 C C . LYS B 1 91 ? 8.039 4.91 -12.422 1 94.62 91 LYS B C 1
ATOM 2552 O O . LYS B 1 91 ? 7.695 4.82 -11.242 1 94.62 91 LYS B O 1
ATOM 2557 N N . LYS B 1 92 ? 7.629 5.84 -13.188 1 94.25 92 LYS B N 1
ATOM 2558 C CA . LYS B 1 92 ? 6.988 7.059 -12.703 1 94.25 92 LYS B CA 1
ATOM 2559 C C . LYS B 1 92 ? 5.801 6.734 -11.805 1 94.25 92 LYS B C 1
ATOM 2561 O O . LYS B 1 92 ? 5.738 7.184 -10.656 1 94.25 92 LYS B O 1
ATOM 2566 N N . GLU B 1 93 ? 4.879 5.961 -12.32 1 94.38 93 GLU B N 1
ATOM 2567 C CA . GLU B 1 93 ? 3.658 5.672 -11.57 1 94.38 93 GLU B CA 1
ATOM 2568 C C . GLU B 1 93 ? 3.971 4.957 -10.258 1 94.38 93 GLU B C 1
ATOM 2570 O O . GLU B 1 93 ? 3.406 5.289 -9.211 1 94.38 93 GLU B O 1
ATOM 2575 N N . ALA B 1 94 ? 4.883 3.994 -10.336 1 96.38 94 ALA B N 1
ATOM 2576 C CA . ALA B 1 94 ? 5.281 3.25 -9.141 1 96.38 94 ALA B CA 1
ATOM 2577 C C . ALA B 1 94 ? 5.977 4.16 -8.133 1 96.38 94 ALA B C 1
ATOM 2579 O O . ALA B 1 94 ? 5.746 4.047 -6.926 1 96.38 94 ALA B O 1
ATOM 2580 N N . THR B 1 95 ? 6.82 5.012 -8.602 1 96.81 95 THR B N 1
ATOM 2581 C CA . THR B 1 95 ? 7.492 5.969 -7.727 1 96.81 95 THR B CA 1
ATOM 2582 C C . THR B 1 95 ? 6.484 6.91 -7.074 1 96.81 95 THR B C 1
ATOM 2584 O O . THR B 1 95 ? 6.574 7.191 -5.879 1 96.81 95 THR B O 1
ATOM 2587 N N . ASP B 1 96 ? 5.543 7.379 -7.879 1 96.44 96 ASP B N 1
ATOM 2588 C CA . ASP B 1 96 ? 4.508 8.258 -7.352 1 96.44 96 ASP B CA 1
ATOM 2589 C C . ASP B 1 96 ? 3.738 7.582 -6.219 1 96.44 96 ASP B C 1
ATOM 2591 O O . ASP B 1 96 ? 3.527 8.18 -5.16 1 96.44 96 ASP B O 1
ATOM 2595 N N . TYR B 1 97 ? 3.379 6.34 -6.422 1 97.5 97 TYR B N 1
ATOM 2596 C CA . TYR B 1 97 ? 2.688 5.578 -5.387 1 97.5 97 TYR B CA 1
ATOM 2597 C C . TYR B 1 97 ? 3.572 5.398 -4.156 1 97.5 97 TYR B C 1
ATOM 2599 O O . TYR B 1 97 ? 3.125 5.613 -3.027 1 97.5 97 TYR B O 1
ATOM 2607 N N . LEU B 1 98 ? 4.746 5.027 -4.391 1 98.31 98 LEU B N 1
ATOM 2608 C CA . LEU B 1 98 ? 5.668 4.777 -3.289 1 98.31 98 LEU B CA 1
ATOM 2609 C C . LEU B 1 98 ? 5.781 6.004 -2.387 1 98.31 98 LEU B C 1
ATOM 2611 O O . LEU B 1 98 ? 5.652 5.891 -1.165 1 98.31 98 LEU B O 1
ATOM 2615 N N . VAL B 1 99 ? 5.953 7.129 -2.941 1 98.5 99 VAL B N 1
ATOM 2616 C CA . VAL B 1 99 ? 6.16 8.359 -2.182 1 98.5 99 VAL B CA 1
ATOM 2617 C C . VAL B 1 99 ? 4.879 8.727 -1.433 1 98.5 99 VAL B C 1
ATOM 2619 O O . VAL B 1 99 ? 4.918 9.016 -0.235 1 98.5 99 VAL B O 1
ATOM 2622 N N . GLU B 1 100 ? 3.791 8.719 -2.143 1 98.56 100 GLU B N 1
ATOM 2623 C CA . GLU B 1 100 ? 2.508 9.055 -1.535 1 98.56 100 GLU B CA 1
ATOM 2624 C C . GLU B 1 100 ? 2.217 8.164 -0.33 1 98.56 100 GLU B C 1
ATOM 2626 O O . GLU B 1 100 ? 1.884 8.664 0.749 1 98.56 100 GLU B O 1
ATOM 2631 N N . LYS B 1 101 ? 2.34 6.836 -0.498 1 98.81 101 LYS B N 1
ATOM 2632 C CA . LYS B 1 101 ? 2.025 5.887 0.568 1 98.81 101 LYS B CA 1
ATOM 2633 C C . LYS B 1 101 ? 3.043 5.98 1.702 1 98.81 101 LYS B C 1
ATOM 2635 O O . LYS B 1 101 ? 2.693 5.805 2.871 1 98.81 101 LYS B O 1
ATOM 2640 N N . ALA B 1 102 ? 4.285 6.23 1.336 1 98.81 102 ALA B N 1
ATOM 2641 C CA . ALA B 1 102 ? 5.309 6.371 2.367 1 98.81 102 ALA B CA 1
ATOM 2642 C C . ALA B 1 102 ? 4.98 7.523 3.314 1 98.81 102 ALA B C 1
ATOM 2644 O O . ALA B 1 102 ? 5.125 7.395 4.531 1 98.81 102 ALA B O 1
ATOM 2645 N N . VAL B 1 103 ? 4.555 8.633 2.777 1 98.62 103 VAL B N 1
ATOM 2646 C CA . VAL B 1 103 ? 4.199 9.789 3.594 1 98.62 103 VAL B CA 1
ATOM 2647 C C . VAL B 1 103 ? 3.002 9.453 4.48 1 98.62 103 VAL B C 1
ATOM 2649 O O . VAL B 1 103 ? 3.021 9.719 5.684 1 98.62 103 VAL B O 1
ATOM 2652 N N . GLU B 1 104 ? 2.002 8.82 3.898 1 98.12 104 GLU B N 1
ATOM 2653 C CA . GLU B 1 104 ? 0.817 8.398 4.641 1 98.12 104 GLU B CA 1
ATOM 2654 C C . GLU B 1 104 ? 1.185 7.453 5.777 1 98.12 104 GLU B C 1
ATOM 2656 O O . GLU B 1 104 ? 0.587 7.504 6.855 1 98.12 104 GLU B O 1
ATOM 2661 N N . LEU B 1 105 ? 2.174 6.66 5.492 1 98.62 105 LEU B N 1
ATOM 2662 C CA . LEU B 1 105 ? 2.498 5.59 6.43 1 98.62 105 LEU B CA 1
ATOM 2663 C C . LEU B 1 105 ? 3.631 6.008 7.359 1 98.62 105 LEU B C 1
ATOM 2665 O O . LEU B 1 105 ? 4.211 5.172 8.055 1 98.62 105 LEU B O 1
ATOM 2669 N N . GLY B 1 106 ? 4.008 7.258 7.332 1 97.75 106 GLY B N 1
ATOM 2670 C CA . GLY B 1 106 ? 4.77 7.852 8.422 1 97.75 106 GLY B CA 1
ATOM 2671 C C . GLY B 1 106 ? 6.27 7.727 8.234 1 97.75 106 GLY B C 1
ATOM 2672 O O . GLY B 1 106 ? 7.023 7.711 9.211 1 97.75 106 GLY B O 1
ATOM 2673 N N . CYS B 1 107 ? 6.746 7.602 7.016 1 98.44 107 CYS B N 1
ATOM 2674 C CA . CYS B 1 107 ? 8.195 7.605 6.832 1 98.44 107 CYS B CA 1
ATOM 2675 C C . CYS B 1 107 ? 8.797 8.922 7.305 1 98.44 107 CYS B C 1
ATOM 2677 O O . CYS B 1 107 ? 8.156 9.969 7.227 1 98.44 107 CYS B O 1
ATOM 2679 N N . GLY B 1 108 ? 10.031 8.867 7.785 1 97.75 108 GLY B N 1
ATOM 2680 C CA . GLY B 1 108 ? 10.688 10.055 8.32 1 97.75 108 GLY B CA 1
ATOM 2681 C C . GLY B 1 108 ? 11.484 10.812 7.277 1 97.75 108 GLY B C 1
ATOM 2682 O O . GLY B 1 108 ? 11.719 12.016 7.418 1 97.75 108 GLY B O 1
ATOM 2683 N N . ALA B 1 109 ? 11.914 10.078 6.262 1 98.38 109 ALA B N 1
ATOM 2684 C CA . ALA B 1 109 ? 12.703 10.641 5.164 1 98.38 109 ALA B CA 1
ATOM 2685 C C . ALA B 1 109 ? 12.68 9.711 3.951 1 98.38 109 ALA B C 1
ATOM 2687 O O . ALA B 1 109 ? 12.414 8.516 4.078 1 98.38 109 ALA B O 1
ATOM 2688 N N . LEU B 1 110 ? 12.883 10.336 2.811 1 98.69 110 LEU B N 1
ATOM 2689 C CA . LEU B 1 110 ? 12.992 9.609 1.548 1 98.69 110 LEU B CA 1
ATOM 2690 C C . LEU B 1 110 ? 14.375 9.797 0.934 1 98.69 110 LEU B C 1
ATOM 2692 O O . LEU B 1 110 ? 14.844 10.93 0.771 1 98.69 110 LEU B O 1
ATOM 2696 N N . LEU B 1 111 ? 15.008 8.719 0.644 1 98.62 111 LEU B N 1
ATOM 2697 C CA . LEU B 1 111 ? 16.328 8.766 0.033 1 98.62 111 LEU B CA 1
ATOM 2698 C C . LEU B 1 111 ? 16.391 7.863 -1.195 1 98.62 111 LEU B C 1
ATOM 2700 O O . LEU B 1 111 ? 16.547 6.648 -1.069 1 98.62 111 LEU B O 1
ATOM 2704 N N . PRO B 1 112 ? 16.281 8.461 -2.414 1 98.38 112 PRO B N 1
ATOM 2705 C CA . PRO B 1 112 ? 16.547 7.656 -3.607 1 98.38 112 PRO B CA 1
ATOM 2706 C C . PRO B 1 112 ? 17.984 7.156 -3.678 1 98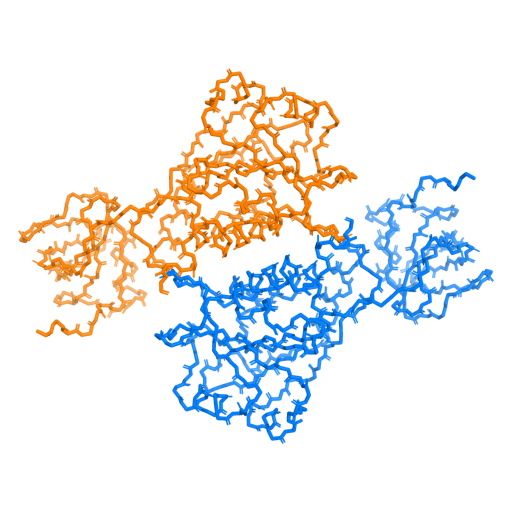.38 112 PRO B C 1
ATOM 2708 O O . PRO B 1 112 ? 18.922 7.934 -3.475 1 98.38 112 PRO B O 1
ATOM 2711 N N . VAL B 1 113 ? 18.125 5.906 -3.912 1 98.19 113 VAL B N 1
ATOM 2712 C CA . VAL B 1 113 ? 19.438 5.277 -3.949 1 98.19 113 VAL B CA 1
ATOM 2713 C C . VAL B 1 113 ? 19.625 4.551 -5.281 1 98.19 113 VAL B C 1
ATOM 2715 O O . VAL B 1 113 ? 18.781 3.732 -5.672 1 98.19 113 VAL B O 1
ATOM 2718 N N . MET B 1 114 ? 20.703 4.852 -5.988 1 97.56 114 MET B N 1
ATOM 2719 C CA . MET B 1 114 ? 21 4.195 -7.258 1 97.56 114 MET B CA 1
ATOM 2720 C C . MET B 1 114 ? 21.688 2.854 -7.027 1 97.56 114 MET B C 1
ATOM 2722 O O . MET B 1 114 ? 22.781 2.801 -6.477 1 97.56 114 MET B O 1
ATOM 2726 N N . THR B 1 115 ? 21.047 1.8 -7.465 1 97 115 THR B N 1
ATOM 2727 C CA . THR B 1 115 ? 21.594 0.456 -7.371 1 97 115 THR B CA 1
ATOM 2728 C C . THR B 1 115 ? 21.953 -0.081 -8.758 1 97 115 THR B C 1
ATOM 2730 O O . THR B 1 115 ? 21.656 0.557 -9.766 1 97 115 THR B O 1
ATOM 2733 N N . ARG B 1 116 ? 22.516 -1.239 -8.828 1 96.25 116 ARG B N 1
ATOM 2734 C CA . ARG B 1 116 ? 23.047 -1.796 -10.07 1 96.25 116 ARG B CA 1
ATOM 2735 C C . ARG B 1 116 ? 21.938 -2.086 -11.062 1 96.25 116 ARG B C 1
ATOM 2737 O O . ARG B 1 116 ? 22.125 -1.969 -12.273 1 96.25 116 ARG B O 1
ATOM 2744 N N . ARG B 1 117 ? 20.75 -2.422 -10.57 1 95.75 117 ARG B N 1
ATOM 2745 C CA . ARG B 1 117 ? 19.672 -2.822 -11.469 1 95.75 117 ARG B CA 1
ATOM 2746 C C . ARG B 1 117 ? 18.625 -1.715 -11.602 1 95.75 117 ARG B C 1
ATOM 2748 O O . ARG B 1 117 ? 17.5 -1.959 -12.055 1 95.75 117 ARG B O 1
ATOM 2755 N N . THR B 1 118 ? 18.969 -0.502 -11.156 1 95.44 118 THR B N 1
ATOM 2756 C CA . THR B 1 118 ? 18.062 0.632 -11.312 1 95.44 118 THR B CA 1
ATOM 2757 C C . THR B 1 118 ? 17.922 1.021 -12.781 1 95.44 118 THR B C 1
ATOM 2759 O O . THR B 1 118 ? 18.922 1.223 -13.469 1 95.44 118 THR B O 1
ATOM 2762 N N . GLN B 1 119 ? 16.766 1.109 -13.273 1 89 119 GLN B N 1
ATOM 2763 C CA . GLN B 1 119 ? 16.516 1.435 -14.672 1 89 119 GLN B CA 1
ATOM 2764 C C . GLN B 1 119 ? 16.188 2.912 -14.844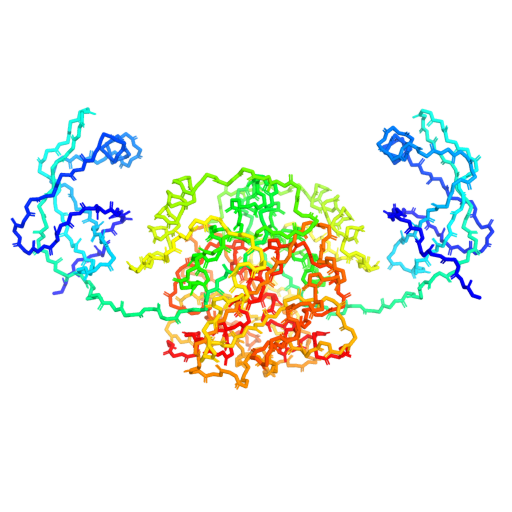 1 89 119 GLN B C 1
ATOM 2766 O O . GLN B 1 119 ? 16.516 3.518 -15.867 1 89 119 GLN B O 1
ATOM 2771 N N . SER B 1 120 ? 15.492 3.396 -13.867 1 81 120 SER B N 1
ATOM 2772 C CA . SER B 1 120 ? 15.133 4.812 -13.914 1 81 120 SER B CA 1
ATOM 2773 C C . SER B 1 120 ? 16.234 5.68 -13.312 1 81 120 SER B C 1
ATOM 2775 O O . SER B 1 120 ? 16.547 5.559 -12.125 1 81 120 SER B O 1
ATOM 2777 N N . GLN B 1 121 ? 16.844 6.527 -14.094 1 75.25 121 GLN B N 1
ATOM 2778 C CA . GLN B 1 121 ? 17.984 7.258 -13.57 1 75.25 121 GLN B CA 1
ATOM 2779 C C . GLN B 1 121 ? 17.609 8.695 -13.211 1 75.25 121 GLN B C 1
ATOM 2781 O O . GLN B 1 121 ? 18.297 9.344 -12.43 1 75.25 121 GLN B O 1
ATOM 2786 N N . LYS B 1 122 ? 16.625 9.102 -13.695 1 81.19 122 LYS B N 1
ATOM 2787 C CA . LYS B 1 122 ? 16.297 10.5 -13.422 1 81.19 122 LYS B CA 1
ATOM 2788 C C . LYS B 1 122 ? 15.273 10.609 -12.297 1 81.19 122 LYS B C 1
ATOM 2790 O O . LYS B 1 122 ? 14.18 10.039 -12.383 1 81.19 122 LYS B O 1
ATOM 2795 N N . VAL B 1 123 ? 15.758 11.156 -11.211 1 88.12 123 VAL B N 1
ATOM 2796 C CA . VAL B 1 123 ? 14.867 11.445 -10.094 1 88.12 123 VAL B CA 1
ATOM 2797 C C . VAL B 1 123 ? 14.703 12.953 -9.938 1 88.12 123 VAL B C 1
ATOM 2799 O O . VAL B 1 123 ? 15.688 13.68 -9.789 1 88.12 123 VAL B O 1
ATOM 2802 N N . ARG B 1 124 ? 13.539 13.422 -10.172 1 91.94 124 ARG B N 1
ATOM 2803 C CA . ARG B 1 124 ? 13.227 14.828 -9.953 1 91.94 124 ARG B CA 1
ATOM 2804 C C . ARG B 1 124 ? 12.812 15.078 -8.508 1 91.94 124 ARG B C 1
ATOM 2806 O O . ARG B 1 124 ? 11.633 14.984 -8.164 1 91.94 124 ARG B O 1
ATOM 2813 N N . THR B 1 125 ? 13.75 15.508 -7.707 1 95.38 125 THR B N 1
ATOM 2814 C CA . THR B 1 125 ? 13.539 15.656 -6.273 1 95.38 125 THR B CA 1
ATOM 2815 C C . THR B 1 125 ? 12.484 16.719 -5.992 1 95.38 125 THR B C 1
ATOM 2817 O O . THR B 1 125 ? 11.75 16.641 -5.008 1 95.38 125 THR B O 1
ATOM 2820 N N . ASP B 1 126 ? 12.422 17.734 -6.832 1 95.69 126 ASP B N 1
ATOM 2821 C CA . ASP B 1 126 ? 11.398 18.766 -6.684 1 95.69 126 ASP B CA 1
ATOM 2822 C C . ASP B 1 126 ? 10 18.188 -6.824 1 95.69 126 ASP B C 1
ATOM 2824 O O . ASP B 1 126 ? 9.078 18.562 -6.094 1 95.69 126 ASP B O 1
ATOM 2828 N N . ARG B 1 127 ? 9.859 17.281 -7.762 1 96 127 ARG B N 1
ATOM 2829 C CA . ARG B 1 127 ? 8.586 16.609 -7.938 1 96 127 ARG B CA 1
ATOM 2830 C C . ARG B 1 127 ? 8.242 15.758 -6.719 1 96 127 ARG B C 1
ATOM 2832 O O . ARG B 1 127 ? 7.09 15.742 -6.27 1 96 127 ARG B O 1
ATOM 2839 N N . LEU B 1 128 ? 9.234 15.062 -6.203 1 97.69 128 LEU B N 1
ATOM 2840 C CA . LEU B 1 128 ? 9.016 14.25 -5.012 1 97.69 128 LEU B CA 1
ATOM 2841 C C . LEU B 1 128 ? 8.594 15.117 -3.83 1 97.69 128 LEU B C 1
ATOM 2843 O O . LEU B 1 128 ? 7.688 14.758 -3.076 1 97.69 128 LEU B O 1
ATOM 2847 N N . ARG B 1 129 ? 9.25 16.219 -3.674 1 97.75 129 ARG B N 1
ATOM 2848 C CA . ARG B 1 129 ? 8.906 17.141 -2.594 1 97.75 129 ARG B CA 1
ATOM 2849 C C . ARG B 1 129 ? 7.469 17.625 -2.723 1 97.75 129 ARG B C 1
ATOM 2851 O O . ARG B 1 129 ? 6.742 17.719 -1.729 1 97.75 129 ARG B O 1
ATOM 2858 N N . ALA B 1 130 ? 7.074 17.969 -3.902 1 97.31 130 ALA B N 1
ATOM 2859 C CA . ALA B 1 130 ? 5.695 18.375 -4.145 1 97.31 130 ALA B CA 1
ATOM 2860 C C . ALA B 1 130 ? 4.715 17.281 -3.766 1 97.31 130 ALA B C 1
ATOM 2862 O O . ALA B 1 130 ? 3.656 17.547 -3.191 1 97.31 130 ALA B O 1
ATOM 2863 N N . GLN B 1 131 ? 5.059 16.078 -4.102 1 97.81 131 GLN B N 1
ATOM 2864 C CA . GLN B 1 131 ? 4.219 14.938 -3.764 1 97.81 131 GLN B CA 1
ATOM 2865 C C . GLN B 1 131 ? 4.125 14.75 -2.252 1 97.81 131 GLN B C 1
ATOM 2867 O O . GLN B 1 131 ? 3.059 14.43 -1.725 1 97.81 131 GLN B O 1
ATOM 2872 N N . VAL B 1 132 ? 5.25 14.906 -1.598 1 98.5 132 VAL B N 1
ATOM 2873 C CA . VAL B 1 132 ? 5.297 14.812 -0.142 1 98.5 132 VAL B CA 1
ATOM 2874 C C . VAL B 1 132 ? 4.34 15.836 0.471 1 98.5 132 VAL B C 1
ATOM 2876 O O . VAL B 1 132 ? 3.559 15.508 1.365 1 98.5 132 VAL B O 1
ATOM 2879 N N . ILE B 1 133 ? 4.387 17.016 0.024 1 97.75 133 ILE B N 1
ATOM 2880 C CA . ILE B 1 133 ? 3.533 18.094 0.521 1 97.75 133 ILE B CA 1
ATOM 2881 C C . ILE B 1 133 ? 2.066 17.734 0.303 1 97.75 133 ILE B C 1
ATOM 2883 O O . ILE B 1 133 ? 1.256 17.812 1.229 1 97.75 133 ILE B O 1
ATOM 2887 N N . GLY B 1 134 ? 1.714 17.375 -0.924 1 97.19 134 GLY B N 1
ATOM 2888 C CA . GLY B 1 134 ? 0.345 16.984 -1.222 1 97.19 134 GLY B CA 1
ATOM 2889 C C . GLY B 1 134 ? -0.161 15.859 -0.338 1 97.19 134 GLY B C 1
ATOM 2890 O O . GLY B 1 134 ? -1.293 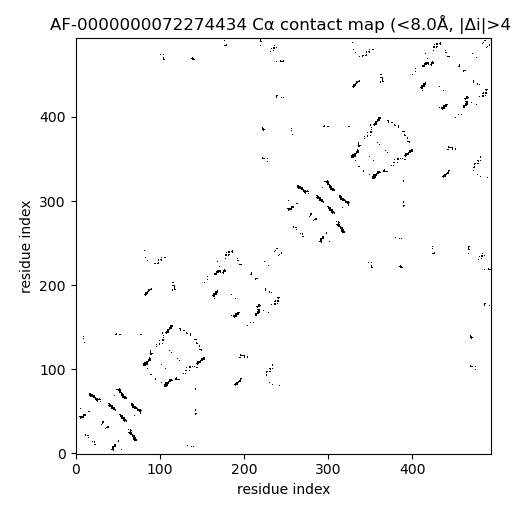15.906 0.148 1 97.19 134 GLY B O 1
ATOM 2891 N N . ALA B 1 135 ? 0.667 14.844 -0.182 1 97.94 135 ALA B N 1
ATOM 2892 C CA . ALA B 1 135 ? 0.293 13.703 0.652 1 97.94 135 ALA B CA 1
ATOM 2893 C C . ALA B 1 135 ? 0.112 14.125 2.107 1 97.94 135 ALA B C 1
ATOM 2895 O O . ALA B 1 135 ? -0.816 13.672 2.781 1 97.94 135 ALA B O 1
ATOM 2896 N N . ALA B 1 136 ? 1 14.953 2.619 1 97.44 136 ALA B N 1
ATOM 2897 C CA . ALA B 1 136 ? 0.897 15.445 3.992 1 97.44 136 ALA B CA 1
ATOM 2898 C C . ALA B 1 136 ? -0.398 16.219 4.199 1 97.44 136 ALA B C 1
ATOM 2900 O O . ALA B 1 136 ? -1.068 16.062 5.223 1 97.44 136 ALA B O 1
ATOM 2901 N N . GLU B 1 137 ? -0.754 17.109 3.256 1 96.69 137 GLU B N 1
ATOM 2902 C CA . GLU B 1 137 ? -2.014 17.844 3.312 1 96.69 137 GLU B CA 1
ATOM 2903 C C . GLU B 1 137 ? -3.203 16.891 3.416 1 96.69 137 GLU B C 1
ATOM 2905 O O . GLU B 1 137 ? -4.113 17.109 4.219 1 96.69 137 GLU B O 1
ATOM 2910 N N . GLN B 1 138 ? -3.109 15.867 2.672 1 94.06 138 GLN B N 1
ATOM 2911 C CA . GLN B 1 138 ? -4.238 14.953 2.584 1 94.06 138 GLN B CA 1
ATOM 2912 C C . GLN B 1 138 ? -4.328 14.07 3.828 1 94.06 138 GLN B C 1
ATOM 2914 O O . GLN B 1 138 ? -5.422 13.828 4.344 1 94.06 138 GLN B O 1
ATOM 2919 N N . CYS B 1 139 ? -3.227 13.539 4.297 1 95.44 139 CYS B N 1
ATOM 2920 C CA . CYS B 1 139 ? -3.273 12.555 5.375 1 95.44 139 CYS B CA 1
ATOM 2921 C C . CYS B 1 139 ? -3.244 13.234 6.734 1 95.44 139 CYS B C 1
ATOM 2923 O O . CYS B 1 139 ? -3.223 12.562 7.77 1 95.44 139 CYS B O 1
ATOM 2925 N N . GLU B 1 140 ? -3.156 14.555 6.801 1 93.81 140 GLU B N 1
ATOM 2926 C CA . GLU B 1 140 ? -3.254 15.414 7.977 1 93.81 140 GLU B CA 1
ATOM 2927 C C . GLU B 1 140 ? -2.018 15.281 8.859 1 93.81 140 GLU B C 1
ATOM 2929 O O . GLU B 1 140 ? -2.111 15.383 10.086 1 93.81 140 GLU B O 1
ATOM 2934 N N . ARG B 1 141 ? -0.981 14.883 8.266 1 94.88 141 ARG B N 1
ATOM 2935 C CA . ARG B 1 141 ? 0.307 14.906 8.953 1 94.88 141 ARG B CA 1
ATOM 2936 C C . ARG B 1 141 ? 0.863 16.312 9.031 1 94.88 141 ARG B C 1
ATOM 2938 O O . ARG B 1 141 ? 0.684 17.109 8.109 1 94.88 141 ARG B O 1
ATOM 2945 N N . LEU B 1 142 ? 1.562 16.656 10.133 1 96.25 142 LEU B N 1
ATOM 2946 C CA . LEU B 1 142 ? 2.102 18 10.281 1 96.25 142 LEU B CA 1
ATOM 2947 C C . LEU B 1 142 ? 3.549 18.062 9.812 1 96.25 142 LEU B C 1
ATOM 2949 O O . LEU B 1 142 ? 3.996 19.078 9.289 1 96.25 142 LEU B O 1
ATOM 2953 N N . THR B 1 143 ? 4.262 16.953 10 1 96.56 143 THR B N 1
ATOM 2954 C CA . THR B 1 143 ? 5.664 16.922 9.594 1 96.56 143 THR B CA 1
ATOM 2955 C C . THR B 1 143 ? 5.781 16.609 8.102 1 96.56 143 THR B C 1
ATOM 2957 O O . THR B 1 143 ? 4.91 15.945 7.527 1 96.56 143 THR B O 1
ATOM 2960 N N . LEU B 1 144 ? 6.828 17.078 7.516 1 97.19 144 LEU B N 1
ATOM 2961 C CA . LEU B 1 144 ? 7.176 16.703 6.148 1 97.19 144 LEU B CA 1
ATOM 2962 C C . LEU B 1 144 ? 8.445 15.867 6.121 1 97.19 144 LEU B C 1
ATOM 2964 O O . LEU B 1 144 ? 9.516 16.328 6.535 1 97.19 144 LEU B O 1
ATOM 2968 N N . PRO B 1 145 ? 8.336 14.648 5.645 1 97.69 145 PRO B N 1
ATOM 2969 C CA . PRO B 1 145 ? 9.578 13.883 5.48 1 97.69 145 PRO B CA 1
ATOM 2970 C C . PRO B 1 145 ? 10.594 14.602 4.594 1 97.69 145 PRO B C 1
ATOM 2972 O O . PRO B 1 145 ? 10.227 15.219 3.594 1 97.69 145 PRO B O 1
ATOM 2975 N N . ALA B 1 146 ? 11.875 14.539 4.984 1 97.12 146 ALA B N 1
ATOM 2976 C CA . ALA B 1 146 ? 12.93 15.062 4.125 1 97.12 146 ALA B CA 1
ATOM 2977 C C . ALA B 1 146 ? 13.039 14.25 2.836 1 97.12 146 ALA B C 1
ATOM 2979 O O . ALA B 1 146 ? 12.844 13.031 2.842 1 97.12 146 ALA B O 1
ATOM 2980 N N . VAL B 1 147 ? 13.266 14.93 1.771 1 98.25 147 VAL B N 1
ATOM 2981 C CA . VAL B 1 147 ? 13.586 14.289 0.5 1 98.25 147 VAL B CA 1
ATOM 2982 C C . VAL B 1 147 ? 15.039 14.562 0.131 1 98.25 147 VAL B C 1
ATOM 2984 O O . VAL B 1 147 ? 15.398 15.703 -0.193 1 98.25 147 VAL B O 1
ATOM 2987 N N . PHE B 1 148 ? 15.828 13.539 0.193 1 98 148 PHE B N 1
ATOM 2988 C CA . PHE B 1 148 ? 17.25 13.695 -0.096 1 98 148 PHE B CA 1
ATOM 2989 C C . PHE B 1 148 ? 17.516 13.57 -1.591 1 98 148 PHE B C 1
ATOM 2991 O O . PHE B 1 148 ? 16.719 12.969 -2.32 1 98 148 PHE B O 1
ATOM 2998 N N . GLU B 1 149 ? 18.641 14.172 -2.02 1 97.25 149 GLU B N 1
ATOM 2999 C CA . GLU B 1 149 ? 19.109 13.953 -3.389 1 97.25 149 GLU B CA 1
ATOM 3000 C C . GLU B 1 149 ? 19.516 12.492 -3.611 1 97.25 149 GLU B C 1
ATOM 3002 O O . GLU B 1 149 ? 20.031 11.852 -2.705 1 97.25 149 GLU B O 1
ATOM 3007 N N . PRO B 1 150 ? 19.219 12.062 -4.848 1 97.44 150 PRO B N 1
ATOM 3008 C CA . PRO B 1 150 ? 19.656 10.695 -5.152 1 97.44 150 PRO B CA 1
ATOM 3009 C C . PRO B 1 150 ? 21.156 10.484 -4.969 1 97.44 150 PRO B C 1
ATOM 3011 O O . PRO B 1 150 ? 21.938 11.383 -5.266 1 97.44 150 PRO B O 1
ATOM 3014 N N . ARG B 1 151 ? 21.531 9.391 -4.445 1 97.31 151 ARG B N 1
ATOM 3015 C CA . ARG B 1 151 ? 22.938 9.031 -4.238 1 97.31 151 ARG B CA 1
ATOM 3016 C C . ARG B 1 151 ? 23.188 7.59 -4.668 1 97.31 151 ARG B C 1
ATOM 3018 O O . ARG B 1 151 ? 22.312 6.734 -4.555 1 97.31 151 ARG B O 1
ATOM 3025 N N . PRO B 1 152 ? 24.438 7.312 -5.145 1 97.44 152 PRO B N 1
ATOM 3026 C CA . PRO B 1 152 ? 24.797 5.91 -5.367 1 97.44 152 PRO B CA 1
ATOM 3027 C C . PRO B 1 152 ? 24.797 5.09 -4.078 1 97.44 152 PRO B C 1
ATOM 3029 O O . PRO B 1 152 ? 25.203 5.598 -3.025 1 97.44 152 PRO B O 1
ATOM 3032 N N . LEU B 1 153 ? 24.422 3.84 -4.191 1 98.25 153 LEU B N 1
ATOM 3033 C CA . LEU B 1 153 ? 24.375 2.953 -3.035 1 98.25 153 LEU B CA 1
ATOM 3034 C C . LEU B 1 153 ? 25.719 2.939 -2.314 1 98.25 153 LEU B C 1
ATOM 3036 O O . LEU B 1 153 ? 25.766 3.018 -1.084 1 98.25 153 LEU B O 1
ATOM 3040 N N . ALA B 1 154 ? 26.797 2.885 -3.041 1 97.94 154 ALA B N 1
ATOM 3041 C CA . ALA B 1 154 ? 28.125 2.809 -2.465 1 97.94 154 ALA B CA 1
ATOM 3042 C C . ALA B 1 154 ? 28.406 4.008 -1.563 1 97.94 154 ALA B C 1
ATOM 3044 O O . ALA B 1 154 ? 28.969 3.857 -0.476 1 97.94 154 ALA B O 1
ATOM 3045 N N . LYS B 1 155 ? 28.016 5.16 -1.962 1 98.25 155 LYS B N 1
ATOM 3046 C CA . LYS B 1 155 ? 28.234 6.379 -1.189 1 98.25 155 LYS B CA 1
ATOM 3047 C C . LYS B 1 155 ? 27.391 6.395 0.072 1 98.25 155 LYS B C 1
ATOM 3049 O O . LYS B 1 155 ? 27.844 6.832 1.132 1 98.25 155 LYS B O 1
ATOM 3054 N N . VAL B 1 156 ? 26.156 5.953 -0.095 1 98.5 156 VAL B N 1
ATOM 3055 C CA . VAL B 1 156 ? 25.266 5.871 1.049 1 98.5 156 VAL B CA 1
ATOM 3056 C C . VAL B 1 156 ? 25.859 4.961 2.117 1 98.5 156 VAL B C 1
ATOM 3058 O O . VAL B 1 156 ? 25.859 5.301 3.303 1 98.5 156 VAL B O 1
ATOM 3061 N N . LEU B 1 157 ? 26.359 3.838 1.707 1 98.31 157 LEU B N 1
ATOM 3062 C CA . LEU B 1 157 ? 26.906 2.854 2.633 1 98.31 157 LEU B CA 1
ATOM 3063 C C . LEU B 1 157 ? 28.188 3.377 3.295 1 98.31 157 LEU B C 1
ATOM 3065 O O . LEU B 1 157 ? 28.422 3.133 4.48 1 98.31 157 LEU B O 1
ATOM 3069 N N . GLU B 1 158 ? 28.969 4.062 2.549 1 97.62 158 GLU B N 1
ATOM 3070 C CA . GLU B 1 158 ? 30.203 4.645 3.068 1 97.62 158 GLU B CA 1
ATOM 3071 C C . GLU B 1 158 ? 29.906 5.625 4.203 1 97.62 158 GLU B C 1
ATOM 3073 O O . GLU B 1 158 ? 30.656 5.688 5.18 1 97.62 158 GLU B O 1
ATOM 3078 N N . ASP B 1 159 ? 28.844 6.34 4.09 1 97.56 159 ASP B N 1
ATOM 3079 C CA . ASP B 1 159 ? 28.5 7.41 5.023 1 97.56 159 ASP B CA 1
ATOM 3080 C C . ASP B 1 159 ? 27.453 6.949 6.02 1 97.56 159 ASP B C 1
ATOM 3082 O O . ASP B 1 159 ? 26.844 7.77 6.723 1 97.56 159 ASP B O 1
ATOM 3086 N N . TRP B 1 160 ? 27.188 5.695 6.105 1 98.06 160 TRP B N 1
ATOM 3087 C CA . TRP B 1 160 ? 26.031 5.223 6.867 1 98.06 160 TRP B CA 1
ATOM 3088 C C . TRP B 1 160 ? 26.219 5.48 8.359 1 98.06 160 TRP B C 1
ATOM 3090 O O . TRP B 1 160 ? 27.25 5.148 8.93 1 98.06 160 TRP B O 1
ATOM 3100 N N . PRO B 1 161 ? 25.297 6.051 8.992 1 96.62 161 PRO B N 1
ATOM 3101 C CA . PRO B 1 161 ? 25.375 6.234 10.445 1 96.62 161 PRO B CA 1
ATOM 3102 C C . PRO B 1 161 ? 25.219 4.926 11.219 1 96.62 161 PRO B C 1
ATOM 3104 O O . PRO B 1 161 ? 24.156 4.309 11.188 1 96.62 161 PRO B O 1
ATOM 3107 N N . ALA B 1 162 ? 26.094 4.57 12.078 1 94 162 ALA B N 1
ATOM 3108 C CA . ALA B 1 162 ? 26.156 3.27 12.734 1 94 162 ALA B CA 1
ATOM 3109 C C . ALA B 1 162 ? 24.984 3.096 13.711 1 94 162 ALA B C 1
ATOM 3111 O O . ALA B 1 162 ? 24.578 1.97 13.992 1 94 162 ALA B O 1
ATOM 3112 N N . GLU B 1 163 ? 24.484 4.18 14.133 1 95.88 163 GLU B N 1
ATOM 3113 C CA . GLU B 1 163 ? 23.422 4.105 15.133 1 95.88 163 GLU B CA 1
ATOM 3114 C C . GLU B 1 163 ? 22.062 3.816 14.484 1 95.88 163 GLU B C 1
ATOM 3116 O O . GLU B 1 163 ? 21.094 3.506 15.172 1 95.88 163 GLU B O 1
ATOM 3121 N N . ARG B 1 164 ? 21.984 3.896 13.203 1 97.62 164 ARG B N 1
ATOM 3122 C CA . ARG B 1 164 ? 20.734 3.646 12.5 1 97.62 164 ARG B CA 1
ATOM 3123 C C . ARG B 1 164 ? 20.688 2.227 11.945 1 97.62 164 ARG B C 1
ATOM 3125 O O . ARG B 1 164 ? 21.562 1.829 11.172 1 97.62 164 ARG B O 1
ATOM 3132 N N . ARG B 1 165 ? 19.688 1.518 12.305 1 98.25 165 ARG B N 1
ATOM 3133 C CA . ARG B 1 165 ? 19.5 0.156 11.812 1 98.25 165 ARG B CA 1
ATOM 3134 C C . ARG B 1 165 ? 18.953 0.158 10.391 1 98.25 165 ARG B C 1
ATOM 3136 O O . ARG B 1 165 ? 17.984 0.869 10.102 1 98.25 165 ARG B O 1
ATOM 3143 N N . LEU B 1 166 ? 19.594 -0.593 9.578 1 98.56 166 LEU B N 1
ATOM 3144 C CA . LEU B 1 166 ? 19.156 -0.702 8.188 1 98.56 166 LEU B CA 1
ATOM 3145 C C . LEU B 1 166 ? 18.5 -2.053 7.934 1 98.56 166 LEU B C 1
ATOM 3147 O O . LEU B 1 166 ? 19.125 -3.098 8.07 1 98.56 166 LEU B O 1
ATOM 3151 N N . PHE B 1 167 ? 17.234 -2.029 7.586 1 98.75 167 PHE B N 1
ATOM 3152 C CA . PHE B 1 167 ? 16.516 -3.23 7.184 1 98.75 167 PHE B CA 1
ATOM 3153 C C . PHE B 1 167 ? 16.406 -3.326 5.668 1 98.75 167 PHE B C 1
ATOM 3155 O O . PHE B 1 167 ? 15.812 -2.461 5.023 1 98.75 167 PHE B O 1
ATOM 3162 N N . VAL B 1 168 ? 16.984 -4.336 5.113 1 98.56 168 VAL B N 1
ATOM 3163 C CA . VAL B 1 168 ? 17 -4.555 3.672 1 98.56 168 VAL B CA 1
ATOM 3164 C C . VAL B 1 168 ? 15.883 -5.516 3.283 1 98.56 168 VAL B C 1
ATOM 3166 O O . VAL B 1 168 ? 15.898 -6.688 3.67 1 98.56 168 VAL B O 1
ATOM 3169 N N . LEU B 1 169 ? 14.891 -4.98 2.537 1 97.88 169 LEU B N 1
ATOM 3170 C CA . LEU B 1 169 ? 13.797 -5.84 2.096 1 97.88 169 LEU B CA 1
ATOM 3171 C C . LEU B 1 169 ? 14.258 -6.773 0.981 1 97.88 169 LEU B C 1
ATOM 3173 O O . LEU B 1 169 ? 14.516 -6.332 -0.141 1 97.88 169 LEU B O 1
ATOM 3177 N N . ALA B 1 170 ? 14.406 -7.988 1.281 1 90.25 170 ALA B N 1
ATOM 3178 C CA . ALA B 1 170 ? 14.992 -8.953 0.357 1 90.25 170 ALA B CA 1
ATOM 3179 C C . ALA B 1 170 ? 14.312 -10.32 0.49 1 90.25 170 ALA B C 1
ATOM 3181 O O . ALA B 1 170 ? 13.891 -10.703 1.582 1 90.25 170 ALA B O 1
ATOM 3182 N N . GLU B 1 171 ? 14.211 -10.867 -0.699 1 80.25 171 GLU B N 1
ATOM 3183 C CA . GLU B 1 171 ? 13.742 -12.25 -0.72 1 80.25 171 GLU B CA 1
ATOM 3184 C C . GLU B 1 171 ? 14.898 -13.227 -0.52 1 80.25 171 GLU B C 1
ATOM 3186 O O . GLU B 1 171 ? 15.562 -13.617 -1.483 1 80.25 171 GLU B O 1
ATOM 3191 N N . ARG B 1 172 ? 15.289 -13.453 0.636 1 76.06 172 ARG B N 1
ATOM 3192 C CA . ARG B 1 172 ? 16.375 -14.359 0.968 1 76.06 172 ARG B CA 1
ATOM 3193 C C . ARG B 1 172 ? 15.93 -15.406 1.988 1 76.06 172 ARG B C 1
ATOM 3195 O O . ARG B 1 172 ? 15.031 -15.148 2.787 1 76.06 172 ARG B O 1
ATOM 3202 N N . ARG B 1 173 ? 16.656 -16.484 1.882 1 74.25 173 ARG B N 1
ATOM 3203 C CA . ARG B 1 173 ? 16.328 -17.594 2.779 1 74.25 173 ARG B CA 1
ATOM 3204 C C . ARG B 1 173 ? 16.625 -17.219 4.23 1 74.25 173 ARG B C 1
ATOM 3206 O O . ARG B 1 173 ? 15.906 -17.641 5.137 1 74.25 173 ARG B O 1
ATOM 3213 N N . ASP B 1 174 ? 17.562 -16.391 4.453 1 83.88 174 ASP B N 1
ATOM 3214 C CA . ASP B 1 174 ? 17.953 -16.078 5.828 1 83.88 174 ASP B CA 1
ATOM 3215 C C . ASP B 1 174 ? 17.344 -14.758 6.293 1 83.88 174 ASP B C 1
ATOM 3217 O O . ASP B 1 174 ? 17.672 -14.266 7.375 1 83.88 174 ASP B O 1
ATOM 3221 N N . ALA B 1 175 ? 16.453 -14.281 5.551 1 93.25 175 ALA B N 1
ATOM 3222 C CA . ALA B 1 175 ? 15.805 -13.039 5.945 1 93.25 175 ALA B CA 1
ATOM 3223 C C . ALA B 1 175 ? 14.852 -13.258 7.113 1 93.25 175 ALA B C 1
ATOM 3225 O O . ALA B 1 175 ? 14.156 -14.281 7.168 1 93.25 175 ALA B O 1
ATOM 3226 N N . LEU B 1 176 ? 14.852 -12.383 8.07 1 95.44 176 LEU B N 1
ATOM 3227 C CA . LEU B 1 176 ? 13.93 -12.453 9.203 1 95.44 176 LEU B CA 1
ATOM 3228 C C . LEU B 1 176 ? 12.539 -11.977 8.797 1 95.44 176 LEU B C 1
ATOM 3230 O O . LEU B 1 176 ? 12.406 -11.023 8.023 1 95.44 176 LEU B O 1
ATOM 3234 N N . PRO B 1 177 ? 11.508 -12.641 9.344 1 96.88 177 PRO B N 1
ATOM 3235 C CA . PRO B 1 177 ? 10.18 -12.062 9.125 1 96.88 177 PRO B CA 1
ATOM 3236 C C . PRO B 1 177 ? 10.07 -10.617 9.609 1 96.88 177 PRO B C 1
ATOM 3238 O O . PRO B 1 177 ? 10.609 -10.281 10.664 1 96.88 177 PRO B O 1
ATOM 3241 N N . ALA B 1 178 ? 9.414 -9.812 8.883 1 97.62 178 ALA B N 1
ATOM 3242 C CA . ALA B 1 178 ? 9.383 -8.359 9.07 1 97.62 178 ALA B CA 1
ATOM 3243 C C . ALA B 1 178 ? 8.977 -8 10.492 1 97.62 178 ALA B C 1
ATOM 3245 O O . ALA B 1 178 ? 9.648 -7.211 11.164 1 97.62 178 ALA B O 1
ATOM 3246 N N . ALA B 1 179 ? 7.852 -8.586 10.969 1 97.31 179 ALA B N 1
ATOM 3247 C CA . ALA B 1 179 ? 7.348 -8.227 12.289 1 97.31 179 ALA B CA 1
ATOM 3248 C C . ALA B 1 179 ? 8.391 -8.508 13.367 1 97.31 179 ALA B C 1
ATOM 3250 O O . ALA B 1 179 ? 8.594 -7.695 14.273 1 97.31 179 ALA B O 1
ATOM 3251 N N . ARG B 1 180 ? 9.031 -9.633 13.289 1 96.38 180 ARG B N 1
ATOM 3252 C CA . ARG B 1 180 ? 10.062 -10 14.258 1 96.38 180 ARG B CA 1
ATOM 3253 C C . ARG B 1 180 ? 11.258 -9.062 14.172 1 96.38 180 ARG B C 1
ATOM 3255 O O . ARG B 1 180 ? 11.758 -8.594 15.195 1 96.38 180 ARG B O 1
ATOM 3262 N N . ALA B 1 181 ? 11.75 -8.836 12.992 1 97.19 181 ALA B N 1
ATOM 3263 C CA . ALA B 1 181 ? 12.891 -7.953 12.789 1 97.19 181 ALA B CA 1
ATOM 3264 C C . ALA B 1 181 ? 12.617 -6.562 13.344 1 97.19 181 ALA B C 1
ATOM 3266 O O . ALA B 1 181 ? 13.445 -5.992 14.055 1 97.19 181 ALA B O 1
ATOM 3267 N N . PHE B 1 182 ? 11.461 -6.043 13.039 1 97.94 182 PHE B N 1
ATOM 3268 C CA . PHE B 1 182 ? 11.125 -4.672 13.414 1 97.94 182 PHE B CA 1
ATOM 3269 C C . PHE B 1 182 ? 10.883 -4.566 14.914 1 97.94 182 PHE B C 1
ATOM 3271 O O . PHE B 1 182 ? 11.25 -3.566 15.539 1 97.94 182 PHE B O 1
ATOM 3278 N N . ALA B 1 183 ? 10.227 -5.57 15.484 1 95.38 183 ALA B N 1
ATOM 3279 C CA . ALA B 1 183 ? 9.969 -5.566 16.922 1 95.38 183 ALA B CA 1
ATOM 3280 C C . ALA B 1 183 ? 11.273 -5.426 17.703 1 95.38 183 ALA B C 1
ATOM 3282 O O . ALA B 1 183 ? 11.297 -4.789 18.766 1 95.38 183 ALA B O 1
ATOM 3283 N N . GLY B 1 184 ? 12.312 -5.965 17.203 1 94.25 184 GLY B N 1
ATOM 3284 C CA . GLY B 1 184 ? 13.602 -5.914 17.875 1 94.25 184 GLY B CA 1
ATOM 3285 C C . GLY B 1 184 ? 14.273 -4.555 17.766 1 94.25 184 GLY B C 1
ATOM 3286 O O . GLY B 1 184 ? 15.281 -4.305 18.422 1 94.25 184 GLY B O 1
ATOM 3287 N N . ALA B 1 185 ? 13.719 -3.682 17 1 94.19 185 ALA B N 1
ATOM 3288 C CA . ALA B 1 185 ? 14.344 -2.385 16.766 1 94.19 185 ALA B CA 1
ATOM 3289 C C . ALA B 1 185 ? 13.438 -1.244 17.219 1 94.19 185 ALA B C 1
ATOM 3291 O O . ALA B 1 185 ? 13.57 -0.109 16.766 1 94.19 185 ALA B O 1
ATOM 3292 N N . ARG B 1 186 ? 12.578 -1.641 18.109 1 90.81 186 ARG B N 1
ATOM 3293 C CA . ARG B 1 186 ? 11.695 -0.619 18.656 1 90.81 186 ARG B CA 1
ATOM 3294 C C . ARG B 1 186 ? 12.492 0.504 19.312 1 90.81 186 ARG B C 1
ATOM 3296 O O . ARG B 1 186 ? 13.477 0.249 20 1 90.81 186 ARG B O 1
ATOM 3303 N N . ALA B 1 187 ? 12.258 1.779 19.078 1 89.38 187 ALA B N 1
ATOM 3304 C CA . ALA B 1 187 ? 12.828 2.963 19.703 1 89.38 187 ALA B CA 1
ATOM 3305 C C . ALA B 1 187 ? 14.18 3.32 19.078 1 89.38 187 ALA B C 1
ATOM 3307 O O . ALA B 1 187 ? 14.844 4.254 19.531 1 89.38 187 ALA B O 1
ATOM 3308 N N . LEU B 1 188 ? 14.617 2.469 18.125 1 93.19 188 LEU B N 1
ATOM 3309 C CA . LEU B 1 188 ? 15.859 2.779 17.422 1 93.19 188 LEU B CA 1
ATOM 3310 C C . LEU B 1 188 ? 15.586 3.586 16.156 1 93.19 188 LEU B C 1
ATOM 3312 O O . LEU B 1 188 ? 14.477 3.547 15.617 1 93.19 188 LEU B O 1
ATOM 3316 N N . LYS B 1 189 ? 16.625 4.352 15.797 1 96.75 189 LYS B N 1
ATOM 3317 C CA . LYS B 1 189 ? 16.578 4.922 14.453 1 96.75 189 LYS B CA 1
ATOM 3318 C C . LYS B 1 189 ? 16.641 3.83 13.383 1 96.75 189 LYS B C 1
ATOM 3320 O 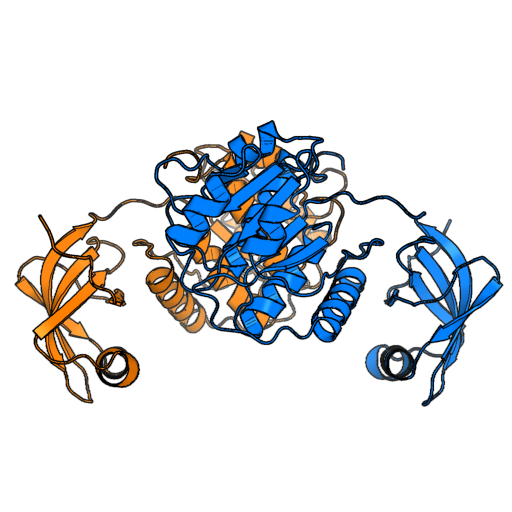O . LYS B 1 189 ? 17.484 2.93 13.469 1 96.75 189 LYS B O 1
ATOM 3325 N N . ALA B 1 190 ? 15.711 3.902 12.5 1 98.31 190 ALA B N 1
ATOM 3326 C CA . ALA B 1 190 ? 15.641 2.811 11.531 1 98.31 190 ALA B CA 1
ATOM 3327 C C . ALA B 1 190 ? 15.57 3.348 10.102 1 98.31 190 ALA B C 1
ATOM 3329 O O . ALA B 1 190 ? 15.227 4.512 9.891 1 98.31 190 ALA B O 1
ATOM 3330 N N . ALA B 1 191 ? 15.953 2.5 9.234 1 98.81 191 ALA B N 1
ATOM 3331 C CA . ALA B 1 191 ? 15.797 2.713 7.793 1 98.81 191 ALA B CA 1
ATOM 3332 C C . ALA B 1 191 ? 15.383 1.423 7.094 1 98.81 191 ALA B C 1
ATOM 3334 O O . ALA B 1 191 ? 15.773 0.329 7.508 1 98.81 191 ALA B O 1
ATOM 3335 N N . LEU B 1 192 ? 14.555 1.563 6.16 1 98.88 192 LEU B N 1
ATOM 3336 C CA . LEU B 1 192 ? 14.156 0.474 5.277 1 98.88 192 LEU B CA 1
ATOM 3337 C C . LEU B 1 192 ? 14.672 0.705 3.859 1 98.88 192 LEU B C 1
ATOM 3339 O O . LEU B 1 192 ? 14.633 1.83 3.357 1 98.88 192 LEU B O 1
ATOM 3343 N N . LEU B 1 193 ? 15.125 -0.316 3.199 1 98.88 193 LEU B N 1
ATOM 3344 C CA . LEU B 1 193 ? 15.602 -0.186 1.826 1 98.88 193 LEU B CA 1
ATOM 3345 C C . LEU B 1 193 ? 14.844 -1.133 0.899 1 98.88 193 LEU B C 1
ATOM 3347 O O . LEU B 1 193 ? 14.812 -2.342 1.138 1 98.88 193 LEU B O 1
ATOM 3351 N N . VAL B 1 194 ? 14.211 -0.599 -0.079 1 98.44 194 VAL B N 1
ATOM 3352 C CA . VAL B 1 194 ? 13.539 -1.388 -1.108 1 98.44 194 VAL B CA 1
ATOM 3353 C C . VAL B 1 194 ? 14.289 -1.245 -2.434 1 98.44 194 VAL B C 1
ATOM 3355 O O . VAL B 1 194 ? 14.656 -0.137 -2.83 1 98.44 194 VAL B O 1
ATOM 3358 N N . GLY B 1 195 ? 14.555 -2.299 -3.107 1 97.44 195 GLY B N 1
ATOM 3359 C CA . GLY B 1 195 ? 15.297 -2.322 -4.359 1 97.44 195 GLY B CA 1
ATOM 3360 C C . GLY B 1 195 ? 14.453 -1.946 -5.559 1 97.44 195 GLY B C 1
ATOM 3361 O O . GLY B 1 195 ? 13.273 -1.594 -5.414 1 97.44 195 GLY B O 1
ATOM 3362 N N . PRO B 1 196 ? 15.117 -1.979 -6.746 1 96.44 196 PRO B N 1
ATOM 3363 C CA . PRO B 1 196 ? 14.422 -1.638 -7.988 1 96.44 196 PRO B CA 1
ATOM 3364 C C . PRO B 1 196 ? 13.516 -2.764 -8.492 1 96.44 196 PRO B C 1
ATOM 3366 O O . PRO B 1 196 ? 13.453 -3.83 -7.871 1 96.44 196 PRO B O 1
ATOM 3369 N N . GLU B 1 197 ? 12.781 -2.564 -9.609 1 93.81 197 GLU B N 1
ATOM 3370 C CA . GLU B 1 197 ? 11.891 -3.549 -10.219 1 93.81 197 GLU B CA 1
ATOM 3371 C C . GLU B 1 197 ? 12.625 -4.863 -10.484 1 93.81 197 GLU B C 1
ATOM 3373 O O . GLU B 1 197 ? 12.047 -5.941 -10.328 1 93.81 197 GLU B O 1
ATOM 3378 N N . GLY B 1 198 ? 13.836 -4.797 -10.805 1 92.25 198 GLY B N 1
ATOM 3379 C CA . GLY B 1 198 ? 14.625 -5.977 -11.117 1 92.25 198 GLY B CA 1
ATOM 3380 C C . GLY B 1 198 ? 15.25 -6.625 -9.898 1 92.25 198 GLY B C 1
ATOM 3381 O O . GLY B 1 198 ? 16.016 -7.586 -10.023 1 92.25 198 GLY B O 1
ATOM 3382 N N . GLY B 1 199 ? 14.93 -6.152 -8.711 1 94.38 199 GLY B N 1
ATOM 3383 C CA . GLY B 1 199 ? 15.531 -6.68 -7.5 1 94.38 199 GLY B CA 1
ATOM 3384 C C . GLY B 1 199 ? 16.938 -6.188 -7.27 1 94.38 199 GLY B C 1
ATOM 3385 O O . GLY B 1 199 ? 17.516 -5.492 -8.117 1 94.38 199 GLY B O 1
ATOM 3386 N N . LEU B 1 200 ? 17.453 -6.531 -6.129 1 95.62 200 LEU B N 1
ATOM 3387 C CA . LEU B 1 200 ? 18.828 -6.16 -5.801 1 95.62 200 LEU B CA 1
ATOM 3388 C C . LEU B 1 200 ? 19.828 -7.152 -6.402 1 95.62 200 LEU B C 1
ATOM 3390 O O . LEU B 1 200 ? 19.656 -8.367 -6.266 1 95.62 200 LEU B O 1
ATOM 3394 N N . ASP B 1 201 ? 20.781 -6.617 -7.039 1 95.19 201 ASP B N 1
ATOM 3395 C CA . ASP B 1 201 ? 21.906 -7.426 -7.5 1 95.19 201 ASP B CA 1
ATOM 3396 C C . ASP B 1 201 ? 22.641 -8.062 -6.324 1 95.19 201 ASP B C 1
ATOM 3398 O O . ASP B 1 201 ? 22.734 -7.469 -5.25 1 95.19 201 ASP B O 1
ATOM 3402 N N . ASP B 1 202 ? 23.25 -9.195 -6.594 1 95.56 202 ASP B N 1
ATOM 3403 C CA . ASP B 1 202 ? 23.953 -9.914 -5.539 1 95.56 202 ASP B CA 1
ATOM 3404 C C . ASP B 1 202 ? 25.047 -9.047 -4.922 1 95.56 202 ASP B C 1
ATOM 3406 O O . ASP B 1 202 ? 25.266 -9.07 -3.705 1 95.56 202 ASP B O 1
ATOM 3410 N N . LYS B 1 203 ? 25.734 -8.32 -5.723 1 96.94 203 LYS B N 1
ATOM 3411 C CA . LYS B 1 203 ? 26.797 -7.461 -5.223 1 96.94 203 LYS B CA 1
ATOM 3412 C C . LYS B 1 203 ? 26.25 -6.344 -4.34 1 96.94 203 LYS B C 1
ATOM 3414 O O . LYS B 1 203 ? 26.844 -5.992 -3.324 1 96.94 203 LYS B O 1
ATOM 3419 N N . ASP B 1 204 ? 25.156 -5.727 -4.777 1 97.44 204 ASP B N 1
ATOM 3420 C CA . ASP B 1 204 ? 24.484 -4.723 -3.955 1 97.44 204 ASP B CA 1
ATOM 3421 C C . ASP B 1 204 ? 24.047 -5.316 -2.617 1 97.44 204 ASP B C 1
ATOM 3423 O O . ASP B 1 204 ? 24.281 -4.719 -1.563 1 97.44 204 ASP B O 1
ATOM 3427 N N . LEU B 1 205 ? 23.406 -6.441 -2.723 1 96.69 205 LEU B N 1
ATOM 3428 C CA . LEU B 1 205 ? 22.906 -7.109 -1.521 1 96.69 205 LEU B CA 1
ATOM 3429 C C . LEU B 1 205 ? 24.047 -7.457 -0.58 1 96.69 205 LEU B C 1
ATOM 3431 O O . LEU B 1 205 ? 23.953 -7.23 0.629 1 96.69 205 LEU B O 1
ATOM 3435 N N . ASP B 1 206 ? 25.109 -7.996 -1.132 1 96.75 206 ASP B N 1
ATOM 3436 C CA . ASP B 1 206 ? 26.281 -8.336 -0.333 1 96.75 206 ASP B CA 1
ATOM 3437 C C . ASP B 1 206 ? 26.844 -7.098 0.365 1 96.75 206 ASP B C 1
ATOM 3439 O O . ASP B 1 206 ? 27.188 -7.148 1.548 1 96.75 206 ASP B O 1
ATOM 3443 N N . ALA B 1 207 ? 26.953 -6.023 -0.368 1 97.69 207 ALA B N 1
ATOM 3444 C CA . ALA B 1 207 ? 27.469 -4.781 0.199 1 97.69 207 ALA B CA 1
ATOM 3445 C C . ALA B 1 207 ? 26.562 -4.281 1.325 1 97.69 207 ALA B C 1
ATOM 3447 O O . ALA B 1 207 ? 27.062 -3.828 2.363 1 97.69 207 ALA B O 1
ATOM 3448 N N . LEU B 1 208 ? 25.312 -4.348 1.126 1 97.75 208 LEU B N 1
ATOM 3449 C CA . LEU B 1 208 ? 24.344 -3.932 2.131 1 97.75 208 LEU B CA 1
ATOM 3450 C C . LEU B 1 208 ? 24.469 -4.777 3.393 1 97.75 208 LEU B C 1
ATOM 3452 O O . LEU B 1 208 ? 24.484 -4.242 4.504 1 97.75 208 LEU B O 1
ATOM 3456 N N . LEU B 1 209 ? 24.562 -6.062 3.184 1 96.06 209 LEU B N 1
ATOM 3457 C CA . LEU B 1 209 ? 24.531 -6.996 4.305 1 96.06 209 LEU B CA 1
ATOM 3458 C C . LEU B 1 209 ? 25.891 -7.035 5.016 1 96.06 209 LEU B C 1
ATOM 3460 O O . LEU B 1 209 ? 26 -7.574 6.117 1 96.06 209 LEU B O 1
ATOM 3464 N N . ALA B 1 210 ? 26.891 -6.469 4.383 1 96.44 210 ALA B N 1
ATOM 3465 C CA . ALA B 1 210 ? 28.203 -6.352 5.023 1 96.44 210 ALA B CA 1
ATOM 3466 C C . ALA B 1 210 ? 28.172 -5.293 6.121 1 96.44 210 ALA B C 1
ATOM 3468 O O . ALA B 1 210 ? 29.062 -5.27 6.984 1 96.44 210 ALA B O 1
ATOM 3469 N N . LEU B 1 211 ? 27.25 -4.367 6.086 1 96.38 211 LEU B N 1
ATOM 3470 C CA . LEU B 1 211 ? 27.094 -3.381 7.148 1 96.38 211 LEU B CA 1
ATOM 3471 C C . LEU B 1 211 ? 26.641 -4.047 8.445 1 96.38 211 LEU B C 1
ATOM 3473 O O . LEU B 1 211 ? 25.641 -4.781 8.453 1 96.38 211 LEU B O 1
ATOM 3477 N N . PRO B 1 212 ? 27.281 -3.812 9.578 1 96 212 PRO B N 1
ATOM 3478 C CA . PRO B 1 212 ? 26.922 -4.461 10.844 1 96 212 PRO B CA 1
ATOM 3479 C C . PRO B 1 212 ? 25.516 -4.109 11.305 1 96 212 PRO B C 1
ATOM 3481 O O . PRO B 1 212 ? 24.859 -4.91 11.984 1 96 212 PRO B O 1
ATOM 3484 N N . SER B 1 213 ? 25.062 -2.986 10.961 1 96.81 213 SER B N 1
ATOM 3485 C CA . SER B 1 213 ? 23.75 -2.523 11.406 1 96.81 213 SER B CA 1
ATOM 3486 C C . SER B 1 213 ? 22.656 -2.947 10.438 1 96.81 213 SER B C 1
ATOM 3488 O O . SER B 1 213 ? 21.5 -2.531 10.578 1 96.81 213 SER B O 1
ATOM 3490 N N . SER B 1 214 ? 22.984 -3.762 9.469 1 97.19 214 SER B N 1
ATOM 3491 C CA . SER B 1 214 ? 22.031 -4.148 8.43 1 97.19 214 SER B CA 1
ATOM 3492 C C . SER B 1 214 ? 21.422 -5.516 8.727 1 97.19 214 SER B C 1
ATOM 3494 O O . SER B 1 214 ? 22.109 -6.422 9.195 1 97.19 214 SER B O 1
ATOM 3496 N N . THR B 1 215 ? 20.172 -5.691 8.477 1 97.12 215 THR B N 1
ATOM 3497 C CA . THR B 1 215 ? 19.422 -6.934 8.648 1 97.12 215 THR B CA 1
ATOM 3498 C C . THR B 1 215 ? 18.516 -7.191 7.438 1 97.12 215 THR B C 1
ATOM 3500 O O . THR B 1 215 ? 17.719 -6.336 7.062 1 97.12 215 THR B O 1
ATOM 3503 N N . PRO B 1 216 ? 18.656 -8.328 6.766 1 97.44 216 PRO B N 1
ATOM 3504 C CA . PRO B 1 216 ? 17.688 -8.672 5.727 1 97.44 216 PRO B CA 1
ATOM 3505 C C . PRO B 1 216 ? 16.328 -9.047 6.297 1 97.44 216 PRO B C 1
ATOM 3507 O O . PRO B 1 216 ? 16.25 -9.719 7.328 1 97.44 216 PRO B O 1
ATOM 3510 N N . VAL B 1 217 ? 15.305 -8.609 5.668 1 97.69 217 VAL B N 1
ATOM 3511 C CA . VAL B 1 217 ? 13.938 -8.812 6.141 1 97.69 217 VAL B CA 1
ATOM 3512 C C . VAL B 1 217 ? 13.078 -9.359 5.008 1 97.69 217 VAL B C 1
ATOM 3514 O O . VAL B 1 217 ? 13.156 -8.891 3.873 1 97.69 217 VAL B O 1
ATOM 3517 N N . GLY B 1 218 ? 12.258 -10.352 5.344 1 96.75 218 GLY B N 1
ATOM 3518 C CA . GLY B 1 218 ? 11.328 -10.945 4.395 1 96.75 218 GLY B CA 1
ATOM 3519 C C . GLY B 1 218 ? 9.898 -10.5 4.598 1 96.75 218 GLY B C 1
ATOM 3520 O O . GLY B 1 218 ? 9.469 -10.266 5.73 1 96.75 218 GLY B O 1
ATOM 3521 N N . LEU B 1 219 ? 9.172 -10.375 3.498 1 97 219 LEU B N 1
ATOM 3522 C CA . LEU B 1 219 ? 7.77 -9.969 3.521 1 97 219 LEU B CA 1
ATOM 3523 C C . LEU B 1 219 ? 6.871 -11.094 3.018 1 97 219 LEU B C 1
ATOM 3525 O O . LEU B 1 219 ? 5.941 -10.852 2.244 1 97 219 LEU B O 1
ATOM 3529 N N . GLY B 1 220 ? 7.219 -12.289 3.406 1 94.75 220 GLY B N 1
ATOM 3530 C CA . GLY B 1 220 ? 6.352 -13.422 3.123 1 94.75 220 GLY B CA 1
ATOM 3531 C C . GLY B 1 220 ? 6.715 -14.141 1.838 1 94.75 220 GLY B C 1
ATOM 3532 O O . GLY B 1 220 ? 7.777 -13.891 1.259 1 94.75 220 GLY B O 1
ATOM 3533 N N . PRO B 1 221 ? 5.855 -15.047 1.38 1 92.75 221 PRO B N 1
ATOM 3534 C CA . PRO B 1 221 ? 6.207 -16 0.324 1 92.75 221 PRO B CA 1
ATOM 3535 C C . PRO B 1 221 ? 5.941 -15.453 -1.076 1 92.75 221 PRO B C 1
ATOM 3537 O O . PRO B 1 221 ? 6.383 -16.031 -2.066 1 92.75 221 PRO B O 1
ATOM 3540 N N . ARG B 1 222 ? 5.211 -14.422 -1.24 1 94.38 222 ARG B N 1
ATOM 3541 C CA . ARG B 1 222 ? 4.859 -13.875 -2.547 1 94.38 222 ARG B CA 1
ATOM 3542 C C . ARG B 1 222 ? 5.848 -12.789 -2.969 1 94.38 222 ARG B C 1
ATOM 3544 O O . ARG B 1 222 ? 6.434 -12.109 -2.121 1 94.38 222 ARG B O 1
ATOM 3551 N N . ILE B 1 223 ? 5.996 -12.648 -4.168 1 94.12 223 ILE B N 1
ATOM 3552 C CA . ILE B 1 223 ? 6.863 -11.602 -4.691 1 94.12 223 ILE B CA 1
ATOM 3553 C C . ILE B 1 223 ? 6.098 -10.281 -4.754 1 94.12 223 ILE B C 1
ATOM 3555 O O . ILE B 1 223 ? 5.176 -10.133 -5.555 1 94.12 223 ILE B O 1
ATOM 3559 N N . LEU B 1 224 ? 6.523 -9.375 -3.988 1 97.06 224 LEU B N 1
ATOM 3560 C CA . LEU B 1 224 ? 5.863 -8.078 -3.975 1 97.06 224 LEU B CA 1
ATOM 3561 C C . LEU B 1 224 ? 6.539 -7.113 -4.945 1 97.06 224 LEU B C 1
ATOM 3563 O O . LEU B 1 224 ? 7.77 -7.102 -5.062 1 97.06 224 LEU B O 1
ATOM 3567 N N . ARG B 1 225 ? 5.742 -6.336 -5.672 1 97.19 225 ARG B N 1
ATOM 3568 C CA . ARG B 1 225 ? 6.32 -5.195 -6.371 1 97.19 225 ARG B CA 1
ATOM 3569 C C . ARG B 1 225 ? 7.031 -4.258 -5.395 1 97.19 225 ARG B C 1
ATOM 3571 O O . ARG B 1 225 ? 6.695 -4.223 -4.207 1 97.19 225 ARG B O 1
ATOM 3578 N N . ALA B 1 226 ? 7.949 -3.49 -5.895 1 97.38 226 ALA B N 1
ATOM 3579 C CA . ALA B 1 226 ? 8.797 -2.65 -5.051 1 97.38 226 ALA B CA 1
ATOM 3580 C C . ALA B 1 226 ? 7.957 -1.653 -4.254 1 97.38 226 ALA B C 1
ATOM 3582 O O . ALA B 1 226 ? 8.172 -1.471 -3.055 1 97.38 226 ALA B O 1
ATOM 3583 N N . GLU B 1 227 ? 6.977 -0.984 -4.902 1 98.12 227 GLU B N 1
ATOM 3584 C CA . GLU B 1 227 ? 6.156 0 -4.207 1 98.12 227 GLU B CA 1
ATOM 3585 C C . GLU B 1 227 ? 5.25 -0.667 -3.176 1 98.12 227 GLU B C 1
ATOM 3587 O O . GLU B 1 227 ? 4.941 -0.077 -2.139 1 98.12 227 GLU B O 1
ATOM 3592 N N . THR B 1 228 ? 4.82 -1.943 -3.445 1 98.5 228 THR B N 1
ATOM 3593 C CA . THR B 1 228 ? 4.047 -2.707 -2.473 1 98.5 228 THR B CA 1
ATOM 3594 C C . THR B 1 228 ? 4.902 -3.066 -1.263 1 98.5 228 THR B C 1
ATOM 3596 O O . THR B 1 228 ? 4.461 -2.928 -0.12 1 98.5 228 THR B O 1
ATOM 3599 N N . ALA B 1 229 ? 6.125 -3.516 -1.552 1 98.56 229 ALA B N 1
ATOM 3600 C CA . ALA B 1 229 ? 7.047 -3.889 -0.482 1 98.56 229 ALA B CA 1
ATOM 3601 C C . ALA B 1 229 ? 7.312 -2.709 0.449 1 98.56 229 ALA B C 1
ATOM 3603 O O . ALA B 1 229 ? 7.32 -2.865 1.672 1 98.56 229 ALA B O 1
ATOM 3604 N N . ALA B 1 230 ? 7.523 -1.555 -0.112 1 98.75 230 ALA B N 1
ATOM 3605 C CA . ALA B 1 230 ? 7.785 -0.35 0.672 1 98.75 230 ALA B CA 1
ATOM 3606 C C . ALA B 1 230 ? 6.609 -0.026 1.588 1 98.75 230 ALA B C 1
ATOM 3608 O O . ALA B 1 230 ? 6.785 0.163 2.793 1 98.75 230 ALA B O 1
ATOM 3609 N N . ALA B 1 231 ? 5.422 0.011 0.992 1 98.88 231 ALA B N 1
ATOM 3610 C CA . ALA B 1 231 ? 4.23 0.346 1.77 1 98.88 231 ALA B CA 1
ATOM 3611 C C . ALA B 1 231 ? 3.967 -0.702 2.846 1 98.88 231 ALA B C 1
ATOM 3613 O O . ALA B 1 231 ? 3.645 -0.362 3.986 1 98.88 231 ALA B O 1
ATOM 3614 N N . ALA B 1 232 ? 4.133 -1.964 2.459 1 98.88 232 ALA B N 1
ATOM 3615 C CA . ALA B 1 232 ? 3.896 -3.062 3.393 1 98.88 232 ALA B CA 1
ATOM 3616 C C . ALA B 1 232 ? 4.875 -3.01 4.562 1 98.88 232 ALA B C 1
ATOM 3618 O O . ALA B 1 232 ? 4.477 -3.154 5.719 1 98.88 232 ALA B O 1
ATOM 3619 N N . ALA B 1 233 ? 6.117 -2.799 4.262 1 98.81 233 ALA B N 1
ATOM 3620 C CA . ALA B 1 233 ? 7.137 -2.744 5.305 1 98.81 233 ALA B CA 1
ATOM 3621 C C . ALA B 1 233 ? 6.891 -1.574 6.254 1 98.81 233 ALA B C 1
ATOM 3623 O O . ALA B 1 233 ? 7.016 -1.718 7.473 1 98.81 233 ALA B O 1
ATOM 3624 N N . LEU B 1 234 ? 6.523 -0.435 5.699 1 98.88 234 LEU B N 1
ATOM 3625 C CA . LEU B 1 234 ? 6.238 0.73 6.527 1 98.88 234 LEU B CA 1
ATOM 3626 C C . LEU B 1 234 ? 5.031 0.477 7.426 1 98.88 234 LEU B C 1
ATOM 3628 O O . LEU B 1 234 ? 5.027 0.869 8.594 1 98.88 234 LEU B O 1
ATOM 3632 N N . ALA B 1 235 ? 3.996 -0.161 6.883 1 98.81 235 ALA B N 1
ATOM 3633 C CA . ALA B 1 235 ? 2.809 -0.479 7.672 1 98.81 235 ALA B CA 1
ATOM 3634 C C . ALA B 1 235 ? 3.156 -1.407 8.828 1 98.81 235 ALA B C 1
ATOM 3636 O O . ALA B 1 235 ? 2.736 -1.172 9.969 1 98.81 235 ALA B O 1
ATOM 3637 N N . VAL B 1 236 ? 3.918 -2.447 8.531 1 98.69 236 VAL B N 1
ATOM 3638 C CA . VAL B 1 236 ? 4.305 -3.398 9.57 1 98.69 236 VAL B CA 1
ATOM 3639 C C . VAL B 1 236 ? 5.184 -2.703 10.602 1 98.69 236 VAL B C 1
ATOM 3641 O O . VAL B 1 236 ? 5.023 -2.914 11.812 1 98.69 236 VAL B O 1
ATOM 3644 N N . TRP B 1 237 ? 6.137 -1.847 10.172 1 98.56 237 TRP B N 1
ATOM 3645 C CA . TRP B 1 237 ? 6.961 -1.081 11.102 1 98.56 237 TRP B CA 1
ATOM 3646 C C . TRP B 1 237 ? 6.09 -0.269 12.062 1 98.56 237 TRP B C 1
ATOM 3648 O O . TRP B 1 237 ? 6.277 -0.323 13.273 1 98.56 237 TRP B O 1
ATOM 3658 N N . GLN B 1 238 ? 5.125 0.49 11.477 1 97.75 238 GLN B N 1
ATOM 3659 C CA . GLN B 1 238 ? 4.277 1.343 12.305 1 97.75 238 GLN B CA 1
ATOM 3660 C C . GLN B 1 238 ? 3.471 0.516 13.297 1 97.75 238 GLN B C 1
ATOM 3662 O O . GLN B 1 238 ? 3.277 0.928 14.445 1 97.75 238 GLN B O 1
ATOM 3667 N N . ALA B 1 239 ? 3.041 -0.627 12.906 1 97.69 239 ALA B N 1
ATOM 3668 C CA . ALA B 1 239 ? 2.17 -1.47 13.719 1 97.69 239 ALA B CA 1
ATOM 3669 C C . ALA B 1 239 ? 2.938 -2.096 14.875 1 97.69 239 ALA B C 1
ATOM 3671 O O . ALA B 1 239 ? 2.387 -2.293 15.961 1 97.69 239 ALA B O 1
ATOM 3672 N N . VAL B 1 240 ? 4.238 -2.381 14.641 1 96.88 240 VAL B N 1
ATOM 3673 C CA . VAL B 1 240 ? 4.918 -3.211 15.633 1 96.88 240 VAL B CA 1
ATOM 3674 C C . VAL B 1 240 ? 5.984 -2.389 16.359 1 96.88 240 VAL B C 1
ATOM 3676 O O . VAL B 1 240 ? 6.367 -2.711 17.484 1 96.88 240 VAL B O 1
ATOM 3679 N N . ALA B 1 241 ? 6.469 -1.373 15.711 1 96.75 241 ALA B N 1
ATOM 3680 C CA . ALA B 1 241 ? 7.598 -0.644 16.281 1 96.75 241 ALA B CA 1
ATOM 3681 C C . ALA B 1 241 ? 7.344 0.861 16.266 1 96.75 241 ALA B C 1
ATOM 3683 O O . ALA B 1 241 ? 8.039 1.622 16.938 1 96.75 241 ALA B O 1
ATOM 3684 N N . GLY B 1 242 ? 6.344 1.25 15.461 1 96.19 242 GLY B N 1
ATOM 3685 C CA . GLY B 1 242 ? 6.141 2.672 15.242 1 96.19 242 GLY B CA 1
ATOM 3686 C C . GLY B 1 242 ? 5.031 3.256 16.094 1 96.19 242 GLY B C 1
ATOM 3687 O O . GLY B 1 242 ? 4.961 2.98 17.297 1 96.19 242 GLY B O 1
ATOM 3688 N N . ASP B 1 243 ? 4.164 4.031 15.555 1 94.88 243 ASP B N 1
ATOM 3689 C CA . ASP B 1 243 ? 3.27 4.867 16.344 1 94.88 243 ASP B CA 1
ATOM 3690 C C . ASP B 1 243 ? 1.824 4.387 16.234 1 94.88 243 ASP B C 1
ATOM 3692 O O . ASP B 1 243 ? 0.89 5.141 16.516 1 94.88 243 ASP B O 1
ATOM 3696 N N . TRP B 1 244 ? 1.583 3.123 15.727 1 95.31 244 TRP B N 1
ATOM 3697 C CA . TRP B 1 244 ? 0.21 2.643 15.617 1 95.31 244 TRP B CA 1
ATOM 3698 C C . TRP B 1 244 ? -0.289 2.102 16.953 1 95.31 244 TRP B C 1
ATOM 3700 O O . TRP B 1 244 ? -1.489 1.877 17.125 1 95.31 244 TRP B O 1
ATOM 3710 N N . GLU B 1 245 ? 0.562 1.844 17.969 1 86.56 245 GLU B N 1
ATOM 3711 C CA . GLU B 1 245 ? 0.127 1.356 19.266 1 86.56 245 GLU B CA 1
ATOM 3712 C C . GLU B 1 245 ? -0.175 2.514 20.219 1 86.56 245 GLU B C 1
ATOM 3714 O O . GLU B 1 245 ? -0.855 2.332 21.234 1 86.56 245 GLU B O 1
ATOM 3719 N N . THR B 1 246 ? 0.518 3.621 20.047 1 66.31 246 THR B N 1
ATOM 3720 C CA . THR B 1 246 ? 0.4 4.719 21 1 66.31 246 THR B CA 1
ATOM 3721 C C . THR B 1 246 ? -0.905 5.48 20.797 1 66.31 246 THR B C 1
ATOM 3723 O O . THR B 1 246 ? -1.391 6.152 21.703 1 66.31 246 THR B O 1
ATOM 3726 N N . ARG B 1 247 ? -1.689 5.352 19.719 1 51.22 247 ARG B N 1
ATOM 3727 C CA . ARG B 1 247 ? -2.879 6.195 19.766 1 51.22 247 ARG B CA 1
ATOM 3728 C C . ARG B 1 247 ? -3.994 5.527 20.562 1 51.22 247 ARG B C 1
ATOM 3730 O O . ARG B 1 247 ? -4.121 4.301 20.547 1 51.22 247 ARG B O 1
#

Foldseek 3Di:
DDPDADPFEAEAQDDADAFDKGKFAQVVLCCCCPVVVDAFQGWYWYAHQAAAIFIWTWHHRDNGTTMITTHGHPGGHDDQQAAEEEEADEPDVLNLLLLLLCLLLRYQAYEHEHAPPRPDDDDDQVVSQVSQRVSCRVSVPRHGHYYDDYDYLVVCLVPPDLQEAEEEADDDPPAAELLVVLLVQAPGHYYYYFYYQVGHDPVSVVSQVVRPRYGYYYHDDDDDGRSRSSSSSSNSNCVRRNVPPVD/DDPDADPFEAEAQDDADAFDKGKFAQVVLCCCCPVVVDAFQGWYWYAHQAAAIFIWTWHHRDNGTTMITTHGHPGGRDDQAAAEEEEADEPDVLNLLLLLLCLLLRHQAYEHEHAPPRDDDDDDQVVSQVSQRVSCRVSVPRHGHYYDDYDYLVVCLVPPDLQEAEEEADDDPPAAELLVVLLVQAPGHYYYYFYYQVGHDPVSVVSQVVRPRYGYYYHDDDDDGRSRSSSSSSNSNCVRRNVPPVD

Organism: Rhodospirillum rubrum (strain ATCC 11170 / ATH 1.1.1 / DSM 467 / LMG 4362 / NCIMB 8255 / S1) (NCBI:txid269796)

Secondary structure (DSSP, 8-state):
---S--S-EEE-SS---TT-EEEE-HHHHHIIIIIS---TT-EEEEE-SSS-EEEEEEEEE-SS-EEEEEEEEEE--------EEEE----HHHHHHHHHHHHHTT-SEEEEEE-TT-------HHHHHHHHHHHHHHHT-SS--EEPPPEEHHHHHHT--TTSEEEEE---TTPEEHHHHHHTTTTS-EEEEE--TT---HHHHHHHHTSTTEEEEE--SS---HHHHHHHHHHHHHHHTSSSS--/---S--S-EEE-SS---TT-EEEE-HHHHHIIIIIS---TT-EEEEE-SSS-EEEEEEEEE-SS-EEEEEEEEEE--------EEEE----HHHHHHHHHHHHHTT-SEEEEEE-TT-------HHHHHHHHHHHHHHHT-SS--EEPPPEEHHHHHHT--TTSEEEEE---TTPEEHHHHHHTTTTS-EEEEE--TT---HHHHHHHHTSTTEEEEE--SS---HHHHHHHHHHHHHHHTSSTTT-